Protein AF-0000000071081828 (afdb_homodimer)

pLDDT: mean 91.73, std 13.94, range [22.3, 98.94]

InterPro domains:
  IPR002347 Short-chain dehydrogenase/reductase SDR [PF00106] (56-246)
  IPR002347 Short-chain dehydrogenase/reductase SDR [PR00080] (130-141)
  IPR002347 Short-chain dehydrogenase/reductase SDR [PR00080] (183-191)
  IPR002347 Short-chain dehydrogenase/reductase SDR [PR00080] (203-222)
  IPR002347 Short-chain dehydrogenase/reductase SDR [PR00081] (56-73)
  IPR002347 Short-chain dehydrogenase/reductase SDR [PR00081] (130-141)
  IPR002347 Short-chain dehydrogenase/reductase SDR [PR00081] (177-193)
  IPR002347 Short-chain dehydrogenase/reductase SDR [PR00081] (203-222)
  IPR002347 Short-chain dehydrogenase/reductase SDR [PR00081] (227-244)
  IPR036291 NAD(P)-binding domain superfamily [SSF51735] (49-302)

Nearest PDB structures (foldseek):
  8g89-assembly1_A  TM=9.045E-01  e=2.853E-32  Canis lupus familiaris
  8g9v-assembly1_B  TM=9.042E-01  e=6.363E-32  Homo sapiens
  8g93-assembly1_B  TM=9.029E-01  e=2.185E-31  Canis lupus familiaris
  9av4-assembly1_A  TM=9.362E-01  e=7.505E-31  Homo sapiens
  8g93-assembly1_A  TM=9.136E-01  e=3.299E-30  Canis lupus familiaris

Structure (mmCIF, N/CA/C/O backbone):
data_AF-0000000071081828-model_v1
#
loop_
_entity.id
_entity.type
_entity.pdbx_description
1 polymer 'Short-chain dehydrogenase/reductase 3'
#
loop_
_atom_site.group_PDB
_atom_site.id
_atom_site.type_symbol
_atom_site.label_atom_id
_atom_site.label_alt_id
_atom_site.label_comp_id
_atom_site.label_asym_id
_atom_site.label_entity_id
_atom_site.label_seq_id
_atom_site.pdbx_PDB_ins_code
_atom_site.Cartn_x
_atom_site.Cartn_y
_atom_site.Cartn_z
_atom_site.occupancy
_atom_site.B_iso_or_equiv
_atom_site.auth_seq_id
_atom_site.auth_comp_id
_atom_site.auth_asym_id
_atom_site.auth_atom_id
_atom_site.pdbx_PDB_model_num
ATOM 1 N N . MET A 1 1 ? -44.938 7.145 31.391 1 51.97 1 MET A N 1
ATOM 2 C CA . MET A 1 1 ? -43.594 7.641 31.141 1 51.97 1 MET A CA 1
ATOM 3 C C . MET A 1 1 ? -42.531 6.656 31.641 1 51.97 1 MET A C 1
ATOM 5 O O . MET A 1 1 ? -41.5 6.469 31 1 51.97 1 MET A O 1
ATOM 9 N N . SER A 1 2 ? -42.875 5.953 32.688 1 64.06 2 SER A N 1
ATOM 10 C CA . SER A 1 2 ? -41.938 5.023 33.312 1 64.06 2 SER A CA 1
ATOM 11 C C . SER A 1 2 ? -41.844 3.713 32.531 1 64.06 2 SER A C 1
ATOM 13 O O . SER A 1 2 ? -40.75 3.146 32.375 1 64.06 2 SER A O 1
ATOM 15 N N . ASP A 1 3 ? -42.844 3.385 31.844 1 62.41 3 ASP A N 1
ATOM 16 C CA . ASP A 1 3 ? -42.875 2.082 31.188 1 62.41 3 ASP A CA 1
ATOM 17 C C . ASP A 1 3 ? -42.094 2.113 29.859 1 62.41 3 ASP A C 1
ATOM 19 O O . ASP A 1 3 ? -41.406 1.154 29.516 1 62.41 3 ASP A O 1
ATOM 23 N N . ALA A 1 4 ? -42.125 3.258 29.141 1 63.97 4 ALA A N 1
ATOM 24 C CA . ALA A 1 4 ? -41.406 3.402 27.891 1 63.97 4 ALA A CA 1
ATOM 25 C C . ALA A 1 4 ? -39.906 3.436 28.141 1 63.97 4 ALA A C 1
ATOM 27 O O . ALA A 1 4 ? -39.125 2.834 27.391 1 63.97 4 ALA A O 1
ATOM 28 N N . SER A 1 5 ? -39.438 4.086 29.172 1 63.81 5 SER A N 1
ATOM 29 C CA . SER A 1 5 ? -38.031 4.121 29.531 1 63.81 5 SER A CA 1
ATOM 30 C C . SER A 1 5 ? -37.5 2.73 29.875 1 63.81 5 SER A C 1
ATOM 32 O O . SER A 1 5 ? -36.406 2.361 29.484 1 63.81 5 SER A O 1
ATOM 34 N N . ASP A 1 6 ? -38.344 2 30.516 1 60.75 6 ASP A N 1
ATOM 35 C CA . ASP A 1 6 ? -37.969 0.643 30.875 1 60.75 6 ASP A CA 1
ATOM 36 C C . ASP A 1 6 ? -37.844 -0.256 29.656 1 60.75 6 ASP A C 1
ATOM 38 O O . ASP A 1 6 ? -36.969 -1.11 29.562 1 60.75 6 ASP A O 1
ATOM 42 N N . ARG A 1 7 ? -38.656 -0.044 28.641 1 62.19 7 ARG A N 1
ATOM 43 C CA . ARG A 1 7 ? -38.625 -0.836 27.422 1 62.19 7 ARG A CA 1
ATOM 44 C C . ARG A 1 7 ? -37.438 -0.46 26.547 1 62.19 7 ARG A C 1
ATOM 46 O O . ARG A 1 7 ? -36.781 -1.331 25.969 1 62.19 7 ARG A O 1
ATOM 53 N N . GLU A 1 8 ? -37.156 0.856 26.453 1 63.44 8 GLU A N 1
ATOM 54 C CA . GLU A 1 8 ? -35.969 1.303 25.719 1 63.44 8 GLU A CA 1
ATOM 55 C C . GLU A 1 8 ? -34.688 0.792 26.359 1 63.44 8 GLU A C 1
ATOM 57 O O . GLU A 1 8 ? -33.781 0.361 25.656 1 63.44 8 GLU A O 1
ATOM 62 N N . HIS A 1 9 ? -34.656 0.844 27.609 1 64.5 9 HIS A N 1
ATOM 63 C CA . HIS A 1 9 ? -33.5 0.313 28.328 1 64.5 9 HIS A CA 1
ATOM 64 C C . HIS A 1 9 ? -33.406 -1.199 28.172 1 64.5 9 HIS A C 1
ATOM 66 O O . HIS A 1 9 ? -32.312 -1.734 28.016 1 64.5 9 HIS A O 1
ATOM 72 N N . SER A 1 10 ? -34.531 -1.806 28.25 1 65.12 10 SER A N 1
ATOM 73 C CA . SER A 1 10 ? -34.531 -3.252 28.062 1 65.12 10 SER A CA 1
ATOM 74 C C . SER A 1 10 ? -34.094 -3.633 26.641 1 65.12 10 SER A C 1
ATOM 76 O O . SER A 1 10 ? -33.312 -4.57 26.453 1 65.12 10 SER A O 1
ATOM 78 N N . SER A 1 11 ? -34.531 -2.828 25.719 1 70.69 11 SER A N 1
ATOM 79 C CA . SER A 1 11 ? -34.156 -3.057 24.328 1 70.69 11 SER A CA 1
ATOM 80 C C . SER A 1 11 ? -32.656 -2.789 24.094 1 70.69 11 SER A C 1
ATOM 82 O O . SER A 1 11 ? -31.984 -3.549 23.406 1 70.69 11 SER A O 1
ATOM 84 N N . THR A 1 12 ? -32.25 -1.851 24.812 1 74.5 12 THR A N 1
ATOM 85 C CA . THR A 1 12 ? -30.828 -1.53 24.719 1 74.5 12 THR A CA 1
ATOM 86 C C . THR A 1 12 ? -29.984 -2.598 25.406 1 74.5 12 THR A C 1
ATOM 88 O O . THR A 1 12 ? -28.953 -3.021 24.875 1 74.5 12 THR A O 1
ATOM 91 N N . ALA A 1 13 ? -30.453 -3.021 26.578 1 71.31 13 ALA A N 1
ATOM 92 C CA . ALA A 1 13 ? -29.734 -4.062 27.297 1 71.31 13 ALA A CA 1
ATOM 93 C C . ALA A 1 13 ? -29.719 -5.371 26.516 1 71.31 13 ALA A C 1
ATOM 95 O O . ALA A 1 13 ? -28.688 -6.047 26.438 1 71.31 13 ALA A O 1
ATOM 96 N N . MET A 1 14 ? -30.812 -5.715 25.984 1 72.81 14 MET A N 1
ATOM 97 C CA . MET A 1 14 ? -30.906 -6.922 25.172 1 72.81 14 MET A CA 1
ATOM 98 C C . MET A 1 14 ? -30.016 -6.824 23.953 1 72.81 14 MET A C 1
ATOM 100 O O . MET A 1 14 ? -29.375 -7.805 23.547 1 72.81 14 MET A O 1
ATOM 104 N N . SER A 1 15 ? -29.969 -5.598 23.453 1 77.88 15 SER A N 1
ATOM 105 C CA . SER A 1 15 ? -29.109 -5.355 22.297 1 77.88 15 SER A CA 1
ATOM 106 C C . SER A 1 15 ? -27.625 -5.48 22.656 1 77.88 15 SER A C 1
ATOM 108 O O . SER A 1 15 ? -26.844 -6.051 21.906 1 77.88 15 SER A O 1
ATOM 110 N N . ILE A 1 16 ? -27.391 -5.152 23.859 1 80.81 16 ILE A N 1
ATOM 111 C CA . ILE A 1 16 ? -26.016 -5.223 24.328 1 80.81 16 ILE A CA 1
ATOM 112 C C . ILE A 1 16 ? -25.641 -6.676 24.625 1 80.81 16 ILE A C 1
ATOM 114 O O . ILE A 1 16 ? -24.547 -7.125 24.25 1 80.81 16 ILE A O 1
ATOM 118 N N . LEU A 1 17 ? -26.547 -7.344 25.25 1 83.06 17 LEU A N 1
ATOM 119 C CA . LEU A 1 17 ? -26.297 -8.75 25.562 1 83.06 17 LEU A CA 1
ATOM 120 C C . LEU A 1 17 ? -26.125 -9.562 24.281 1 83.06 17 LEU A C 1
ATOM 122 O O . LEU A 1 17 ? -25.266 -10.438 24.203 1 83.06 17 LEU A O 1
ATOM 126 N N . GLU A 1 18 ? -27.016 -9.273 23.391 1 83.62 18 GLU A N 1
ATOM 127 C CA . GLU A 1 18 ? -26.891 -9.938 22.094 1 83.62 18 GLU A CA 1
ATOM 128 C C . GLU A 1 18 ? -25.547 -9.625 21.438 1 83.62 18 GLU A C 1
ATOM 130 O O . GLU A 1 18 ? -24.922 -10.516 20.859 1 83.62 18 GLU A O 1
ATOM 135 N N . PHE A 1 19 ? -25.219 -8.461 21.594 1 85.06 19 PHE A N 1
ATOM 136 C CA . PHE A 1 19 ? -23.953 -8.047 21.016 1 85.06 19 PHE A CA 1
ATOM 137 C C . PHE A 1 19 ? -22.781 -8.734 21.719 1 85.06 19 PHE A C 1
ATOM 139 O O . PHE A 1 19 ? -21.859 -9.219 21.062 1 85.06 19 PHE A O 1
ATOM 146 N N . VAL A 1 20 ? -22.859 -8.875 22.969 1 87.44 20 VAL A N 1
ATOM 147 C CA . VAL A 1 20 ? -21.828 -9.531 23.75 1 87.44 20 VAL A CA 1
ATOM 148 C C . VAL A 1 20 ? -21.766 -11.016 23.406 1 87.44 20 VAL A C 1
ATOM 150 O O . VAL A 1 20 ? -20.672 -11.586 23.266 1 87.44 20 VAL A O 1
ATOM 153 N N . GLY A 1 21 ? -22.922 -11.617 23.344 1 89.62 21 GLY A N 1
ATOM 154 C CA . GLY A 1 21 ? -22.969 -13.008 22.922 1 89.62 21 GLY A CA 1
ATOM 155 C C . GLY A 1 21 ? -22.328 -13.242 21.562 1 89.62 21 GLY A C 1
ATOM 156 O O . GLY A 1 21 ? -21.562 -14.195 21.391 1 89.62 21 GLY A O 1
ATOM 157 N N . GLU A 1 22 ? -22.609 -12.383 20.672 1 88.56 22 GLU A N 1
ATOM 158 C CA . GLU A 1 22 ? -22.016 -12.477 19.344 1 88.56 22 GLU A CA 1
ATOM 159 C C . GLU A 1 22 ? -20.5 -12.336 19.391 1 88.56 22 GLU A C 1
ATOM 161 O O . GLU A 1 22 ? -19.781 -13.031 18.672 1 88.56 22 GLU A O 1
ATOM 166 N N . LEU A 1 23 ? -20.078 -11.508 20.234 1 90 23 LEU A N 1
ATOM 167 C CA . LEU A 1 23 ? -18.641 -11.273 20.375 1 90 23 LEU A CA 1
ATOM 168 C C . LEU A 1 23 ? -17.938 -12.492 20.969 1 90 23 LEU A C 1
ATOM 170 O O . LEU A 1 23 ? -16.812 -12.82 20.594 1 90 23 LEU A O 1
ATOM 174 N N . MET A 1 24 ? -18.609 -13.148 21.891 1 93.12 24 MET A N 1
ATOM 175 C CA . MET A 1 24 ? -18.047 -14.352 22.5 1 93.12 24 MET A CA 1
ATOM 176 C C . MET A 1 24 ? -17.969 -15.492 21.484 1 93.12 24 MET A C 1
ATOM 178 O O . MET A 1 24 ? -16.953 -16.188 21.422 1 93.12 24 MET A O 1
ATOM 182 N N . ILE A 1 25 ? -19 -15.602 20.75 1 93.75 25 ILE A N 1
ATOM 183 C CA . ILE A 1 25 ? -19.016 -16.625 19.719 1 93.75 25 ILE A CA 1
ATOM 184 C C . ILE A 1 25 ? -17.906 -16.344 18.703 1 93.75 25 ILE A C 1
ATOM 186 O O . ILE A 1 25 ? -17.188 -17.25 18.297 1 93.75 25 ILE A O 1
ATOM 190 N N . LEU A 1 26 ? -17.828 -15.094 18.375 1 92.75 26 LEU A N 1
ATOM 191 C CA . LEU A 1 26 ? -16.781 -14.688 17.438 1 92.75 26 LEU A CA 1
ATOM 192 C C . LEU A 1 26 ? -15.398 -15.016 17.984 1 92.75 26 LEU A C 1
ATOM 194 O O . LEU A 1 26 ? -14.539 -15.508 17.25 1 92.75 26 LEU A O 1
ATOM 198 N N . HIS A 1 27 ? -15.227 -14.75 19.266 1 94.44 27 HIS A N 1
ATOM 199 C CA . HIS A 1 27 ? -13.945 -15.031 19.906 1 94.44 27 HIS A CA 1
ATOM 200 C C . HIS A 1 27 ? -13.602 -16.516 19.828 1 94.44 27 HIS A C 1
ATOM 202 O O . HIS A 1 27 ? -12.477 -16.875 19.5 1 94.44 27 HIS A O 1
ATOM 208 N N . LEU A 1 28 ? -14.562 -17.297 20.031 1 96 28 LEU A N 1
ATOM 209 C CA . LEU A 1 28 ? -14.367 -18.75 19.969 1 96 28 LEU A CA 1
ATOM 210 C C . LEU A 1 28 ? -14.062 -19.203 18.547 1 96 28 LEU A C 1
ATOM 212 O O . LEU A 1 28 ? -13.188 -20.047 18.328 1 96 28 LEU A O 1
ATOM 216 N N . GLN A 1 29 ? -14.797 -18.672 17.656 1 96.38 29 GLN A N 1
ATOM 217 C CA . GLN A 1 29 ? -14.57 -19.016 16.25 1 96.38 29 GLN A CA 1
ATOM 218 C C . GLN A 1 29 ? -13.156 -18.641 15.82 1 96.38 29 GLN A C 1
ATOM 220 O O . GLN A 1 29 ? -12.484 -19.406 15.133 1 96.38 29 GLN A O 1
ATOM 225 N N . VAL A 1 30 ? -12.734 -17.484 16.203 1 95.69 30 VAL A N 1
ATOM 226 C CA . VAL A 1 30 ? -11.406 -17 15.859 1 95.69 30 VAL A CA 1
ATOM 227 C C . VAL A 1 30 ? -10.344 -17.922 16.469 1 95.69 30 VAL A C 1
ATOM 229 O O . VAL A 1 30 ? -9.367 -18.266 15.797 1 95.69 30 VAL A O 1
ATOM 232 N N . LEU A 1 31 ? -10.586 -18.344 17.688 1 96.06 31 LEU A N 1
ATOM 233 C CA . LEU A 1 31 ? -9.656 -19.25 18.344 1 96.06 31 LEU A CA 1
ATOM 234 C C . LEU A 1 31 ? -9.602 -20.594 17.625 1 96.06 31 LEU A C 1
ATOM 236 O O . LEU A 1 31 ? -8.516 -21.141 17.422 1 96.06 31 LEU A O 1
ATOM 240 N N . LEU A 1 32 ? -10.727 -21.062 17.234 1 96.12 32 LEU A N 1
ATOM 241 C CA . LEU A 1 32 ? -10.805 -22.375 16.578 1 96.12 32 LEU A CA 1
ATOM 242 C C . LEU A 1 32 ? -10.102 -22.344 15.234 1 96.12 32 LEU A C 1
ATOM 244 O O . LEU A 1 32 ? -9.336 -23.25 14.906 1 96.12 32 LEU A O 1
ATOM 248 N N . VAL A 1 33 ? -10.336 -21.297 14.5 1 94.62 33 VAL A N 1
ATOM 249 C CA . VAL A 1 33 ? -9.727 -21.234 13.18 1 94.62 33 VAL A CA 1
ATOM 250 C C . VAL A 1 33 ? -8.227 -20.969 13.305 1 94.62 33 VAL A C 1
ATOM 252 O O . VAL A 1 33 ? -7.441 -21.422 12.461 1 94.62 33 VAL A O 1
ATOM 255 N N . SER A 1 34 ? -7.852 -20.266 14.305 1 95.06 34 SER A N 1
ATOM 256 C CA . SER A 1 34 ? -6.43 -20.062 14.555 1 95.06 34 SER A CA 1
ATOM 257 C C . SER A 1 34 ? -5.738 -21.359 14.938 1 95.06 34 SER A C 1
ATOM 259 O O . SER A 1 34 ? -4.621 -21.625 14.492 1 95.06 34 SER A O 1
ATOM 261 N N . MET A 1 35 ? -6.418 -22.125 15.695 1 95.25 35 MET A N 1
ATOM 262 C CA . MET A 1 35 ? -5.895 -23.438 16.062 1 95.25 35 MET A CA 1
ATOM 263 C C . MET A 1 35 ? -5.801 -24.344 14.836 1 95.25 35 MET A C 1
ATOM 265 O O . MET A 1 35 ? -4.812 -25.062 14.664 1 95.25 35 MET A O 1
ATOM 269 N N . GLU A 1 36 ? -6.785 -24.281 14.078 1 93.69 36 GLU A N 1
ATOM 270 C CA . GLU A 1 36 ? -6.77 -25.047 12.836 1 93.69 36 GLU A CA 1
ATOM 271 C C . GLU A 1 36 ? -5.582 -24.656 11.961 1 93.69 36 GLU A C 1
ATOM 273 O O . GLU A 1 36 ? -4.902 -25.531 11.398 1 93.69 36 GLU A O 1
ATOM 278 N N . ALA A 1 37 ? -5.391 -23.422 11.852 1 92 37 ALA A N 1
ATOM 279 C CA . ALA A 1 37 ? -4.27 -22.922 11.062 1 92 37 ALA A CA 1
ATOM 280 C C . ALA A 1 37 ? -2.938 -23.406 11.633 1 92 37 ALA A C 1
ATOM 282 O O . ALA A 1 37 ? -2.031 -23.781 10.883 1 92 37 ALA A O 1
ATOM 283 N N . PHE A 1 38 ? -2.883 -23.391 12.891 1 91.69 38 PHE A N 1
ATOM 284 C CA . PHE A 1 38 ? -1.674 -23.859 13.562 1 91.69 38 PHE A CA 1
ATOM 285 C C . PHE A 1 38 ? -1.445 -25.344 13.305 1 91.69 38 PHE A C 1
ATOM 287 O O . PHE A 1 38 ? -0.325 -25.766 13 1 91.69 38 PHE A O 1
ATOM 294 N N . LEU A 1 39 ? -2.438 -26.109 13.359 1 91.81 39 LEU A N 1
ATOM 295 C CA . LEU A 1 39 ? -2.346 -27.547 13.125 1 91.81 39 LEU A CA 1
ATOM 296 C C . LEU A 1 39 ? -1.97 -27.844 11.672 1 91.81 39 LEU A C 1
ATOM 298 O O . LEU A 1 39 ? -1.167 -28.734 11.406 1 91.81 39 LEU A O 1
ATOM 302 N N . LYS A 1 40 ? -2.533 -27.094 10.781 1 89.75 40 LYS A N 1
ATOM 303 C CA . LYS A 1 40 ? -2.197 -27.25 9.367 1 89.75 40 LYS A CA 1
ATOM 304 C C . LYS A 1 40 ? -0.73 -26.922 9.109 1 89.75 40 LYS A C 1
ATOM 306 O O . LYS A 1 40 ? -0.095 -27.531 8.242 1 89.75 40 LYS A O 1
ATOM 311 N N . TRP A 1 41 ? -0.303 -25.969 9.859 1 86.31 41 TRP A N 1
ATOM 312 C CA . TRP A 1 41 ? 1.096 -25.578 9.734 1 86.31 41 TRP A CA 1
ATOM 313 C C . TRP A 1 41 ? 2.023 -26.719 10.148 1 86.31 41 TRP A C 1
ATOM 315 O O . TRP A 1 41 ? 3.145 -26.828 9.641 1 86.31 41 TRP A O 1
ATOM 325 N N . LEU A 1 42 ? 1.538 -27.625 10.945 1 89.5 42 LEU A N 1
ATOM 326 C CA . LEU A 1 42 ? 2.328 -28.766 11.43 1 89.5 42 LEU A CA 1
ATOM 327 C C . LEU A 1 42 ? 2.289 -29.922 10.438 1 89.5 42 LEU A C 1
ATOM 329 O O . LEU A 1 42 ? 3.15 -30.797 10.477 1 89.5 42 LEU A O 1
ATOM 333 N N . ILE A 1 43 ? 1.321 -29.953 9.586 1 91.5 43 ILE A N 1
ATOM 334 C CA . ILE A 1 43 ? 1.155 -31.031 8.617 1 91.5 43 ILE A CA 1
ATOM 335 C C . ILE A 1 43 ? 2.016 -30.75 7.383 1 91.5 43 ILE A C 1
ATOM 337 O O . ILE A 1 43 ? 1.925 -29.672 6.785 1 91.5 43 ILE A O 1
ATOM 341 N N . PRO A 1 44 ? 2.785 -31.703 7.031 1 90.06 44 PRO A N 1
ATOM 342 C CA . PRO A 1 44 ? 3.615 -31.516 5.836 1 90.06 44 PRO A CA 1
ATOM 343 C C . PRO A 1 44 ? 2.791 -31.188 4.59 1 90.06 44 PRO A C 1
ATOM 345 O O . PRO A 1 44 ? 1.704 -31.75 4.406 1 90.06 44 PRO A O 1
ATOM 348 N N . SER A 1 45 ? 3.303 -30.312 3.758 1 88.31 45 SER A N 1
ATOM 349 C CA . SER A 1 45 ? 2.605 -29.859 2.562 1 88.31 45 SER A CA 1
ATOM 350 C C . SER A 1 45 ? 2.301 -31.016 1.617 1 88.31 45 SER A C 1
ATOM 352 O O . SER A 1 45 ? 1.282 -31 0.921 1 88.31 45 SER A O 1
ATOM 354 N N . SER A 1 46 ? 3.117 -31.984 1.596 1 88.81 46 SER A N 1
ATOM 355 C CA . SER A 1 46 ? 2.955 -33.125 0.697 1 88.81 46 SER A CA 1
ATOM 356 C C . SER A 1 46 ? 1.639 -33.844 0.956 1 88.81 46 SER A C 1
ATOM 358 O O . SER A 1 46 ? 1.065 -34.469 0.045 1 88.81 46 SER A O 1
ATOM 360 N N . LEU A 1 47 ? 1.159 -33.719 2.139 1 91 47 LEU A N 1
ATOM 361 C CA . LEU A 1 47 ? -0.065 -34.406 2.512 1 91 47 LEU A CA 1
ATOM 362 C C . LEU A 1 47 ? -1.291 -33.531 2.244 1 91 47 LEU A C 1
ATOM 364 O O . LEU A 1 47 ? -2.426 -34 2.385 1 91 47 LEU A O 1
ATOM 368 N N . ARG A 1 48 ? -1.074 -32.312 1.868 1 90.81 48 ARG A N 1
ATOM 369 C CA . ARG A 1 48 ? -2.197 -31.406 1.684 1 90.81 48 ARG A CA 1
ATOM 370 C C . ARG A 1 48 ? -2.17 -30.781 0.294 1 90.81 48 ARG A C 1
ATOM 372 O O . ARG A 1 48 ? -2.953 -29.875 0.002 1 90.81 48 ARG A O 1
ATOM 379 N N . SER A 1 49 ? -1.384 -31.25 -0.541 1 95.19 49 SER A N 1
ATOM 380 C CA . SER A 1 49 ? -1.187 -30.625 -1.85 1 95.19 49 SER A CA 1
ATOM 381 C C . SER A 1 49 ? -2.258 -31.078 -2.838 1 95.19 49 SER A C 1
ATOM 383 O O . SER A 1 49 ? -2.648 -32.25 -2.852 1 95.19 49 SER A O 1
ATOM 385 N N . LYS A 1 50 ? -2.748 -30.188 -3.535 1 95.88 50 LYS A N 1
ATOM 386 C CA . LYS A 1 50 ? -3.648 -30.5 -4.641 1 95.88 50 LYS A CA 1
ATOM 387 C C . LYS A 1 50 ? -2.875 -30.703 -5.941 1 95.88 50 LYS A C 1
ATOM 389 O O . LYS A 1 50 ? -1.775 -30.172 -6.102 1 95.88 50 LYS A O 1
ATOM 394 N N . SER A 1 51 ? -3.467 -31.516 -6.801 1 97.38 51 SER A N 1
ATOM 395 C CA . SER A 1 51 ? -2.895 -31.672 -8.133 1 97.38 51 SER A CA 1
ATOM 396 C C . SER A 1 51 ? -3.129 -30.422 -8.984 1 97.38 51 SER A C 1
ATOM 398 O O . SER A 1 51 ? -4.195 -29.812 -8.914 1 97.38 51 SER A O 1
ATOM 400 N N . LEU A 1 52 ? -2.168 -30.094 -9.812 1 98.12 52 LEU A N 1
ATOM 401 C CA . LEU A 1 52 ? -2.287 -28.953 -10.734 1 98.12 52 LEU A CA 1
ATOM 402 C C . LEU A 1 52 ? -2.359 -29.438 -12.18 1 98.12 52 LEU A C 1
ATOM 404 O O . LEU A 1 52 ? -2.371 -28.625 -13.102 1 98.12 52 LEU A O 1
ATOM 408 N N . GLU A 1 53 ? -2.379 -30.703 -12.297 1 97.44 53 GLU A N 1
ATOM 409 C CA . GLU A 1 53 ? -2.379 -31.297 -13.633 1 97.44 53 GLU A CA 1
ATOM 410 C C . GLU A 1 53 ? -3.58 -30.812 -14.445 1 97.44 53 GLU A C 1
ATOM 412 O O . GLU A 1 53 ? -4.711 -30.812 -13.953 1 97.44 53 GLU A O 1
ATOM 417 N N . GLY A 1 54 ? -3.32 -30.328 -15.609 1 96.06 54 GLY A N 1
ATOM 418 C CA . GLY A 1 54 ? -4.387 -29.953 -16.531 1 96.06 54 GLY A CA 1
ATOM 419 C C . GLY A 1 54 ? -4.77 -28.484 -16.422 1 96.06 54 GLY A C 1
ATOM 420 O O . GLY A 1 54 ? -5.504 -27.969 -17.266 1 96.06 54 GLY A O 1
ATOM 421 N N . GLU A 1 55 ? -4.371 -27.828 -15.391 1 98.62 55 GLU A N 1
ATOM 422 C CA . GLU A 1 55 ? -4.637 -26.391 -15.25 1 98.62 55 GLU A CA 1
ATOM 423 C C . GLU A 1 55 ? -3.875 -25.594 -16.297 1 98.62 55 GLU A C 1
ATOM 425 O O . GLU A 1 55 ? -2.877 -26.062 -16.844 1 98.62 55 GLU A O 1
ATOM 430 N N . THR A 1 56 ? -4.344 -24.453 -16.672 1 98.94 56 THR A N 1
ATOM 431 C CA . THR A 1 56 ? -3.678 -23.5 -17.562 1 98.94 56 THR A CA 1
ATOM 432 C C . THR A 1 56 ? -3.279 -22.25 -16.797 1 98.94 56 THR A C 1
ATOM 434 O O . THR A 1 56 ? -4.133 -21.547 -16.234 1 98.94 56 THR A O 1
ATOM 437 N N . MET A 1 57 ? -1.977 -21.984 -16.781 1 98.94 57 MET A N 1
ATOM 438 C CA . MET A 1 57 ? -1.438 -20.891 -15.969 1 98.94 57 MET A CA 1
ATOM 439 C C . MET A 1 57 ? -0.795 -19.828 -16.859 1 98.94 57 MET A C 1
ATOM 441 O O . MET A 1 57 ? 0.087 -20.125 -17.656 1 98.94 57 MET A O 1
ATOM 445 N N . LEU A 1 58 ? -1.309 -18.609 -16.719 1 98.94 58 LEU A N 1
ATOM 446 C CA . LEU A 1 58 ? -0.659 -17.484 -17.359 1 98.94 58 LEU A CA 1
ATOM 447 C C . LEU A 1 58 ? 0.338 -16.812 -16.422 1 98.94 58 LEU A C 1
ATOM 449 O O . LEU A 1 58 ? 0.014 -16.531 -15.258 1 98.94 58 LEU A O 1
ATOM 453 N N . ILE A 1 59 ? 1.551 -16.594 -16.859 1 98.94 59 ILE A N 1
ATOM 454 C CA . ILE A 1 59 ? 2.611 -15.977 -16.078 1 98.94 59 ILE A CA 1
ATOM 455 C C . ILE A 1 59 ? 3.105 -14.719 -16.781 1 98.94 59 ILE A C 1
ATOM 457 O O . ILE A 1 59 ? 3.557 -14.781 -17.922 1 98.94 59 ILE A O 1
ATOM 461 N N . THR A 1 60 ? 3.014 -13.594 -16.141 1 98.94 60 THR A N 1
ATOM 462 C CA . THR A 1 60 ? 3.594 -12.375 -16.703 1 98.94 60 THR A CA 1
ATOM 463 C C . THR A 1 60 ? 5.055 -12.242 -16.281 1 98.94 60 THR A C 1
ATOM 465 O O . THR A 1 60 ? 5.453 -12.719 -15.219 1 98.94 60 THR A O 1
ATOM 468 N N . GLY A 1 61 ? 5.809 -11.516 -17.125 1 98.31 61 GLY A N 1
ATOM 469 C CA . GLY A 1 61 ? 7.234 -11.43 -16.859 1 98.31 61 GLY A CA 1
ATOM 470 C C . GLY A 1 61 ? 7.934 -12.773 -16.875 1 98.31 61 GLY A C 1
ATOM 471 O O . GLY A 1 61 ? 8.766 -13.055 -16 1 98.31 61 GLY A O 1
ATOM 472 N N . ALA A 1 62 ? 7.57 -13.602 -17.766 1 98.5 62 ALA A N 1
ATOM 473 C CA . ALA A 1 62 ? 8 -15 -17.766 1 98.5 62 ALA A CA 1
ATOM 474 C C . ALA A 1 62 ? 9.32 -15.172 -18.516 1 98.5 62 ALA A C 1
ATOM 476 O O . ALA A 1 62 ? 9.867 -16.281 -18.578 1 98.5 62 ALA A O 1
ATOM 477 N N . GLY A 1 63 ? 9.852 -14.117 -19.047 1 96.81 63 GLY A N 1
ATOM 478 C CA . GLY A 1 63 ? 11.008 -14.219 -19.906 1 96.81 63 GLY A CA 1
ATOM 479 C C . GLY A 1 63 ? 12.312 -14.391 -19.156 1 96.81 63 GLY A C 1
ATOM 480 O O . GLY A 1 63 ? 13.32 -14.812 -19.719 1 96.81 63 GLY A O 1
ATOM 481 N N . SER A 1 64 ? 12.336 -14.094 -17.844 1 92.5 64 SER A N 1
ATOM 482 C CA . SER A 1 64 ? 13.578 -14.188 -17.094 1 92.5 64 SER A CA 1
ATOM 483 C C . SER A 1 64 ? 13.305 -14.359 -15.602 1 92.5 64 SER A C 1
ATOM 485 O O . SER A 1 64 ? 12.148 -14.438 -15.18 1 92.5 64 SER A O 1
ATOM 487 N N . GLY A 1 65 ? 14.375 -14.641 -14.945 1 92.88 65 GLY A N 1
ATOM 488 C CA . GLY A 1 65 ? 14.32 -14.617 -13.492 1 92.88 65 GLY A CA 1
ATOM 489 C C . GLY A 1 65 ? 13.375 -15.648 -12.914 1 92.88 65 GLY A C 1
ATOM 490 O O . GLY A 1 65 ? 13.414 -16.812 -13.305 1 92.88 65 GLY A O 1
ATOM 491 N N . ILE A 1 66 ? 12.641 -15.219 -11.969 1 95.44 66 ILE A N 1
ATOM 492 C CA . ILE A 1 66 ? 11.781 -16.125 -11.219 1 95.44 66 ILE A CA 1
ATOM 493 C C . ILE A 1 66 ? 10.578 -16.516 -12.078 1 95.44 66 ILE A C 1
ATOM 495 O O . ILE A 1 66 ? 10.023 -17.609 -11.922 1 95.44 66 ILE A O 1
ATOM 499 N N . GLY A 1 67 ? 10.172 -15.648 -13.047 1 97.81 67 GLY A N 1
ATOM 500 C CA . GLY A 1 67 ? 9.102 -15.984 -13.969 1 97.81 67 GLY A CA 1
ATOM 501 C C . GLY A 1 67 ? 9.406 -17.188 -14.828 1 97.81 67 GLY A C 1
ATOM 502 O O . GLY A 1 67 ? 8.547 -18.047 -15.031 1 97.81 67 GLY A O 1
ATOM 503 N N . ARG A 1 68 ? 10.625 -17.219 -15.305 1 98 68 ARG A N 1
ATOM 504 C CA . ARG A 1 68 ? 11.078 -18.359 -16.078 1 98 68 ARG A CA 1
ATOM 505 C C . ARG A 1 68 ? 11.07 -19.641 -15.242 1 98 68 ARG A C 1
ATOM 507 O O . ARG A 1 68 ? 10.672 -20.703 -15.711 1 98 68 ARG A O 1
ATOM 514 N N . LEU A 1 69 ? 11.477 -19.5 -14.008 1 98.06 69 LEU A N 1
ATOM 515 C CA . LEU A 1 69 ? 11.508 -20.641 -13.102 1 98.06 69 LEU A CA 1
ATOM 516 C C . LEU A 1 69 ? 10.094 -21.141 -12.805 1 98.06 69 LEU A C 1
ATOM 518 O O . LEU A 1 69 ? 9.859 -22.344 -12.727 1 98.06 69 LEU A O 1
ATOM 522 N N . PHE A 1 70 ? 9.141 -20.188 -12.633 1 98.69 70 PHE A N 1
ATOM 523 C CA . PHE A 1 70 ? 7.746 -20.578 -12.461 1 98.69 70 PHE A CA 1
ATOM 524 C C . PHE A 1 70 ? 7.266 -21.406 -13.641 1 98.69 70 PHE A C 1
ATOM 526 O O . PHE A 1 70 ? 6.691 -22.484 -13.445 1 98.69 70 PHE A O 1
ATOM 533 N N . ALA A 1 71 ? 7.57 -20.922 -14.828 1 98.81 71 ALA A N 1
ATOM 534 C CA . ALA A 1 71 ? 7.137 -21.609 -16.047 1 98.81 71 ALA A CA 1
ATOM 535 C C . ALA A 1 71 ? 7.629 -23.047 -16.062 1 98.81 71 ALA A C 1
ATOM 537 O O . ALA A 1 71 ? 6.855 -23.969 -16.312 1 98.81 71 ALA A O 1
ATOM 538 N N . ARG A 1 72 ? 8.875 -23.234 -15.758 1 98.62 72 ARG A N 1
ATOM 539 C CA . ARG A 1 72 ? 9.5 -24.547 -15.797 1 98.62 72 ARG A CA 1
ATOM 540 C C . ARG A 1 72 ? 8.914 -25.469 -14.727 1 98.62 72 ARG A C 1
ATOM 542 O O . ARG A 1 72 ? 8.57 -26.625 -15.008 1 98.62 72 ARG A O 1
ATOM 549 N N . LYS A 1 73 ? 8.781 -24.984 -13.547 1 98.56 73 LYS A N 1
ATOM 550 C CA . LYS A 1 73 ? 8.375 -25.812 -12.422 1 98.56 73 LYS A CA 1
ATOM 551 C C . LYS A 1 73 ? 6.898 -26.188 -12.508 1 98.56 73 LYS A C 1
ATOM 553 O O . LYS A 1 73 ? 6.523 -27.328 -12.227 1 98.56 73 LYS A O 1
ATOM 558 N N . PHE A 1 74 ? 6.039 -25.266 -12.906 1 98.81 74 PHE A N 1
ATOM 559 C CA . PHE A 1 74 ? 4.617 -25.562 -13.023 1 98.81 74 PHE A CA 1
ATOM 560 C C . PHE A 1 74 ? 4.355 -26.469 -14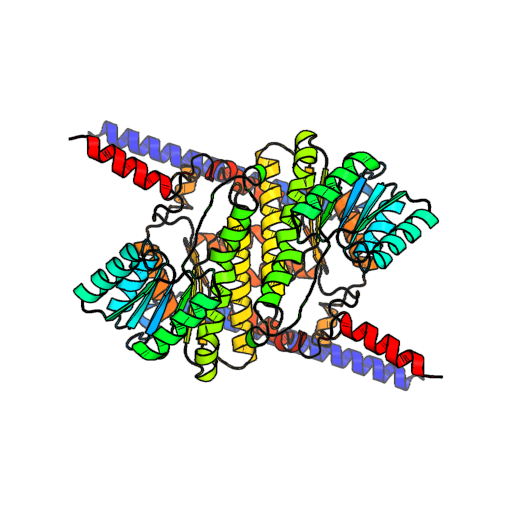.227 1 98.81 74 PHE A C 1
ATOM 562 O O . PHE A 1 74 ? 3.502 -27.359 -14.164 1 98.81 74 PHE A O 1
ATOM 569 N N . ALA A 1 75 ? 5.105 -26.266 -15.289 1 98.75 75 ALA A N 1
ATOM 570 C CA . ALA A 1 75 ? 4.961 -27.141 -16.453 1 98.75 75 ALA A CA 1
ATOM 571 C C . ALA A 1 75 ? 5.344 -28.578 -16.094 1 98.75 75 ALA A C 1
ATOM 573 O O . ALA A 1 75 ? 4.723 -29.531 -16.578 1 98.75 75 ALA A O 1
ATOM 574 N N . ALA A 1 76 ? 6.34 -28.703 -15.273 1 98.19 76 ALA A N 1
ATOM 575 C CA . ALA A 1 76 ? 6.797 -30.031 -14.852 1 98.19 76 ALA A CA 1
ATOM 576 C C . ALA A 1 76 ? 5.723 -30.75 -14.039 1 98.19 76 ALA A C 1
ATOM 578 O O . ALA A 1 76 ? 5.742 -31.984 -13.922 1 98.19 76 ALA A O 1
ATOM 579 N N . LEU A 1 77 ? 4.762 -30.047 -13.547 1 98.06 77 LEU A N 1
ATOM 580 C CA . LEU A 1 77 ? 3.672 -30.609 -12.758 1 98.06 77 LEU A CA 1
ATOM 581 C C . LEU A 1 77 ? 2.445 -30.859 -13.633 1 98.06 77 LEU A C 1
ATOM 583 O O . LEU A 1 77 ? 1.361 -31.141 -13.117 1 98.06 77 LEU A O 1
ATOM 587 N N . GLY A 1 78 ? 2.607 -30.656 -14.938 1 98.31 78 GLY A N 1
ATOM 588 C CA . GLY A 1 78 ? 1.526 -30.938 -15.867 1 98.31 78 GLY A CA 1
ATOM 589 C C . GLY A 1 78 ? 0.666 -29.734 -16.172 1 98.31 78 GLY A C 1
ATOM 590 O O . GLY A 1 78 ? -0.377 -29.844 -16.828 1 98.31 78 GLY A O 1
ATOM 591 N N . VAL A 1 79 ? 1.045 -28.609 -15.727 1 98.81 79 VAL A N 1
ATOM 592 C CA . VAL A 1 79 ? 0.321 -27.375 -15.992 1 98.81 79 VAL A CA 1
ATOM 593 C C . VAL A 1 79 ? 0.635 -26.875 -17.406 1 98.81 79 VAL A C 1
ATOM 595 O O . VAL A 1 79 ? 1.786 -26.938 -17.844 1 98.81 79 VAL A O 1
ATOM 598 N N . ARG A 1 80 ? -0.367 -26.484 -18.141 1 98.81 80 ARG A N 1
ATOM 599 C CA . ARG A 1 80 ? -0.162 -25.734 -19.391 1 98.81 80 ARG A CA 1
ATOM 600 C C . ARG A 1 80 ? 0.201 -24.281 -19.094 1 98.81 80 ARG A C 1
ATOM 602 O O . ARG A 1 80 ? -0.579 -23.562 -18.484 1 98.81 80 ARG A O 1
ATOM 609 N N . VAL A 1 81 ? 1.373 -23.859 -19.562 1 98.94 81 VAL A N 1
ATOM 610 C CA . VAL A 1 81 ? 1.811 -22.516 -19.172 1 98.94 81 VAL A CA 1
ATOM 611 C C . VAL A 1 81 ? 1.707 -21.578 -20.359 1 98.94 81 VAL A C 1
ATOM 613 O O . VAL A 1 81 ? 2.039 -21.953 -21.484 1 98.94 81 VAL A O 1
ATOM 616 N N . VAL A 1 82 ? 1.098 -20.438 -20.156 1 98.94 82 VAL A N 1
ATOM 617 C CA . VAL A 1 82 ? 1.021 -19.328 -21.094 1 98.94 82 VAL A CA 1
ATOM 618 C C . VAL A 1 82 ? 1.929 -18.188 -20.609 1 98.94 82 VAL A C 1
ATOM 620 O O . VAL A 1 82 ? 1.714 -17.625 -19.531 1 98.94 82 VAL A O 1
ATOM 623 N N . LEU A 1 83 ? 2.932 -17.828 -21.453 1 98.94 83 LEU A N 1
ATOM 624 C CA . LEU A 1 83 ? 4.023 -16.969 -21 1 98.94 83 LEU A CA 1
ATOM 625 C C . LEU A 1 83 ? 3.949 -15.609 -21.688 1 98.94 83 LEU A C 1
ATOM 627 O O . LEU A 1 83 ? 3.924 -15.523 -22.906 1 98.94 83 LEU A O 1
ATOM 631 N N . TRP A 1 84 ? 3.854 -14.57 -20.875 1 98.94 84 TRP A N 1
ATOM 632 C CA . TRP A 1 84 ? 3.859 -13.203 -21.391 1 98.94 84 TRP A CA 1
ATOM 633 C C . TRP A 1 84 ? 5.141 -12.477 -20.984 1 98.94 84 TRP A C 1
ATOM 635 O O . TRP A 1 84 ? 5.621 -12.617 -19.859 1 98.94 84 TRP A O 1
ATOM 645 N N . ASP A 1 85 ? 5.703 -11.758 -21.875 1 98.62 85 ASP A N 1
ATOM 646 C CA . ASP A 1 85 ? 6.805 -10.836 -21.609 1 98.62 85 ASP A CA 1
ATOM 647 C C . ASP A 1 85 ? 6.875 -9.758 -22.688 1 98.62 85 ASP A C 1
ATOM 649 O O . ASP A 1 85 ? 6.355 -9.93 -23.797 1 98.62 85 ASP A O 1
ATOM 653 N N . ILE A 1 86 ? 7.461 -8.695 -22.281 1 98.12 86 ILE A N 1
ATOM 654 C CA . ILE A 1 86 ? 7.617 -7.621 -23.266 1 98.12 86 ILE A CA 1
ATOM 655 C C . ILE A 1 86 ? 8.766 -7.949 -24.203 1 98.12 86 ILE A C 1
ATOM 657 O O . ILE A 1 86 ? 8.797 -7.465 -25.344 1 98.12 86 ILE A O 1
ATOM 661 N N . ASN A 1 87 ? 9.695 -8.75 -23.766 1 97.56 87 ASN A N 1
ATOM 662 C CA . ASN A 1 87 ? 10.844 -9.148 -24.578 1 97.56 87 ASN A CA 1
ATOM 663 C C . ASN A 1 87 ? 10.578 -10.453 -25.312 1 97.56 87 ASN A C 1
ATOM 665 O O . ASN A 1 87 ? 10.523 -11.523 -24.703 1 97.56 87 ASN A O 1
ATOM 669 N N . ALA A 1 88 ? 10.531 -10.383 -26.562 1 98 88 ALA A N 1
ATOM 670 C CA . ALA A 1 88 ? 10.156 -11.516 -27.406 1 98 88 ALA A CA 1
ATOM 671 C C . ALA A 1 88 ? 11.18 -12.641 -27.297 1 98 88 ALA A C 1
ATOM 673 O O . ALA A 1 88 ? 10.812 -13.805 -27.125 1 98 88 ALA A O 1
ATOM 674 N N . SER A 1 89 ? 12.453 -12.297 -27.406 1 98.19 89 SER A N 1
ATOM 675 C CA . SER A 1 89 ? 13.5 -13.312 -27.391 1 98.19 89 SER A CA 1
ATOM 676 C C . SER A 1 89 ? 13.523 -14.07 -26.062 1 98.19 89 SER A C 1
ATOM 678 O O . SER A 1 89 ? 13.672 -15.289 -26.031 1 98.19 89 SER A O 1
ATOM 680 N N . ASP A 1 90 ? 13.336 -13.32 -24.984 1 97.62 90 ASP A N 1
ATOM 681 C CA . ASP A 1 90 ? 13.391 -13.898 -23.656 1 97.62 90 ASP A CA 1
ATOM 682 C C . ASP A 1 90 ? 12.219 -14.852 -23.422 1 97.62 90 ASP A C 1
ATOM 684 O O . ASP A 1 90 ? 12.406 -15.945 -22.891 1 97.62 90 ASP A O 1
ATOM 688 N N . VAL A 1 91 ? 11.062 -14.461 -23.859 1 98.5 91 VAL A N 1
ATOM 689 C CA . VAL A 1 91 ? 9.875 -15.258 -23.578 1 98.5 91 VAL A CA 1
ATOM 690 C C . VAL A 1 91 ? 9.844 -16.484 -24.484 1 98.5 91 VAL A C 1
ATOM 692 O O . VAL A 1 91 ? 9.398 -17.562 -24.062 1 98.5 91 VAL A O 1
ATOM 695 N N . GLU A 1 92 ? 10.266 -16.328 -25.641 1 98.62 92 GLU A N 1
ATOM 696 C CA . GLU A 1 92 ? 10.383 -17.469 -26.547 1 98.62 92 GLU A CA 1
ATOM 697 C C . GLU A 1 92 ? 11.359 -18.5 -26 1 98.62 92 GLU A C 1
ATOM 699 O O . GLU A 1 92 ? 11.102 -19.703 -26.062 1 98.62 92 GLU A O 1
ATOM 704 N N . GLU A 1 93 ? 12.492 -17.969 -25.516 1 98.56 93 GLU A N 1
ATOM 705 C CA . GLU A 1 93 ? 13.484 -18.875 -24.922 1 98.56 93 GLU A CA 1
ATOM 706 C C . GLU A 1 93 ? 12.891 -19.656 -23.75 1 98.56 93 GLU A C 1
ATOM 708 O O . GLU A 1 93 ? 13.141 -20.859 -23.609 1 98.56 93 GLU A O 1
ATOM 713 N N . THR A 1 94 ? 12.125 -19 -22.922 1 98.75 94 THR A N 1
ATOM 714 C CA . THR A 1 94 ? 11.477 -19.672 -21.797 1 98.75 94 THR A CA 1
ATOM 715 C C . THR A 1 94 ? 10.531 -20.766 -22.297 1 98.75 94 THR A C 1
ATOM 717 O O . THR A 1 94 ? 10.508 -21.859 -21.734 1 98.75 94 THR A O 1
ATOM 720 N N . ALA A 1 95 ? 9.789 -20.484 -23.312 1 98.81 95 ALA A N 1
ATOM 721 C CA . ALA A 1 95 ? 8.859 -21.469 -23.875 1 98.81 95 ALA A CA 1
ATOM 722 C C . ALA A 1 95 ? 9.617 -22.672 -24.406 1 98.81 95 ALA A C 1
ATOM 724 O O . ALA A 1 95 ? 9.18 -23.812 -24.234 1 98.81 95 ALA A O 1
ATOM 725 N N . LYS A 1 96 ? 10.695 -22.391 -25.062 1 98.56 96 LYS A N 1
ATOM 726 C CA . LYS A 1 96 ? 11.523 -23.469 -25.594 1 98.56 96 LYS A CA 1
ATOM 727 C C . LYS A 1 96 ? 12.039 -24.359 -24.484 1 98.56 96 LYS A C 1
ATOM 729 O O . LYS A 1 96 ? 12.023 -25.594 -24.609 1 98.56 96 LYS A O 1
ATOM 734 N N . LEU A 1 97 ? 12.484 -23.734 -23.422 1 98.12 97 LEU A N 1
ATOM 735 C CA . LEU A 1 97 ? 13.008 -24.484 -22.281 1 98.12 97 LEU A CA 1
ATOM 736 C C . LEU A 1 97 ? 11.938 -25.391 -21.703 1 98.12 97 LEU A C 1
ATOM 738 O O . LEU A 1 97 ? 12.227 -26.531 -21.328 1 98.12 97 LEU A O 1
ATOM 742 N N . VAL A 1 98 ? 10.727 -24.953 -21.656 1 98.62 98 VAL A N 1
ATOM 743 C CA . VAL A 1 98 ? 9.609 -25.734 -21.125 1 98.62 98 VAL A CA 1
ATOM 744 C C . VAL A 1 98 ? 9.305 -26.891 -22.062 1 98.62 98 VAL A C 1
ATOM 746 O O . VAL A 1 98 ? 9.148 -28.031 -21.625 1 98.62 98 VAL A O 1
ATOM 749 N N . ARG A 1 99 ? 9.312 -26.656 -23.344 1 98.44 99 ARG A N 1
ATOM 750 C CA . ARG A 1 99 ? 8.914 -27.641 -24.344 1 98.44 99 ARG A CA 1
ATOM 751 C C . ARG A 1 99 ? 9.961 -28.734 -24.469 1 98.44 99 ARG A C 1
ATOM 753 O O . ARG A 1 99 ? 9.625 -29.906 -24.672 1 98.44 99 ARG A O 1
ATOM 760 N N . VAL A 1 100 ? 11.195 -28.375 -24.359 1 98 100 VAL A N 1
ATOM 761 C CA . VAL A 1 100 ? 12.281 -29.344 -24.469 1 98 100 VAL A CA 1
ATOM 762 C C . VAL A 1 100 ? 12.172 -30.375 -23.344 1 98 100 VAL A C 1
ATOM 764 O O . VAL A 1 100 ? 12.539 -31.531 -23.5 1 98 100 VAL A O 1
ATOM 767 N N . ASN A 1 101 ? 11.586 -29.969 -22.266 1 97.25 101 ASN A N 1
ATOM 768 C CA . ASN A 1 101 ? 11.445 -30.859 -21.109 1 97.25 101 ASN A CA 1
ATOM 769 C C . ASN A 1 101 ? 10.086 -31.547 -21.094 1 97.25 101 ASN A C 1
ATOM 771 O O . ASN A 1 101 ? 9.688 -32.125 -20.078 1 97.25 101 ASN A O 1
ATOM 775 N N . GLY A 1 102 ? 9.336 -31.406 -22.172 1 97.31 102 GLY A N 1
ATOM 776 C CA . GLY A 1 102 ? 8.094 -32.156 -22.344 1 97.31 102 GLY A CA 1
ATOM 777 C C . GLY A 1 102 ? 6.867 -31.375 -21.906 1 97.31 102 GLY A C 1
ATOM 778 O O . GLY A 1 102 ? 5.754 -31.906 -21.938 1 97.31 102 GLY A O 1
ATOM 779 N N . GLY A 1 103 ? 7.039 -30.172 -21.453 1 98.19 103 GLY A N 1
ATOM 780 C CA . GLY A 1 103 ? 5.91 -29.359 -21.016 1 98.19 103 GLY A CA 1
ATOM 781 C C . GLY A 1 103 ? 5.191 -28.672 -22.172 1 98.19 103 GLY A C 1
ATOM 782 O O . GLY A 1 103 ? 5.652 -28.719 -23.312 1 98.19 103 GLY A O 1
ATOM 783 N N . LYS A 1 104 ? 4.055 -28.141 -21.922 1 98.44 104 LYS A N 1
ATOM 784 C CA . LYS A 1 104 ? 3.281 -27.359 -22.875 1 98.44 104 LYS A CA 1
ATOM 785 C C . LYS A 1 104 ? 3.375 -25.859 -22.578 1 98.44 104 LYS A C 1
ATOM 787 O O . LYS A 1 104 ? 3.023 -25.422 -21.484 1 98.44 104 LYS A O 1
ATOM 792 N N . ALA A 1 105 ? 3.828 -25.156 -23.547 1 98.81 105 ALA A N 1
ATOM 793 C CA . ALA A 1 105 ? 4.027 -23.719 -23.328 1 98.81 105 ALA A CA 1
ATOM 794 C C . ALA A 1 105 ? 3.646 -22.922 -24.578 1 98.81 105 ALA A C 1
ATOM 796 O O . ALA A 1 105 ? 3.934 -23.328 -25.703 1 98.81 105 ALA A O 1
ATOM 797 N N . TRP A 1 106 ? 2.893 -21.906 -24.391 1 98.88 106 TRP A N 1
ATOM 798 C CA . TRP A 1 106 ? 2.633 -20.859 -25.375 1 98.88 106 TRP A CA 1
ATOM 799 C C . TRP A 1 106 ? 3.225 -19.531 -24.922 1 98.88 106 TRP A C 1
ATOM 801 O O . TRP A 1 106 ? 3.318 -19.25 -23.719 1 98.88 106 TRP A O 1
ATOM 811 N N . TRP A 1 107 ? 3.703 -18.734 -25.844 1 98.75 107 TRP A N 1
ATOM 812 C CA . TRP A 1 107 ? 4.266 -17.453 -25.438 1 98.75 107 TRP A CA 1
ATOM 813 C C . TRP A 1 107 ? 3.709 -16.328 -26.312 1 98.75 107 TRP A C 1
ATOM 815 O O . TRP A 1 107 ? 3.33 -16.547 -27.469 1 98.75 107 TRP A O 1
ATOM 825 N N . TYR A 1 108 ? 3.572 -15.188 -25.781 1 98.88 108 TYR A N 1
ATOM 826 C CA . TYR A 1 108 ? 3.113 -13.969 -26.438 1 98.88 108 TYR A CA 1
ATOM 827 C C . TYR A 1 108 ? 3.928 -12.766 -25.984 1 98.88 108 TYR A C 1
ATOM 829 O O . TYR A 1 108 ? 4.336 -12.688 -24.812 1 98.88 108 TYR A O 1
ATOM 837 N N . VAL A 1 109 ? 4.203 -11.891 -26.875 1 98.69 109 VAL A N 1
ATOM 838 C CA . VAL A 1 109 ? 4.727 -10.578 -26.5 1 98.69 109 VAL A CA 1
ATOM 839 C C . VAL A 1 109 ? 3.586 -9.68 -26.031 1 98.69 109 VAL A C 1
ATOM 841 O O . VAL A 1 109 ? 2.611 -9.477 -26.766 1 98.69 109 VAL A O 1
ATOM 844 N N . CYS A 1 110 ? 3.701 -9.18 -24.797 1 98.69 110 CYS A N 1
ATOM 845 C CA . CYS A 1 110 ? 2.631 -8.344 -24.266 1 98.69 110 CYS A CA 1
ATOM 846 C C . CYS A 1 110 ? 3.188 -7.277 -23.328 1 98.69 110 CYS A C 1
ATOM 848 O O . CYS A 1 110 ? 3.854 -7.598 -22.344 1 98.69 110 CYS A O 1
ATOM 850 N N . ASP A 1 111 ? 2.996 -6.066 -23.656 1 98.56 111 ASP A N 1
ATOM 851 C CA . ASP A 1 111 ? 3.205 -4.984 -22.703 1 98.56 111 ASP A CA 1
ATOM 852 C C . ASP A 1 111 ? 2.039 -4.887 -21.719 1 98.56 111 ASP A C 1
ATOM 854 O O . ASP A 1 111 ? 1.002 -4.301 -22.031 1 98.56 111 ASP A O 1
ATOM 858 N N . VAL A 1 112 ? 2.271 -5.297 -20.516 1 98.62 112 VAL A N 1
ATOM 859 C CA . VAL A 1 112 ? 1.188 -5.461 -19.562 1 98.62 112 VAL A CA 1
ATOM 860 C C . VAL A 1 112 ? 0.749 -4.09 -19.031 1 98.62 112 VAL A C 1
ATOM 862 O O . VAL A 1 112 ? -0.271 -3.977 -18.359 1 98.62 112 VAL A O 1
ATOM 865 N N . THR A 1 113 ? 1.509 -3.029 -19.328 1 98.12 113 THR A N 1
ATOM 866 C CA . THR A 1 113 ? 1.149 -1.698 -18.859 1 98.12 113 THR A CA 1
ATOM 867 C C . THR A 1 113 ? 0.026 -1.105 -19.703 1 98.12 113 THR A C 1
ATOM 869 O O . THR A 1 113 ? -0.55 -0.077 -19.344 1 98.12 113 THR A O 1
ATOM 872 N N . GLU A 1 114 ? -0.284 -1.704 -20.812 1 98 114 GLU A N 1
ATOM 873 C CA . GLU A 1 114 ? -1.329 -1.22 -21.703 1 98 114 GLU A CA 1
ATOM 874 C C . GLU A 1 114 ? -2.551 -2.133 -21.672 1 98 114 GLU A C 1
ATOM 876 O O . GLU A 1 114 ? -2.52 -3.24 -22.219 1 98 114 GLU A O 1
ATOM 881 N N . MET A 1 115 ? -3.604 -1.638 -21.188 1 97.62 115 MET A N 1
ATOM 882 C CA . MET A 1 115 ? -4.82 -2.434 -21.047 1 97.62 115 MET A CA 1
ATOM 883 C C . MET A 1 115 ? -5.262 -2.998 -22.391 1 97.62 115 MET A C 1
ATOM 885 O O . MET A 1 115 ? -5.699 -4.145 -22.469 1 97.62 115 MET A O 1
ATOM 889 N N . ALA A 1 116 ? -5.203 -2.17 -23.406 1 97.88 116 ALA A N 1
ATOM 890 C CA . ALA A 1 116 ? -5.625 -2.598 -24.734 1 97.88 116 ALA A CA 1
ATOM 891 C C . ALA A 1 116 ? -4.809 -3.797 -25.219 1 97.88 116 ALA A C 1
ATOM 893 O O . ALA A 1 116 ? -5.355 -4.742 -25.781 1 97.88 116 ALA A O 1
ATOM 894 N N . LYS A 1 117 ? -3.508 -3.77 -25 1 98.5 117 LYS A N 1
ATOM 895 C CA . LYS A 1 117 ? -2.635 -4.871 -25.406 1 98.5 117 LYS A CA 1
ATOM 896 C C . LYS A 1 117 ? -2.924 -6.125 -24.578 1 98.5 117 LYS A C 1
ATOM 898 O O . LYS A 1 117 ? -2.887 -7.238 -25.094 1 98.5 117 LYS A O 1
ATOM 903 N N . VAL A 1 118 ? -3.189 -5.938 -23.312 1 98.75 118 VAL A N 1
ATOM 904 C CA . VAL A 1 118 ? -3.547 -7.051 -22.438 1 98.75 118 VAL A CA 1
ATOM 905 C C . VAL A 1 118 ? -4.824 -7.715 -22.953 1 98.75 118 VAL A C 1
ATOM 907 O O . VAL A 1 118 ? -4.891 -8.938 -23.078 1 98.75 118 VAL A O 1
ATOM 910 N N . ASN A 1 119 ? -5.809 -6.918 -23.266 1 98.38 119 ASN A N 1
ATOM 911 C CA . ASN A 1 119 ? -7.078 -7.449 -23.75 1 98.38 119 ASN A CA 1
ATOM 912 C C . ASN A 1 119 ? -6.91 -8.188 -25.062 1 98.38 119 ASN A C 1
ATOM 914 O O . ASN A 1 119 ? -7.488 -9.258 -25.266 1 98.38 119 ASN A O 1
ATOM 918 N N . GLU A 1 120 ? -6.16 -7.57 -25.922 1 98.62 120 GLU A N 1
ATOM 919 C CA . GLU A 1 120 ? -5.91 -8.18 -27.219 1 98.62 120 GLU A CA 1
ATOM 920 C C . GLU A 1 120 ? -5.207 -9.531 -27.078 1 98.62 120 GLU A C 1
ATOM 922 O O . GLU A 1 120 ? -5.613 -10.523 -27.688 1 98.62 120 GLU A O 1
ATOM 927 N N . THR A 1 121 ? -4.168 -9.57 -26.312 1 98.81 121 THR A N 1
ATOM 928 C CA . THR A 1 121 ? -3.406 -10.797 -26.109 1 98.81 121 THR A CA 1
ATOM 929 C C . THR A 1 121 ? -4.242 -11.844 -25.375 1 98.81 121 THR A C 1
ATOM 931 O O . THR A 1 121 ? -4.133 -13.039 -25.641 1 98.81 121 THR A O 1
ATOM 934 N N . ALA A 1 122 ? -5.035 -11.406 -24.406 1 98.88 122 ALA A N 1
ATOM 935 C CA . ALA A 1 122 ? -5.926 -12.312 -23.672 1 98.88 122 ALA A CA 1
ATOM 936 C C . ALA A 1 122 ? -6.902 -13 -24.625 1 98.88 122 ALA A C 1
ATOM 938 O O . ALA A 1 122 ? -7.191 -14.188 -24.469 1 98.88 122 ALA A O 1
ATOM 939 N N . GLN A 1 123 ? -7.414 -12.219 -25.562 1 98.5 123 GLN A N 1
ATOM 940 C CA . GLN A 1 123 ? -8.32 -12.789 -26.547 1 98.5 123 GLN A CA 1
ATOM 941 C C . GLN A 1 123 ? -7.613 -13.859 -27.391 1 98.5 123 GLN A C 1
ATOM 943 O O . GLN A 1 123 ? -8.18 -14.914 -27.656 1 98.5 123 GLN A O 1
ATOM 948 N N . ARG A 1 124 ? -6.414 -13.586 -27.781 1 98.62 124 ARG A N 1
ATOM 949 C CA . ARG A 1 124 ? -5.629 -14.57 -28.516 1 98.62 124 ARG A CA 1
ATOM 950 C C . ARG A 1 124 ? -5.41 -15.836 -27.703 1 98.62 124 ARG A C 1
ATOM 952 O O . ARG A 1 124 ? -5.5 -16.953 -28.234 1 98.62 124 ARG A O 1
ATOM 959 N N . VAL A 1 125 ? -5.102 -15.688 -26.438 1 98.81 125 VAL A N 1
ATOM 960 C CA . VAL A 1 125 ? -4.895 -16.828 -25.531 1 98.81 125 VAL A CA 1
ATOM 961 C C . VAL A 1 125 ? -6.16 -17.672 -25.484 1 98.81 125 VAL A C 1
ATOM 963 O O . VAL A 1 125 ? -6.098 -18.906 -25.562 1 98.81 125 VAL A O 1
ATOM 966 N N . ARG A 1 126 ? -7.309 -17.047 -25.328 1 98 126 ARG A N 1
ATOM 967 C CA . ARG A 1 126 ? -8.578 -17.766 -25.25 1 98 126 ARG A CA 1
ATOM 968 C C . ARG A 1 126 ? -8.82 -18.562 -26.531 1 98 126 ARG A C 1
ATOM 970 O O . ARG A 1 126 ? -9.312 -19.703 -26.469 1 98 126 ARG A O 1
ATOM 977 N N . GLU A 1 127 ? -8.445 -18.016 -27.609 1 98.19 127 GLU A N 1
ATOM 978 C CA . GLU A 1 127 ? -8.68 -18.656 -28.906 1 98.19 127 GLU A CA 1
ATOM 979 C C . GLU A 1 127 ? -7.688 -19.781 -29.156 1 98.19 127 GLU A C 1
ATOM 981 O O . GLU A 1 127 ? -8.062 -20.844 -29.672 1 98.19 127 GLU A O 1
ATOM 986 N N . GLU A 1 128 ? -6.461 -19.547 -28.781 1 98.44 128 GLU A N 1
ATOM 987 C CA . GLU A 1 128 ? -5.387 -20.453 -29.172 1 98.44 128 GLU A CA 1
ATOM 988 C C . GLU A 1 128 ? -5.148 -21.516 -28.094 1 98.44 128 GLU A C 1
ATOM 990 O O . GLU A 1 128 ? -4.723 -22.641 -28.406 1 98.44 128 GLU A O 1
ATOM 995 N N . VAL A 1 129 ? -5.367 -21.203 -26.891 1 98.38 129 VAL A N 1
ATOM 996 C CA . VAL A 1 129 ? -5.012 -22.094 -25.797 1 98.38 129 VAL A CA 1
ATOM 997 C C . VAL A 1 129 ? -6.273 -22.531 -25.047 1 98.38 129 VAL A C 1
ATOM 999 O O . VAL A 1 129 ? -6.449 -23.703 -24.734 1 98.38 129 VAL A O 1
ATOM 1002 N N . GLY A 1 130 ? -7.184 -21.609 -24.766 1 97.94 130 GLY A N 1
ATOM 1003 C CA . GLY A 1 130 ? -8.375 -21.844 -23.969 1 97.94 130 GLY A CA 1
ATOM 1004 C C . GLY A 1 130 ? -8.422 -21.016 -22.703 1 97.94 130 GLY A C 1
ATOM 1005 O O . GLY A 1 130 ? -7.758 -19.984 -22.609 1 97.94 130 GLY A O 1
ATOM 1006 N N . ASP A 1 131 ? -9.211 -21.531 -21.719 1 97.5 131 ASP A N 1
ATOM 1007 C CA . ASP A 1 131 ? -9.453 -20.766 -20.5 1 97.5 131 ASP A CA 1
ATOM 1008 C C . ASP A 1 131 ? -8.234 -20.812 -19.562 1 97.5 131 ASP A C 1
ATOM 1010 O O . ASP A 1 131 ? -7.676 -21.891 -19.328 1 97.5 131 ASP A O 1
ATOM 1014 N N . VAL A 1 132 ? -7.867 -19.672 -19.125 1 98.69 132 VAL A N 1
ATOM 1015 C CA . VAL A 1 132 ? -6.832 -19.578 -18.094 1 98.69 132 VAL A CA 1
ATOM 1016 C C . VAL A 1 132 ? -7.449 -19.812 -16.719 1 98.69 132 VAL A C 1
ATOM 1018 O O . VAL A 1 132 ? -8.414 -19.156 -16.328 1 98.69 132 VAL A O 1
ATOM 1021 N N . THR A 1 133 ? -6.914 -20.734 -15.992 1 98.75 133 THR A N 1
ATOM 1022 C CA . THR A 1 133 ? -7.484 -21.078 -14.688 1 98.75 133 THR A CA 1
ATOM 1023 C C . THR A 1 133 ? -6.582 -20.594 -13.555 1 98.75 133 THR A C 1
ATOM 1025 O O . THR A 1 133 ? -7 -20.562 -12.398 1 98.75 133 THR A O 1
ATOM 1028 N N . MET A 1 134 ? -5.328 -20.234 -13.859 1 98.81 134 MET A N 1
ATOM 1029 C CA . MET A 1 134 ? -4.395 -19.656 -12.891 1 98.81 134 MET A CA 1
ATOM 1030 C C . MET A 1 134 ? -3.654 -18.469 -13.484 1 98.81 134 MET A C 1
ATOM 1032 O O . MET A 1 134 ? -3.281 -18.484 -14.656 1 98.81 134 MET A O 1
ATOM 1036 N N . LEU A 1 135 ? -3.5 -17.453 -12.734 1 98.94 135 LEU A N 1
ATOM 1037 C CA . LEU A 1 135 ? -2.809 -16.25 -13.156 1 98.94 135 LEU A CA 1
ATOM 1038 C C . LEU A 1 135 ? -1.708 -15.867 -12.164 1 98.94 135 LEU A C 1
ATOM 1040 O O . LEU A 1 135 ? -1.968 -15.719 -10.969 1 98.94 135 LEU A O 1
ATOM 1044 N N . VAL A 1 136 ? -0.489 -15.805 -12.625 1 98.94 136 VAL A N 1
ATOM 1045 C CA . VAL A 1 136 ? 0.642 -15.336 -11.836 1 98.94 136 VAL A CA 1
ATOM 1046 C C . VAL A 1 136 ? 1.05 -13.938 -12.289 1 98.94 136 VAL A C 1
ATOM 1048 O O . VAL A 1 136 ? 1.724 -13.781 -13.312 1 98.94 136 VAL A O 1
ATOM 1051 N N . ASN A 1 137 ? 0.651 -12.969 -11.57 1 98.81 137 ASN A N 1
ATOM 1052 C CA . ASN A 1 137 ? 1.151 -11.617 -11.766 1 98.81 137 ASN A CA 1
ATOM 1053 C C . ASN A 1 137 ? 2.549 -11.438 -11.172 1 98.81 137 ASN A C 1
ATOM 1055 O O . ASN A 1 137 ? 2.697 -11.195 -9.977 1 98.81 137 ASN A O 1
ATOM 1059 N N . ASN A 1 138 ? 3.533 -11.461 -12.047 1 98.38 138 ASN A N 1
ATOM 1060 C CA . ASN A 1 138 ? 4.922 -11.539 -11.602 1 98.38 138 ASN A CA 1
ATOM 1061 C C . ASN A 1 138 ? 5.762 -10.414 -12.203 1 98.38 138 ASN A C 1
ATOM 1063 O O . ASN A 1 138 ? 6.789 -10.031 -11.641 1 98.38 138 ASN A O 1
ATOM 1067 N N . ALA A 1 139 ? 5.301 -9.875 -13.375 1 98 139 ALA A N 1
ATOM 1068 C CA . ALA A 1 139 ? 6.066 -8.797 -14 1 98 139 ALA A CA 1
ATOM 1069 C C . ALA A 1 139 ? 6.328 -7.668 -13.008 1 98 139 ALA A C 1
ATOM 1071 O O . ALA A 1 139 ? 5.434 -7.277 -12.25 1 98 139 ALA A O 1
ATOM 1072 N N . GLY A 1 140 ? 7.559 -7.207 -12.93 1 96.69 140 GLY A N 1
ATOM 1073 C CA . GLY A 1 140 ? 7.934 -6.145 -12.008 1 96.69 140 GLY A CA 1
ATOM 1074 C C . GLY A 1 140 ? 9.242 -5.473 -12.375 1 96.69 140 GLY A C 1
ATOM 1075 O O . GLY A 1 140 ? 10.078 -6.059 -13.07 1 96.69 140 GLY A O 1
ATOM 1076 N N . ILE A 1 141 ? 9.383 -4.254 -11.914 1 96.62 141 ILE A N 1
ATOM 1077 C CA . ILE A 1 141 ? 10.609 -3.504 -12.164 1 96.62 141 ILE A CA 1
ATOM 1078 C C . ILE A 1 141 ? 10.992 -2.717 -10.914 1 96.62 141 ILE A C 1
ATOM 1080 O O . ILE A 1 141 ? 10.18 -2.559 -10 1 96.62 141 ILE A O 1
ATOM 1084 N N . VAL A 1 142 ? 12.242 -2.293 -10.859 1 96.25 142 VAL A N 1
ATOM 1085 C CA . VAL A 1 142 ? 12.773 -1.478 -9.773 1 96.25 142 VAL A CA 1
ATOM 1086 C C . VAL A 1 142 ? 13.695 -0.401 -10.336 1 96.25 142 VAL A C 1
ATOM 1088 O O . VAL A 1 142 ? 14.484 -0.667 -11.242 1 96.25 142 VAL A O 1
ATOM 1091 N N . THR A 1 143 ? 13.555 0.802 -9.891 1 94.56 143 THR A N 1
ATOM 1092 C CA . THR A 1 143 ? 14.422 1.894 -10.32 1 94.56 143 THR A CA 1
ATOM 1093 C C . THR A 1 143 ? 15.586 2.068 -9.344 1 94.56 143 THR A C 1
ATOM 1095 O O . THR A 1 143 ? 16.734 2.174 -9.766 1 94.56 143 THR A O 1
ATOM 1098 N N . GLY A 1 144 ? 15.289 2.066 -8.062 1 94 144 GLY A N 1
ATOM 1099 C CA . GLY A 1 144 ? 16.328 2.078 -7.043 1 94 144 GLY A CA 1
ATOM 1100 C C . GLY A 1 144 ? 17 3.428 -6.891 1 94 144 GLY A C 1
ATOM 1101 O O . GLY A 1 144 ? 18.219 3.531 -7.008 1 94 144 GLY A O 1
ATOM 1102 N N . LYS A 1 145 ? 16.266 4.496 -6.691 1 94.81 145 LYS A N 1
ATOM 1103 C CA . LYS A 1 145 ? 16.75 5.855 -6.48 1 94.81 145 LYS A CA 1
ATOM 1104 C C . LYS A 1 145 ? 16.031 6.52 -5.305 1 94.81 145 LYS A C 1
ATOM 1106 O O . LYS A 1 145 ? 14.93 6.125 -4.945 1 94.81 145 LYS A O 1
ATOM 1111 N N . TYR A 1 146 ? 16.734 7.496 -4.648 1 95.88 146 TYR A N 1
ATOM 1112 C CA . TYR A 1 146 ? 16.078 8.328 -3.656 1 95.88 146 TYR A CA 1
ATOM 1113 C C . TYR A 1 146 ? 14.992 9.188 -4.309 1 95.88 146 TYR A C 1
ATOM 1115 O O . TYR A 1 146 ? 15.047 9.453 -5.512 1 95.88 146 TYR A O 1
ATOM 1123 N N . PHE A 1 147 ? 14.109 9.688 -3.508 1 97.88 147 PHE A N 1
ATOM 1124 C CA . PHE A 1 147 ? 12.93 10.422 -3.961 1 97.88 147 PHE A CA 1
ATOM 1125 C C . PHE A 1 147 ? 13.328 11.617 -4.809 1 97.88 147 PHE A C 1
ATOM 1127 O O . PHE A 1 147 ? 12.742 11.867 -5.863 1 97.88 147 PHE A O 1
ATOM 1134 N N . GLN A 1 148 ? 14.352 12.266 -4.402 1 96.19 148 GLN A N 1
ATOM 1135 C CA . GLN A 1 148 ? 14.766 13.484 -5.086 1 96.19 148 GLN A CA 1
ATOM 1136 C C . GLN A 1 148 ? 15.336 13.18 -6.469 1 96.19 148 GLN A C 1
ATOM 1138 O O . GLN A 1 148 ? 15.32 14.031 -7.359 1 96.19 148 GLN A O 1
ATOM 1143 N N . ASP A 1 149 ? 15.781 11.945 -6.691 1 96.38 149 ASP A N 1
ATOM 1144 C CA . ASP A 1 149 ? 16.438 11.578 -7.941 1 96.38 149 ASP A CA 1
ATOM 1145 C C . ASP A 1 149 ? 15.461 10.859 -8.875 1 96.38 149 ASP A C 1
ATOM 1147 O O . ASP A 1 149 ? 15.812 10.539 -10.016 1 96.38 149 ASP A O 1
ATOM 1151 N N . LEU A 1 150 ? 14.273 10.594 -8.422 1 97.31 150 LEU A N 1
ATOM 1152 C CA . LEU A 1 150 ? 13.234 10 -9.258 1 97.31 150 LEU A CA 1
ATOM 1153 C C . LEU A 1 150 ? 12.516 11.07 -10.078 1 97.31 150 LEU A C 1
ATOM 1155 O O . LEU A 1 150 ? 12.25 12.164 -9.578 1 97.31 150 LEU A O 1
ATOM 1159 N N . ASN A 1 151 ? 12.273 10.805 -11.32 1 96.31 151 ASN A N 1
ATOM 1160 C CA . ASN A 1 151 ? 11.484 11.719 -12.141 1 96.31 151 ASN A CA 1
ATOM 1161 C C . ASN A 1 151 ? 10.055 11.211 -12.32 1 96.31 151 ASN A C 1
ATOM 1163 O O . ASN A 1 151 ? 9.695 10.156 -11.797 1 96.31 151 ASN A O 1
ATOM 1167 N N . GLU A 1 152 ? 9.242 12 -12.969 1 96.69 152 GLU A N 1
ATOM 1168 C CA . GLU A 1 152 ? 7.828 11.688 -13.172 1 96.69 152 GLU A CA 1
ATOM 1169 C C . GLU A 1 152 ? 7.652 10.344 -13.867 1 96.69 152 GLU A C 1
ATOM 1171 O O . GLU A 1 152 ? 6.809 9.539 -13.469 1 96.69 152 GLU A O 1
ATOM 1176 N N . GLU A 1 153 ? 8.398 10.141 -14.867 1 97.25 153 GLU A N 1
ATOM 1177 C CA . GLU A 1 153 ? 8.297 8.906 -15.648 1 97.25 153 GLU A CA 1
ATOM 1178 C C . GLU A 1 153 ? 8.617 7.684 -14.797 1 97.25 153 GLU A C 1
ATOM 1180 O O . GLU A 1 153 ? 8.039 6.617 -14.992 1 97.25 153 GLU A O 1
ATOM 1185 N N . ASP A 1 154 ? 9.562 7.82 -13.883 1 97.56 154 ASP A N 1
ATOM 1186 C CA . ASP A 1 154 ? 9.938 6.715 -13 1 97.56 154 ASP A CA 1
ATOM 1187 C C . ASP A 1 154 ? 8.734 6.234 -12.188 1 97.56 154 ASP A C 1
ATOM 1189 O O . ASP A 1 154 ? 8.484 5.031 -12.094 1 97.56 154 ASP A O 1
ATOM 1193 N N . PHE A 1 155 ? 8.016 7.172 -11.633 1 98.25 155 PHE A N 1
ATOM 1194 C CA . PHE A 1 155 ? 6.855 6.828 -10.82 1 98.25 155 PHE A CA 1
ATOM 1195 C C . PHE A 1 155 ? 5.777 6.164 -11.664 1 98.25 155 PHE A C 1
ATOM 1197 O O . PHE A 1 155 ? 5.219 5.137 -11.273 1 98.25 155 PHE A O 1
ATOM 1204 N N . HIS A 1 156 ? 5.484 6.75 -12.82 1 97.75 156 HIS A N 1
ATOM 1205 C CA . HIS A 1 156 ? 4.469 6.18 -13.703 1 97.75 156 HIS A CA 1
ATOM 1206 C C . HIS A 1 156 ? 4.852 4.77 -14.148 1 97.75 156 HIS A C 1
ATOM 1208 O O . HIS A 1 156 ? 4.035 3.85 -14.078 1 97.75 156 HIS A O 1
ATOM 1214 N N . LYS A 1 157 ? 6.043 4.637 -14.586 1 97.88 157 LYS A N 1
ATOM 1215 C CA . LYS A 1 157 ? 6.492 3.344 -15.094 1 97.88 157 LYS A CA 1
ATOM 1216 C C . LYS A 1 157 ? 6.406 2.268 -14.016 1 97.88 157 LYS A C 1
ATOM 1218 O O . LYS A 1 157 ? 5.891 1.175 -14.258 1 97.88 157 LYS A O 1
ATOM 1223 N N . THR A 1 158 ? 6.906 2.551 -12.82 1 98.5 158 T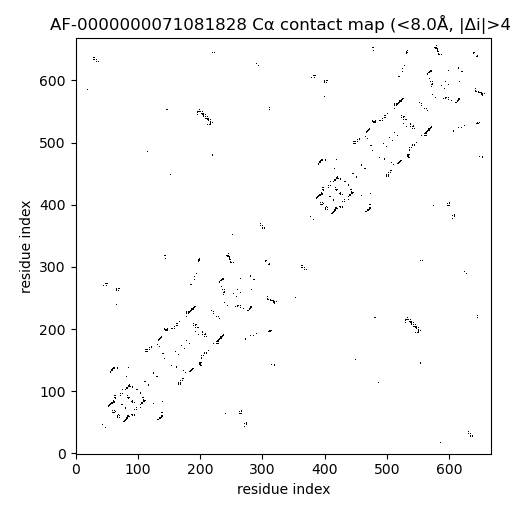HR A N 1
ATOM 1224 C CA . THR A 1 158 ? 6.922 1.587 -11.719 1 98.5 158 THR A CA 1
ATOM 1225 C C . THR A 1 158 ? 5.504 1.227 -11.297 1 98.5 158 THR A C 1
ATOM 1227 O O . THR A 1 158 ? 5.18 0.049 -11.125 1 98.5 158 THR A O 1
ATOM 1230 N N . LEU A 1 159 ? 4.641 2.197 -11.164 1 98.69 159 LEU A N 1
ATOM 1231 C CA . LEU A 1 159 ? 3.262 1.936 -10.773 1 98.69 159 LEU A CA 1
ATOM 1232 C C . LEU A 1 159 ? 2.518 1.175 -11.867 1 98.69 159 LEU A C 1
ATOM 1234 O O . LEU A 1 159 ? 1.715 0.286 -11.57 1 98.69 159 LEU A O 1
ATOM 1238 N N . ASN A 1 160 ? 2.787 1.548 -13.102 1 98.56 160 ASN A N 1
ATOM 1239 C CA . ASN A 1 160 ? 2.111 0.896 -14.219 1 98.56 160 ASN A CA 1
ATOM 1240 C C . ASN A 1 160 ? 2.469 -0.585 -14.297 1 98.56 160 ASN A C 1
ATOM 1242 O O . ASN A 1 160 ? 1.591 -1.433 -14.469 1 98.56 160 ASN A O 1
ATOM 1246 N N . VAL A 1 161 ? 3.684 -0.887 -14.117 1 98.69 161 VAL A N 1
ATOM 1247 C CA . VAL A 1 161 ? 4.145 -2.258 -14.305 1 98.69 161 VAL A CA 1
ATOM 1248 C C . VAL A 1 161 ? 3.83 -3.084 -13.062 1 98.69 161 VAL A C 1
ATOM 1250 O O . VAL A 1 161 ? 3.301 -4.191 -13.164 1 98.69 161 VAL A O 1
ATOM 1253 N N . ASN A 1 162 ? 4.137 -2.537 -11.867 1 98.69 162 ASN A N 1
ATOM 1254 C CA . ASN A 1 162 ? 4.117 -3.326 -10.641 1 98.69 162 ASN A CA 1
ATOM 1255 C C . ASN A 1 162 ? 2.715 -3.395 -10.039 1 98.69 162 ASN A C 1
ATOM 1257 O O . ASN A 1 162 ? 2.449 -4.219 -9.164 1 98.69 162 ASN A O 1
ATOM 1261 N N . SER A 1 163 ? 1.783 -2.496 -10.492 1 98.5 163 SER A N 1
ATOM 1262 C CA . SER A 1 163 ? 0.483 -2.43 -9.836 1 98.5 163 SER A CA 1
ATOM 1263 C C . SER A 1 163 ? -0.653 -2.443 -10.852 1 98.5 163 SER A C 1
ATOM 1265 O O . SER A 1 163 ? -1.407 -3.414 -10.938 1 98.5 163 SER A O 1
ATOM 1267 N N . LEU A 1 164 ? -0.699 -1.427 -11.711 1 98.62 164 LEU A N 1
ATOM 1268 C CA . LEU A 1 164 ? -1.82 -1.29 -12.633 1 98.62 164 LEU A CA 1
ATOM 1269 C C . LEU A 1 164 ? -1.857 -2.451 -13.625 1 98.62 164 LEU A C 1
ATOM 1271 O O . LEU A 1 164 ? -2.934 -2.879 -14.047 1 98.62 164 LEU A O 1
ATOM 1275 N N . ALA A 1 165 ? -0.72 -2.947 -13.969 1 98.81 165 ALA A N 1
ATOM 1276 C CA . ALA A 1 165 ? -0.663 -4.121 -14.836 1 98.81 165 ALA A CA 1
ATOM 1277 C C . ALA A 1 165 ? -1.477 -5.273 -14.25 1 98.81 165 ALA A C 1
ATOM 1279 O O . ALA A 1 165 ? -2.113 -6.027 -14.992 1 98.81 165 ALA A O 1
ATOM 1280 N N . HIS A 1 166 ? -1.417 -5.449 -12.906 1 98.81 166 HIS A N 1
ATOM 1281 C CA . HIS A 1 166 ? -2.203 -6.488 -12.258 1 98.81 166 HIS A CA 1
ATOM 1282 C C . HIS A 1 166 ? -3.697 -6.266 -12.469 1 98.81 166 HIS A C 1
ATOM 1284 O O . HIS A 1 166 ? -4.453 -7.227 -12.633 1 98.81 166 HIS A O 1
ATOM 1290 N N . VAL A 1 167 ? -4.105 -4.988 -12.453 1 98.81 167 VAL A N 1
ATOM 1291 C CA . VAL A 1 167 ? -5.508 -4.664 -12.688 1 98.81 167 VAL A CA 1
ATOM 1292 C C . VAL A 1 167 ? -5.93 -5.16 -14.07 1 98.81 167 VAL A C 1
ATOM 1294 O O . VAL A 1 167 ? -6.977 -5.789 -14.219 1 98.81 167 VAL A O 1
ATOM 1297 N N . TRP A 1 168 ? -5.133 -4.902 -15.078 1 98.81 168 TRP A N 1
ATOM 1298 C CA . TRP A 1 168 ? -5.477 -5.227 -16.469 1 98.81 168 TRP A CA 1
ATOM 1299 C C . TRP A 1 168 ? -5.566 -6.734 -16.656 1 98.81 168 TRP A C 1
ATOM 1301 O O . TRP A 1 168 ? -6.516 -7.23 -17.281 1 98.81 168 TRP A O 1
ATOM 1311 N N . THR A 1 169 ? -4.582 -7.465 -16.125 1 98.88 169 THR A N 1
ATOM 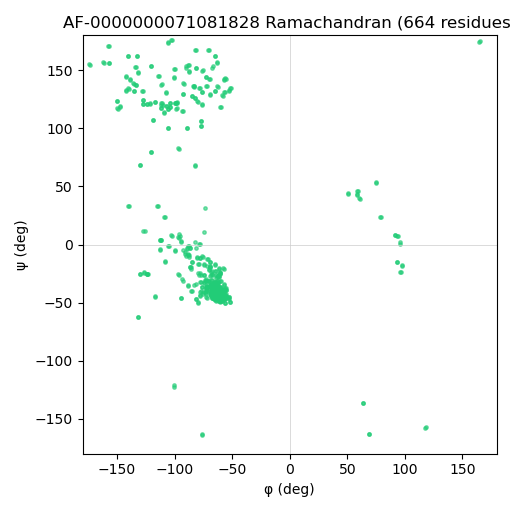1312 C CA . THR A 1 169 ? -4.602 -8.914 -16.266 1 98.88 169 THR A CA 1
ATOM 1313 C C . THR A 1 169 ? -5.777 -9.516 -15.508 1 98.88 169 THR A C 1
ATOM 1315 O O . THR A 1 169 ? -6.414 -10.461 -15.984 1 98.88 169 THR A O 1
ATOM 1318 N N . LEU A 1 170 ? -6.055 -8.984 -14.352 1 98.88 170 LEU A N 1
ATOM 1319 C CA . LEU A 1 170 ? -7.164 -9.492 -13.555 1 98.88 170 LEU A CA 1
ATOM 1320 C C . LEU A 1 170 ? -8.5 -9.188 -14.227 1 98.88 170 LEU A C 1
ATOM 1322 O O . LEU A 1 170 ? -9.422 -10.008 -14.172 1 98.88 170 LEU A O 1
ATOM 1326 N N . LYS A 1 171 ? -8.594 -8.031 -14.812 1 98.56 171 LYS A N 1
ATOM 1327 C CA . LYS A 1 171 ? -9.812 -7.707 -15.539 1 98.56 171 LYS A CA 1
ATOM 1328 C C . LYS A 1 171 ? -10.031 -8.672 -16.703 1 98.56 171 LYS A C 1
ATOM 1330 O O . LYS A 1 171 ? -11.164 -8.984 -17.062 1 98.56 171 LYS A O 1
ATOM 1335 N N . ALA A 1 172 ? -8.961 -9.109 -17.266 1 98.56 172 ALA A N 1
ATOM 1336 C CA . ALA A 1 172 ? -9.031 -9.969 -18.453 1 98.56 172 ALA A CA 1
ATOM 1337 C C . ALA A 1 172 ? -9.391 -11.398 -18.062 1 98.56 172 ALA A C 1
ATOM 1339 O O . ALA A 1 172 ? -10.102 -12.094 -18.781 1 98.56 172 ALA A O 1
ATOM 1340 N N . PHE A 1 173 ? -8.977 -11.859 -16.875 1 98.62 173 PHE A N 1
ATOM 1341 C CA . PHE A 1 173 ? -9.023 -13.305 -16.672 1 98.62 173 PHE A CA 1
ATOM 1342 C C . PHE A 1 173 ? -9.852 -13.656 -15.453 1 98.62 173 PHE A C 1
ATOM 1344 O O . PHE A 1 173 ? -10.414 -14.75 -15.367 1 98.62 173 PHE A O 1
ATOM 1351 N N . LEU A 1 174 ? -9.984 -12.781 -14.484 1 98.5 174 LEU A N 1
ATOM 1352 C CA . LEU A 1 174 ? -10.633 -13.086 -13.211 1 98.5 174 LEU A CA 1
ATOM 1353 C C . LEU A 1 174 ? -12.117 -13.359 -13.414 1 98.5 174 LEU A C 1
ATOM 1355 O O . LEU A 1 174 ? -12.68 -14.25 -12.781 1 98.5 174 LEU A O 1
ATOM 1359 N N . PRO A 1 175 ? -12.82 -12.578 -14.32 1 97.81 175 PRO A N 1
ATOM 1360 C CA . PRO A 1 175 ? -14.258 -12.789 -14.469 1 97.81 175 PRO A CA 1
ATOM 1361 C C . PRO A 1 175 ? -14.609 -14.227 -14.836 1 97.81 175 PRO A C 1
ATOM 1363 O O . PRO A 1 175 ? -15.555 -14.797 -14.281 1 97.81 175 PRO A O 1
ATOM 1366 N N . ASN A 1 176 ? -13.883 -14.789 -15.727 1 98.06 176 ASN A N 1
ATOM 1367 C CA . ASN A 1 176 ? -14.148 -16.172 -16.109 1 98.06 176 ASN A CA 1
ATOM 1368 C C . ASN A 1 176 ? -13.898 -17.141 -14.953 1 98.06 176 ASN A C 1
ATOM 1370 O O . ASN A 1 176 ? -14.625 -18.109 -14.781 1 98.06 176 ASN A O 1
ATOM 1374 N N . MET A 1 177 ? -12.844 -16.922 -14.18 1 98.5 177 MET A N 1
ATOM 1375 C CA . MET A 1 177 ? -12.562 -17.75 -13 1 98.5 177 MET A CA 1
ATOM 1376 C C . MET A 1 177 ? -13.703 -17.672 -12 1 98.5 177 MET A C 1
ATOM 1378 O O . MET A 1 177 ? -14.094 -18.688 -11.422 1 98.5 177 MET A O 1
ATOM 1382 N N . LEU A 1 178 ? -14.188 -16.469 -11.805 1 98.31 178 LEU A N 1
ATOM 1383 C CA . LEU A 1 178 ? -15.297 -16.266 -10.883 1 98.31 178 LEU A CA 1
ATOM 1384 C C . LEU A 1 178 ? -16.562 -16.969 -11.383 1 98.31 178 LEU A C 1
ATOM 1386 O O . LEU A 1 178 ? -17.25 -17.625 -10.617 1 98.31 178 LEU A O 1
ATOM 1390 N N . GLU A 1 179 ? -16.828 -16.812 -12.656 1 97.81 179 GLU A N 1
ATOM 1391 C CA . GLU A 1 179 ? -18.016 -17.438 -13.25 1 97.81 179 GLU A CA 1
ATOM 1392 C C . GLU A 1 179 ? -17.984 -18.953 -13.07 1 97.81 179 GLU A C 1
ATOM 1394 O O . GLU A 1 179 ? -19 -19.562 -12.734 1 97.81 179 GLU A O 1
ATOM 1399 N N . ARG A 1 180 ? -16.875 -19.547 -13.234 1 97.94 180 ARG A N 1
ATOM 1400 C CA . ARG A 1 180 ? -16.719 -21 -13.148 1 97.94 180 ARG A CA 1
ATOM 1401 C C . ARG A 1 180 ? -16.438 -21.438 -11.711 1 97.94 180 ARG A C 1
ATOM 1403 O O . ARG A 1 180 ? -16.422 -22.625 -11.414 1 97.94 180 ARG A O 1
ATOM 1410 N N . ASN A 1 181 ? -16.203 -20.469 -10.828 1 98.5 181 ASN A N 1
ATOM 1411 C CA . ASN A 1 181 ? -15.82 -20.703 -9.438 1 98.5 181 ASN A CA 1
ATOM 1412 C C . ASN A 1 181 ? -14.641 -21.672 -9.344 1 98.5 181 ASN A C 1
ATOM 1414 O O . ASN A 1 181 ? -14.695 -22.672 -8.617 1 98.5 181 ASN A O 1
ATOM 1418 N N . HIS A 1 182 ? -13.688 -21.422 -10.203 1 98.62 182 HIS A N 1
ATOM 1419 C CA . HIS A 1 182 ? -12.461 -22.203 -10.273 1 98.62 182 HIS A CA 1
ATOM 1420 C C . HIS A 1 182 ? -11.289 -21.359 -10.758 1 98.62 182 HIS A C 1
ATOM 1422 O O . HIS A 1 182 ? -11.375 -20.734 -11.812 1 98.62 182 HIS A O 1
ATOM 1428 N N . GLY A 1 183 ? -10.281 -21.344 -9.945 1 98.5 183 GLY A N 1
ATOM 1429 C CA . GLY A 1 183 ? -9.117 -20.578 -10.367 1 98.5 183 GLY A CA 1
ATOM 1430 C C . GLY A 1 183 ? -8.148 -20.297 -9.234 1 98.5 183 GLY A C 1
ATOM 1431 O O . GLY A 1 183 ? -8.406 -20.672 -8.086 1 98.5 183 GLY A O 1
ATOM 1432 N N . HIS A 1 184 ? -7.016 -19.719 -9.523 1 98.94 184 HIS A N 1
ATOM 1433 C CA . HIS A 1 184 ? -5.988 -19.359 -8.555 1 98.94 184 HIS A CA 1
ATOM 1434 C C . HIS A 1 184 ? -5.219 -18.125 -9.008 1 98.94 184 HIS A C 1
ATOM 1436 O O . HIS A 1 184 ? -4.613 -18.109 -10.078 1 98.94 184 HIS A O 1
ATOM 1442 N N . ILE A 1 185 ? -5.309 -17.094 -8.258 1 98.88 185 ILE A N 1
ATOM 1443 C CA . ILE A 1 185 ? -4.555 -15.875 -8.508 1 98.88 185 ILE A CA 1
ATOM 1444 C C . ILE A 1 185 ? -3.312 -15.836 -7.625 1 98.88 185 ILE A C 1
ATOM 1446 O O . ILE A 1 185 ? -3.416 -15.938 -6.398 1 98.88 185 ILE A O 1
ATOM 1450 N N . VAL A 1 186 ? -2.162 -15.75 -8.211 1 98.94 186 VAL A N 1
ATOM 1451 C CA . VAL A 1 186 ? -0.895 -15.594 -7.504 1 98.94 186 VAL A CA 1
ATOM 1452 C C . VAL A 1 186 ? -0.313 -14.211 -7.777 1 98.94 186 VAL A C 1
ATOM 1454 O O . VAL A 1 186 ? -0.081 -13.844 -8.93 1 98.94 186 VAL A O 1
ATOM 1457 N N . THR A 1 187 ? -0.165 -13.43 -6.777 1 98.88 187 THR A N 1
ATOM 1458 C CA . THR A 1 187 ? 0.462 -12.117 -6.887 1 98.88 187 THR A CA 1
ATOM 1459 C C . THR A 1 187 ? 1.868 -12.133 -6.293 1 98.88 187 THR A C 1
ATOM 1461 O O . THR A 1 187 ? 2.043 -12.422 -5.105 1 98.88 187 THR A O 1
ATOM 1464 N N . VAL A 1 188 ? 2.838 -11.883 -7.172 1 98.5 188 VAL A N 1
ATOM 1465 C CA . VAL A 1 188 ? 4.211 -11.742 -6.691 1 98.5 188 VAL A CA 1
ATOM 1466 C C . VAL A 1 188 ? 4.484 -10.281 -6.332 1 98.5 188 VAL A C 1
ATOM 1468 O O . VAL A 1 188 ? 4.777 -9.469 -7.211 1 98.5 188 VAL A O 1
ATOM 1471 N N . ALA A 1 189 ? 4.414 -10.016 -5.09 1 98.38 189 ALA A N 1
ATOM 1472 C CA . ALA A 1 189 ? 4.719 -8.68 -4.59 1 98.38 189 ALA A CA 1
ATOM 1473 C C . ALA A 1 189 ? 6.129 -8.617 -4.008 1 98.38 189 ALA A C 1
ATOM 1475 O O . ALA A 1 189 ? 7.113 -8.844 -4.715 1 98.38 189 ALA A O 1
ATOM 1476 N N . SER A 1 190 ? 6.293 -8.25 -2.773 1 97.75 190 SER A N 1
ATOM 1477 C CA . SER A 1 190 ? 7.555 -8.094 -2.059 1 97.75 190 SER A CA 1
ATOM 1478 C C . SER A 1 190 ? 7.32 -7.809 -0.579 1 97.75 190 SER A C 1
ATOM 1480 O O . SER A 1 190 ? 6.246 -7.344 -0.194 1 97.75 190 SER A O 1
ATOM 1482 N N . ILE A 1 191 ? 8.289 -8.148 0.232 1 97.44 191 ILE A N 1
ATOM 1483 C CA . ILE A 1 191 ? 8.227 -7.672 1.609 1 97.44 191 ILE A CA 1
ATOM 1484 C C . ILE A 1 191 ? 8.141 -6.148 1.624 1 97.44 191 ILE A C 1
ATOM 1486 O O . ILE A 1 191 ? 7.59 -5.559 2.559 1 97.44 191 ILE A O 1
ATOM 1490 N N . MET A 1 192 ? 8.547 -5.516 0.547 1 97.38 192 MET A N 1
ATOM 1491 C CA . MET A 1 192 ? 8.484 -4.062 0.408 1 97.38 192 MET A CA 1
ATOM 1492 C C . MET A 1 192 ? 7.066 -3.611 0.071 1 97.38 192 MET A C 1
ATOM 1494 O O . MET A 1 192 ? 6.812 -2.416 -0.087 1 97.38 192 MET A O 1
ATOM 1498 N N . GLY A 1 193 ? 6.176 -4.496 -0.028 1 98.31 193 GLY A N 1
ATOM 1499 C CA . GLY A 1 193 ? 4.754 -4.199 -0.087 1 98.31 193 GLY A CA 1
ATOM 1500 C C . GLY A 1 193 ? 4.109 -4.082 1.282 1 98.31 193 GLY A C 1
ATOM 1501 O O . GLY A 1 193 ? 2.922 -3.771 1.393 1 98.31 193 GLY A O 1
ATOM 1502 N N . GLU A 1 194 ? 4.934 -4.328 2.312 1 97.5 194 GLU A N 1
ATOM 1503 C CA . GLU A 1 194 ? 4.441 -4.277 3.688 1 97.5 194 GLU A CA 1
ATOM 1504 C C . GLU A 1 194 ? 5.344 -3.41 4.562 1 97.5 194 GLU A C 1
ATOM 1506 O O . GLU A 1 194 ? 4.906 -2.9 5.598 1 97.5 194 GLU A O 1
ATOM 1511 N N . ILE A 1 195 ? 6.59 -3.268 4.211 1 96.75 195 ILE A N 1
ATOM 1512 C CA . ILE A 1 195 ? 7.559 -2.408 4.879 1 96.75 195 ILE A CA 1
ATOM 1513 C C . ILE A 1 195 ? 8.312 -1.579 3.842 1 96.75 195 ILE A C 1
ATOM 1515 O O . ILE A 1 195 ? 8.289 -1.895 2.65 1 96.75 195 ILE A O 1
ATOM 1519 N N . VAL A 1 196 ? 8.945 -0.521 4.293 1 97.31 196 VAL A N 1
ATOM 1520 C CA . VAL A 1 196 ? 9.594 0.358 3.326 1 97.31 196 VAL A CA 1
ATOM 1521 C C . VAL A 1 196 ? 11.086 0.437 3.623 1 97.31 196 VAL A C 1
ATOM 1523 O O . VAL A 1 196 ? 11.516 0.18 4.75 1 97.31 196 VAL A O 1
ATOM 1526 N N . VAL A 1 197 ? 11.82 0.702 2.615 1 94.5 197 VAL A N 1
ATOM 1527 C CA . VAL A 1 197 ? 13.266 0.921 2.686 1 94.5 197 VAL A CA 1
ATOM 1528 C C . VAL A 1 197 ? 13.641 2.166 1.883 1 94.5 197 VAL A C 1
ATOM 1530 O O . VAL A 1 197 ? 13.094 2.402 0.802 1 94.5 197 VAL A O 1
ATOM 1533 N N . PRO A 1 198 ? 14.555 3.016 2.451 1 96.31 198 PRO A N 1
ATOM 1534 C CA . PRO A 1 198 ? 15 4.184 1.684 1 96.31 198 PRO A CA 1
ATOM 1535 C C . PRO A 1 198 ? 15.57 3.809 0.318 1 96.31 198 PRO A C 1
ATOM 1537 O O . PRO A 1 198 ? 16.25 2.791 0.191 1 96.31 198 PRO A O 1
ATOM 1540 N N . GLY A 1 199 ? 15.281 4.641 -0.62 1 96.69 199 GLY A N 1
ATOM 1541 C CA . GLY A 1 199 ? 15.812 4.426 -1.959 1 96.69 199 GLY A CA 1
ATOM 1542 C C . GLY A 1 199 ? 14.875 3.613 -2.84 1 96.69 199 GLY A C 1
ATOM 1543 O O . GLY A 1 199 ? 15.25 3.225 -3.949 1 96.69 199 GLY A O 1
ATOM 1544 N N . LEU A 1 200 ? 13.656 3.371 -2.311 1 97.75 200 LEU A N 1
ATOM 1545 C CA . LEU A 1 200 ? 12.703 2.541 -3.039 1 97.75 200 LEU A CA 1
ATOM 1546 C C . LEU A 1 200 ? 11.289 3.109 -2.922 1 97.75 200 LEU A C 1
ATOM 1548 O O . LEU A 1 200 ? 10.312 2.357 -2.881 1 97.75 200 LEU A O 1
ATOM 1552 N N . SER A 1 201 ? 11.164 4.434 -2.857 1 98.38 201 SER A N 1
ATOM 1553 C CA . SER A 1 201 ? 9.859 5.027 -2.588 1 98.38 201 SER A CA 1
ATOM 1554 C C . SER A 1 201 ? 8.844 4.641 -3.658 1 98.38 201 SER A C 1
ATOM 1556 O O . SER A 1 201 ? 7.734 4.203 -3.34 1 98.38 201 SER A O 1
ATOM 1558 N N . ASP A 1 202 ? 9.227 4.793 -4.992 1 98.5 202 ASP A N 1
ATOM 1559 C CA . ASP A 1 202 ? 8.305 4.43 -6.07 1 98.5 202 ASP A CA 1
ATOM 1560 C C . ASP A 1 202 ? 7.996 2.934 -6.047 1 98.5 202 ASP A C 1
ATOM 1562 O O . ASP A 1 202 ? 6.855 2.527 -6.27 1 98.5 202 ASP A O 1
ATOM 1566 N N . TYR A 1 203 ? 9.008 2.105 -5.789 1 98.5 203 TYR A N 1
ATOM 1567 C CA . TYR A 1 203 ? 8.852 0.657 -5.719 1 98.5 203 TYR A CA 1
ATOM 1568 C C . TYR A 1 203 ? 7.926 0.264 -4.57 1 98.5 203 TYR A C 1
ATOM 1570 O O . TYR A 1 203 ? 7.004 -0.533 -4.754 1 98.5 203 TYR A O 1
ATOM 1578 N N . CYS A 1 204 ? 8.148 0.829 -3.354 1 98.69 204 CYS A N 1
ATOM 1579 C CA . CYS A 1 204 ? 7.297 0.543 -2.203 1 98.69 204 CYS A CA 1
ATOM 1580 C C . CYS A 1 204 ? 5.859 0.968 -2.471 1 98.69 204 CYS A C 1
ATOM 1582 O O . CYS A 1 204 ? 4.922 0.221 -2.18 1 98.69 204 CYS A O 1
ATOM 1584 N N . MET A 1 205 ? 5.668 2.162 -3.059 1 98.81 205 MET A N 1
ATOM 1585 C CA . MET A 1 205 ? 4.328 2.598 -3.439 1 98.81 205 MET A CA 1
ATOM 1586 C C . MET A 1 205 ? 3.629 1.535 -4.281 1 98.81 205 MET A C 1
ATOM 1588 O O . MET A 1 205 ? 2.486 1.17 -4 1 98.81 205 MET A O 1
ATOM 1592 N N . SER A 1 206 ? 4.309 1.077 -5.266 1 98.81 206 SER A N 1
ATOM 1593 C CA . SER A 1 206 ? 3.721 0.168 -6.242 1 98.81 206 SER A CA 1
ATOM 1594 C C . SER A 1 206 ? 3.398 -1.185 -5.613 1 98.81 206 SER A C 1
ATOM 1596 O O . SER A 1 206 ? 2.348 -1.768 -5.891 1 98.81 206 SER A O 1
ATOM 1598 N N . LYS A 1 207 ? 4.305 -1.704 -4.797 1 98.88 207 LYS A N 1
ATOM 1599 C CA . LYS A 1 207 ? 4.105 -3.029 -4.219 1 98.88 207 LYS A CA 1
ATOM 1600 C C . LYS A 1 207 ? 3.057 -2.992 -3.111 1 98.88 207 LYS A C 1
ATOM 1602 O O . LYS A 1 207 ? 2.309 -3.955 -2.924 1 98.88 207 LYS A O 1
ATOM 1607 N N . PHE A 1 208 ? 2.963 -1.875 -2.365 1 98.88 208 PHE A N 1
ATOM 1608 C CA . PHE A 1 208 ? 1.843 -1.688 -1.45 1 98.88 208 PHE A CA 1
ATOM 1609 C C . PHE A 1 208 ? 0.517 -1.736 -2.199 1 98.88 208 PHE A C 1
ATOM 1611 O O . PHE A 1 208 ? -0.429 -2.391 -1.757 1 98.88 208 PHE A O 1
ATOM 1618 N N . ALA A 1 209 ? 0.497 -1.046 -3.27 1 98.94 209 ALA A N 1
ATOM 1619 C CA . ALA A 1 209 ? -0.718 -1.02 -4.078 1 98.94 209 ALA A CA 1
ATOM 1620 C C . ALA A 1 209 ? -1.077 -2.418 -4.574 1 98.94 209 ALA A C 1
ATOM 1622 O O . ALA A 1 209 ? -2.248 -2.803 -4.57 1 98.94 209 ALA A O 1
ATOM 1623 N N . ALA A 1 210 ? -0.101 -3.172 -5.004 1 98.88 210 ALA A N 1
ATOM 1624 C CA . ALA A 1 210 ? -0.328 -4.531 -5.48 1 98.88 210 ALA A CA 1
ATOM 1625 C C . ALA A 1 210 ? -0.901 -5.414 -4.375 1 98.88 210 ALA A C 1
ATOM 1627 O O . ALA A 1 210 ? -1.824 -6.199 -4.613 1 98.88 210 ALA A O 1
ATOM 1628 N N . VAL A 1 211 ? -0.359 -5.285 -3.197 1 98.88 211 VAL A N 1
ATOM 1629 C CA . VAL A 1 211 ? -0.837 -6.047 -2.049 1 98.88 211 VAL A CA 1
ATOM 1630 C C . VAL A 1 211 ? -2.297 -5.695 -1.769 1 98.88 211 VAL A C 1
ATOM 1632 O O . VAL A 1 211 ? -3.127 -6.586 -1.562 1 98.88 211 VAL A O 1
ATOM 1635 N N . ALA A 1 212 ? -2.594 -4.414 -1.777 1 98.81 212 ALA A N 1
ATOM 1636 C CA . ALA A 1 212 ? -3.949 -3.953 -1.491 1 98.81 212 ALA A CA 1
ATOM 1637 C C . ALA A 1 212 ? -4.945 -4.512 -2.506 1 98.81 212 ALA A C 1
ATOM 1639 O O . ALA A 1 212 ? -6.039 -4.941 -2.137 1 98.81 212 ALA A O 1
ATOM 1640 N N . LEU A 1 213 ? -4.559 -4.484 -3.754 1 98.88 213 LEU A N 1
ATOM 1641 C CA . LEU A 1 213 ? -5.422 -5.008 -4.805 1 98.88 213 LEU A CA 1
ATOM 1642 C C . LEU A 1 213 ? -5.711 -6.488 -4.586 1 98.88 213 LEU A C 1
ATOM 1644 O O . LEU A 1 213 ? -6.863 -6.918 -4.648 1 98.88 213 LEU A O 1
ATOM 1648 N N . HIS A 1 214 ? -4.684 -7.246 -4.34 1 98.88 214 HIS A N 1
ATOM 1649 C CA . HIS A 1 214 ? -4.805 -8.68 -4.105 1 98.88 214 HIS A CA 1
ATOM 1650 C C . HIS A 1 214 ? -5.766 -8.969 -2.959 1 98.88 214 HIS A C 1
ATOM 1652 O O . HIS A 1 214 ? -6.691 -9.773 -3.107 1 98.88 214 HIS A O 1
ATOM 1658 N N . GLU A 1 215 ? -5.547 -8.297 -1.873 1 98.5 215 GLU A N 1
ATOM 1659 C CA . GLU A 1 215 ? -6.359 -8.508 -0.679 1 98.5 215 GLU A CA 1
ATOM 1660 C C . GLU A 1 215 ? -7.812 -8.109 -0.925 1 98.5 215 GLU A C 1
ATOM 1662 O O . GLU A 1 215 ? -8.734 -8.766 -0.44 1 98.5 215 GLU A O 1
ATOM 1667 N N . SER A 1 216 ? -7.988 -7.031 -1.628 1 98.5 216 SER A N 1
ATOM 1668 C CA . SER A 1 216 ? -9.336 -6.559 -1.928 1 98.5 216 SER A CA 1
ATOM 1669 C C . SER A 1 216 ? -10.094 -7.566 -2.779 1 98.5 216 SER A C 1
ATOM 1671 O O . SER A 1 216 ? -11.266 -7.863 -2.506 1 98.5 216 SER A O 1
ATOM 1673 N N . LEU A 1 217 ? -9.438 -8.125 -3.744 1 98.56 217 LEU A N 1
ATOM 1674 C CA . LEU A 1 217 ? -10.109 -9.016 -4.68 1 98.56 217 LEU A CA 1
ATOM 1675 C C . LEU A 1 217 ? -10.438 -10.352 -4.016 1 98.56 217 LEU A C 1
ATOM 1677 O O . LEU A 1 217 ? -11.469 -10.961 -4.305 1 98.56 217 LEU A O 1
ATOM 1681 N N . LEU A 1 218 ? -9.539 -10.812 -3.182 1 98.44 218 LEU A N 1
ATOM 1682 C CA . LEU A 1 218 ? -9.828 -12 -2.383 1 98.44 218 LEU A CA 1
ATOM 1683 C C . LEU A 1 218 ? -11.141 -11.836 -1.62 1 98.44 218 LEU A C 1
ATOM 1685 O O . LEU A 1 218 ? -12.016 -12.711 -1.676 1 98.44 218 LEU A O 1
ATOM 1689 N N . ARG A 1 219 ? -11.297 -10.688 -0.994 1 97.94 219 ARG A N 1
ATOM 1690 C CA . ARG A 1 219 ? -12.484 -10.422 -0.183 1 97.94 219 ARG A CA 1
ATOM 1691 C C . ARG A 1 219 ? -13.719 -10.234 -1.061 1 97.94 219 ARG A C 1
ATOM 1693 O O . ARG A 1 219 ? -14.82 -10.648 -0.691 1 97.94 219 ARG A O 1
ATOM 1700 N N . GLU A 1 220 ? -13.523 -9.617 -2.188 1 97.75 220 GLU A N 1
ATOM 1701 C CA . GLU A 1 220 ? -14.656 -9.43 -3.086 1 97.75 220 GLU A CA 1
ATOM 1702 C C . GLU A 1 220 ? -15.133 -10.766 -3.656 1 97.75 220 GLU A C 1
ATOM 1704 O O . GLU A 1 220 ? -16.344 -10.992 -3.795 1 97.75 220 GLU A O 1
ATOM 1709 N N . ALA A 1 221 ? -14.195 -11.625 -4.051 1 97.94 221 ALA A N 1
ATOM 1710 C CA . ALA A 1 221 ? -14.562 -12.961 -4.52 1 97.94 221 ALA A CA 1
ATOM 1711 C C . ALA A 1 221 ? -15.336 -13.727 -3.451 1 97.94 221 ALA A C 1
ATOM 1713 O O . ALA A 1 221 ? -16.375 -14.32 -3.736 1 97.94 221 ALA A O 1
ATOM 1714 N N . ARG A 1 222 ? -14.836 -13.641 -2.268 1 96.75 222 ARG A N 1
ATOM 1715 C CA . ARG A 1 222 ? -15.508 -14.297 -1.15 1 96.75 222 ARG A CA 1
ATOM 1716 C C . ARG A 1 222 ? -16.906 -13.734 -0.939 1 96.75 222 ARG A C 1
ATOM 1718 O O . ARG A 1 222 ? -17.859 -14.484 -0.701 1 96.75 222 ARG A O 1
ATOM 1725 N N . ALA A 1 223 ? -17 -12.43 -1.005 1 95.75 223 ALA A N 1
ATOM 1726 C CA . ALA A 1 223 ? -18.281 -11.758 -0.802 1 95.75 223 ALA A CA 1
ATOM 1727 C C . ALA A 1 223 ? -19.297 -12.203 -1.84 1 95.75 223 ALA A C 1
ATOM 1729 O O . ALA A 1 223 ? -20.5 -12.18 -1.582 1 95.75 223 ALA A O 1
ATOM 1730 N N . GLN A 1 224 ? -18.797 -12.648 -2.922 1 95.75 224 GLN A N 1
ATOM 1731 C CA . GLN A 1 224 ? -19.672 -13.109 -3.998 1 95.75 224 GLN A CA 1
ATOM 1732 C C . GLN A 1 224 ? -19.891 -14.617 -3.924 1 95.75 224 GLN A C 1
ATOM 1734 O O . GLN A 1 224 ? -20.484 -15.211 -4.828 1 95.75 224 GLN A O 1
ATOM 1739 N N . GLY A 1 225 ? -19.359 -15.234 -2.938 1 96.25 225 GLY A N 1
ATOM 1740 C CA . GLY A 1 225 ? -19.547 -16.656 -2.701 1 96.25 225 GLY A CA 1
ATOM 1741 C C . GLY A 1 225 ? -18.688 -17.531 -3.594 1 96.25 225 GLY A C 1
ATOM 1742 O O . GLY A 1 225 ? -19.047 -18.672 -3.889 1 96.25 225 GLY A O 1
ATOM 1743 N N . LYS A 1 226 ? -17.609 -16.984 -4.078 1 97.62 226 LYS A N 1
ATOM 1744 C CA . LYS A 1 226 ? -16.734 -17.719 -4.992 1 97.62 226 LYS A CA 1
ATOM 1745 C C . LYS A 1 226 ? -15.57 -18.359 -4.242 1 97.62 226 LYS A C 1
ATOM 1747 O O . LYS A 1 226 ? -14.43 -17.906 -4.348 1 97.62 226 LYS A O 1
ATOM 1752 N N . ASP A 1 227 ? -15.781 -19.516 -3.635 1 95.44 227 ASP A N 1
ATOM 1753 C CA . ASP A 1 227 ? -14.805 -20.172 -2.768 1 95.44 227 ASP A CA 1
ATOM 1754 C C . ASP A 1 227 ? -13.891 -21.094 -3.568 1 95.44 227 ASP A C 1
ATOM 1756 O O . ASP A 1 227 ? -12.953 -21.672 -3.02 1 95.44 227 ASP A O 1
ATOM 1760 N N . GLY A 1 228 ? -14.164 -21.203 -4.859 1 98 228 GLY A N 1
ATOM 1761 C CA . GLY A 1 228 ? -13.32 -22.031 -5.711 1 98 228 GLY A CA 1
ATOM 1762 C C . GLY A 1 228 ? -12.18 -21.266 -6.348 1 98 228 GLY A C 1
ATOM 1763 O O . GLY A 1 228 ? -11.305 -21.859 -6.98 1 98 228 GLY A O 1
ATOM 1764 N N . VAL A 1 229 ? -12.195 -19.969 -6.203 1 98.56 229 VAL A N 1
ATOM 1765 C CA . VAL A 1 229 ? -11.094 -19.141 -6.684 1 98.56 229 VAL A CA 1
ATOM 1766 C C . VAL A 1 229 ? -10.156 -18.812 -5.527 1 98.56 229 VAL A C 1
ATOM 1768 O O . VAL A 1 229 ? -10.57 -18.172 -4.555 1 98.56 229 VAL A O 1
ATOM 1771 N N . HIS A 1 230 ? -8.922 -19.25 -5.594 1 98.62 230 HIS A N 1
ATOM 1772 C CA . HIS A 1 230 ? -7.945 -19.078 -4.52 1 98.62 230 HIS A CA 1
ATOM 1773 C C . HIS A 1 230 ? -7.004 -17.922 -4.809 1 98.62 230 HIS A C 1
ATOM 1775 O O . HIS A 1 230 ? -6.801 -17.547 -5.969 1 98.62 230 HIS A O 1
ATOM 1781 N N . PHE A 1 231 ? -6.516 -17.312 -3.773 1 98.75 231 PHE A N 1
ATOM 1782 C CA . PHE A 1 231 ? -5.598 -16.172 -3.848 1 98.75 231 PHE A CA 1
ATOM 1783 C C . PHE A 1 231 ? -4.355 -16.438 -3.002 1 98.75 231 PHE A C 1
ATOM 1785 O O . PHE A 1 231 ? -4.461 -16.734 -1.813 1 98.75 231 PHE A O 1
ATOM 1792 N N . THR A 1 232 ? -3.174 -16.344 -3.625 1 98.81 232 THR A N 1
ATOM 1793 C CA . THR A 1 232 ? -1.908 -16.484 -2.912 1 98.81 232 THR A CA 1
ATOM 1794 C C . THR A 1 232 ? -1.029 -15.258 -3.139 1 98.81 232 THR A C 1
ATOM 1796 O O . THR A 1 232 ? -0.737 -14.898 -4.281 1 98.81 232 THR A O 1
ATOM 1799 N N . LEU A 1 233 ? -0.67 -14.594 -2.076 1 98.75 233 LEU A N 1
ATOM 1800 C CA . LEU A 1 233 ? 0.225 -13.445 -2.102 1 98.75 233 LEU A CA 1
ATOM 1801 C C . LEU A 1 233 ? 1.649 -13.852 -1.744 1 98.75 233 LEU A C 1
ATOM 1803 O O . LEU A 1 233 ? 1.885 -14.43 -0.679 1 98.75 233 LEU A O 1
ATOM 1807 N N . ILE A 1 234 ? 2.588 -13.602 -2.633 1 98.69 234 ILE A N 1
ATOM 1808 C CA . ILE A 1 234 ? 3.994 -13.914 -2.422 1 98.69 234 ILE A CA 1
ATOM 1809 C C . ILE A 1 234 ? 4.77 -12.641 -2.096 1 98.69 234 ILE A C 1
ATOM 1811 O O . ILE A 1 234 ? 4.855 -11.734 -2.924 1 98.69 234 ILE A O 1
ATOM 1815 N N . ASN A 1 235 ? 5.355 -12.578 -0.924 1 98.12 235 ASN A N 1
ATOM 1816 C CA . ASN A 1 235 ? 6.156 -11.438 -0.482 1 98.12 235 ASN A CA 1
ATOM 1817 C C . ASN A 1 235 ? 7.586 -11.852 -0.151 1 98.12 235 ASN A C 1
ATOM 1819 O O . ASN A 1 235 ? 7.965 -11.906 1.02 1 98.12 235 ASN A O 1
ATOM 1823 N N . PRO A 1 236 ? 8.352 -12 -1.164 1 97.06 236 PRO A N 1
ATOM 1824 C CA . PRO A 1 236 ? 9.742 -12.391 -0.927 1 97.06 236 PRO A CA 1
ATOM 1825 C C . PRO A 1 236 ? 10.633 -11.211 -0.543 1 97.06 236 PRO A C 1
ATOM 1827 O O . PRO A 1 236 ? 10.344 -10.07 -0.914 1 97.06 236 PRO A O 1
ATOM 1830 N N . TYR A 1 237 ? 11.625 -11.578 0.194 1 94.69 237 TYR A N 1
ATOM 1831 C CA . TYR A 1 237 ? 12.75 -10.664 0.381 1 94.69 237 TYR A CA 1
ATOM 1832 C C . TYR A 1 237 ? 13.641 -10.641 -0.851 1 94.69 237 TYR A C 1
ATOM 1834 O O . TYR A 1 237 ? 13.219 -11.031 -1.941 1 94.69 237 TYR A O 1
ATOM 1842 N N . LYS A 1 238 ? 14.828 -10.156 -0.762 1 92 238 LYS A N 1
ATOM 1843 C CA . LYS A 1 238 ? 15.75 -10.008 -1.886 1 92 238 LYS A CA 1
ATOM 1844 C C . LYS A 1 238 ? 16.047 -11.359 -2.523 1 92 238 LYS A C 1
ATOM 1846 O O . LYS A 1 238 ? 16.562 -12.266 -1.858 1 92 238 LYS A O 1
ATOM 1851 N N . ILE A 1 239 ? 15.695 -11.492 -3.758 1 91.31 239 ILE A N 1
ATOM 1852 C CA . ILE A 1 239 ? 15.977 -12.695 -4.527 1 91.31 239 ILE A CA 1
ATOM 1853 C C . ILE A 1 239 ? 17.188 -12.461 -5.43 1 91.31 239 ILE A C 1
ATOM 1855 O O . ILE A 1 239 ? 17.328 -11.398 -6.039 1 91.31 239 ILE A O 1
ATOM 1859 N N . ASP A 1 240 ? 17.953 -13.453 -5.59 1 88.44 240 ASP A N 1
ATOM 1860 C CA . ASP A 1 240 ? 19.156 -13.344 -6.41 1 88.44 240 ASP A CA 1
ATOM 1861 C C . ASP A 1 240 ? 18.828 -13.516 -7.891 1 88.44 240 ASP A C 1
ATOM 1863 O O . ASP A 1 240 ? 19.234 -14.508 -8.508 1 88.44 240 ASP A O 1
ATOM 1867 N N . THR A 1 241 ? 18.141 -12.602 -8.477 1 85.69 241 THR A N 1
ATOM 1868 C CA . THR A 1 241 ? 17.781 -12.641 -9.891 1 85.69 241 THR A CA 1
ATOM 1869 C C . THR A 1 241 ? 18.5 -11.523 -10.656 1 85.69 241 THR A C 1
ATOM 1871 O O . THR A 1 241 ? 18.359 -11.414 -11.875 1 85.69 241 THR A O 1
ATOM 1874 N N . GLY A 1 242 ? 19.188 -10.727 -9.93 1 83.81 242 GLY A N 1
ATOM 1875 C CA . GLY A 1 242 ? 19.844 -9.594 -10.555 1 83.81 242 GLY A CA 1
ATOM 1876 C C . GLY A 1 242 ? 19.062 -8.305 -10.43 1 83.81 242 GLY A C 1
ATOM 1877 O O . GLY A 1 242 ? 19.609 -7.215 -10.602 1 83.81 242 GLY A O 1
ATOM 1878 N N . MET A 1 243 ? 17.797 -8.391 -10.133 1 81.5 243 MET A N 1
ATOM 1879 C CA . MET A 1 243 ? 16.922 -7.219 -10.047 1 81.5 243 MET A CA 1
ATOM 1880 C C . MET A 1 243 ? 17.453 -6.219 -9.023 1 81.5 243 MET A C 1
ATOM 1882 O O . MET A 1 243 ? 17.438 -5.008 -9.258 1 81.5 243 MET A O 1
ATOM 1886 N N . PHE A 1 244 ? 17.969 -6.738 -7.961 1 87.25 244 PHE A N 1
ATOM 1887 C CA . PHE A 1 244 ? 18.469 -5.883 -6.891 1 87.25 244 PHE A CA 1
ATOM 1888 C C . PHE A 1 244 ? 19.969 -6.031 -6.734 1 87.25 244 PHE A C 1
ATOM 1890 O O . PHE A 1 244 ? 20.5 -5.957 -5.621 1 87.25 244 PHE A O 1
ATOM 1897 N N . ASN A 1 245 ? 20.609 -6.266 -7.816 1 85.56 245 ASN A N 1
ATOM 1898 C CA . ASN A 1 245 ? 22.062 -6.375 -7.785 1 85.56 245 ASN A CA 1
ATOM 1899 C C . ASN A 1 245 ? 22.703 -5.121 -7.203 1 85.56 245 ASN A C 1
ATOM 1901 O O . ASN A 1 245 ? 22.328 -4.004 -7.551 1 85.56 245 ASN A O 1
ATOM 1905 N N . GLY A 1 246 ? 23.625 -5.352 -6.254 1 85.75 246 GLY A N 1
ATOM 1906 C CA . GLY A 1 246 ? 24.328 -4.25 -5.621 1 85.75 246 GLY A CA 1
ATOM 1907 C C . GLY A 1 246 ? 23.703 -3.814 -4.309 1 85.75 246 GLY A C 1
ATOM 1908 O O . GLY A 1 246 ? 24.359 -3.16 -3.492 1 85.75 246 GLY A O 1
ATOM 1909 N N . ALA A 1 247 ? 22.438 -4.07 -4.105 1 86.31 247 ALA A N 1
ATOM 1910 C CA . ALA A 1 247 ? 21.797 -3.777 -2.824 1 86.31 247 ALA A CA 1
ATOM 1911 C C . ALA A 1 247 ? 22.312 -4.711 -1.729 1 86.31 247 ALA A C 1
ATOM 1913 O O . ALA A 1 247 ? 22.344 -5.93 -1.911 1 86.31 247 ALA A O 1
ATOM 1914 N N . THR A 1 248 ? 22.75 -4.145 -0.613 1 84.19 248 THR A N 1
ATOM 1915 C CA . THR A 1 248 ? 23.312 -4.969 0.448 1 84.19 248 THR A CA 1
ATOM 1916 C C . THR A 1 248 ? 22.906 -4.449 1.82 1 84.19 248 THR A C 1
ATOM 1918 O O . THR A 1 248 ? 22.719 -3.242 2.004 1 84.19 248 THR A O 1
ATOM 1921 N N . ILE A 1 249 ? 22.719 -5.426 2.68 1 82.06 249 ILE A N 1
ATOM 1922 C CA . ILE A 1 249 ? 22.5 -5.055 4.074 1 82.06 249 ILE A CA 1
ATOM 1923 C C . ILE A 1 249 ? 23.75 -5.363 4.887 1 82.06 249 ILE A C 1
ATOM 1925 O O . ILE A 1 249 ? 24.703 -5.953 4.367 1 82.06 249 ILE A O 1
ATOM 1929 N N . LYS A 1 250 ? 23.656 -4.93 6.156 1 85.81 250 LYS A N 1
ATOM 1930 C CA . LYS A 1 250 ? 24.781 -5.191 7.055 1 85.81 250 LYS A CA 1
ATOM 1931 C C . LYS A 1 250 ? 25.172 -6.668 7.031 1 85.81 250 LYS A C 1
ATOM 1933 O O . LYS A 1 250 ? 24.312 -7.543 7.078 1 85.81 250 LYS A O 1
ATOM 1938 N N . LYS A 1 251 ? 26.406 -6.875 6.949 1 83 251 LYS A N 1
ATOM 1939 C CA . LYS A 1 251 ? 26.922 -8.234 6.809 1 83 251 LYS A CA 1
ATOM 1940 C C . LYS A 1 251 ? 26.406 -9.133 7.93 1 83 251 LYS A C 1
ATOM 1942 O O . LYS A 1 251 ? 25.984 -10.258 7.684 1 83 251 LYS A O 1
ATOM 1947 N N . SER A 1 252 ? 26.469 -8.617 9.086 1 81.62 252 SER A N 1
ATOM 1948 C CA . SER A 1 252 ? 26.062 -9.414 10.242 1 81.62 252 SER A CA 1
ATOM 1949 C C . SER A 1 252 ? 24.578 -9.703 10.211 1 81.62 252 SER A C 1
ATOM 1951 O O . SER A 1 252 ? 24.125 -10.719 10.75 1 81.62 252 SER A O 1
ATOM 1953 N N . ALA A 1 253 ? 23.812 -8.82 9.539 1 81.5 253 ALA A N 1
ATOM 1954 C CA . ALA A 1 253 ? 22.359 -8.977 9.477 1 81.5 253 ALA A CA 1
ATOM 1955 C C . ALA A 1 253 ? 21.953 -9.992 8.414 1 81.5 253 ALA A C 1
ATOM 1957 O O . ALA A 1 253 ? 20.812 -10.469 8.406 1 81.5 253 ALA A O 1
ATOM 1958 N N . GLN A 1 254 ? 22.875 -10.383 7.613 1 83.88 254 GLN A N 1
ATOM 1959 C CA . GLN A 1 254 ? 22.594 -11.312 6.523 1 83.88 254 GLN A CA 1
ATOM 1960 C C . GLN A 1 254 ? 22.266 -12.703 7.059 1 83.88 254 GLN A C 1
ATOM 1962 O O . GLN A 1 254 ? 21.672 -13.523 6.355 1 83.88 254 GLN A O 1
ATOM 1967 N N . LEU A 1 255 ? 22.672 -12.914 8.281 1 80.62 255 LEU A N 1
ATOM 1968 C CA . LEU A 1 255 ? 22.344 -14.188 8.906 1 80.62 255 LEU A CA 1
ATOM 1969 C C . LEU A 1 255 ? 20.828 -14.32 9.109 1 80.62 255 LEU A C 1
ATOM 1971 O O . LEU A 1 255 ? 20.281 -15.406 8.953 1 80.62 255 LEU A O 1
ATOM 1975 N N . LEU A 1 256 ? 20.203 -13.266 9.359 1 82.38 256 LEU A N 1
ATOM 1976 C CA . LEU A 1 256 ? 18.766 -13.25 9.625 1 82.38 256 LEU A CA 1
ATOM 1977 C C . LEU A 1 256 ? 17.984 -12.906 8.367 1 82.38 256 LEU A C 1
ATOM 1979 O O . LEU A 1 256 ? 16.844 -13.359 8.195 1 82.38 256 LEU A O 1
ATOM 1983 N N . PHE A 1 257 ? 18.625 -12.203 7.488 1 88.06 257 PHE A N 1
ATOM 1984 C CA . PHE A 1 257 ? 17.984 -11.719 6.273 1 88.06 257 PHE A CA 1
ATOM 1985 C C . PHE A 1 257 ? 18.812 -12.047 5.047 1 88.06 257 PHE A C 1
ATOM 1987 O O . PHE A 1 257 ? 19.281 -11.148 4.348 1 88.06 257 PHE A O 1
ATOM 1994 N N . PRO A 1 258 ? 18.875 -13.328 4.754 1 87.56 258 PRO A N 1
ATOM 1995 C CA . PRO A 1 258 ? 19.719 -13.727 3.629 1 87.56 258 PRO A CA 1
ATOM 1996 C C . PRO A 1 258 ? 19.094 -13.422 2.275 1 87.56 258 PRO A C 1
ATOM 1998 O O . PRO A 1 258 ? 17.859 -13.383 2.158 1 87.56 258 PRO A O 1
ATOM 2001 N N . THR A 1 259 ? 19.953 -13.156 1.304 1 89.81 259 THR A N 1
ATOM 2002 C CA . THR A 1 259 ? 19.469 -13.133 -0.075 1 89.81 259 THR A CA 1
ATOM 2003 C C . THR A 1 259 ? 18.953 -14.508 -0.482 1 89.81 259 THR A C 1
ATOM 2005 O O . THR A 1 259 ? 19.578 -15.531 -0.201 1 89.81 259 THR A O 1
ATOM 2008 N N . LEU A 1 260 ? 17.859 -14.508 -1.121 1 93.94 260 LEU A N 1
ATOM 2009 C CA . LEU A 1 260 ? 17.188 -15.773 -1.432 1 93.94 260 LEU A CA 1
ATOM 2010 C C . LEU A 1 260 ? 17.609 -16.281 -2.809 1 93.94 260 LEU A C 1
ATOM 2012 O O . LEU A 1 260 ? 17.734 -15.492 -3.752 1 93.94 260 LEU A O 1
ATOM 2016 N N . LYS A 1 261 ? 17.797 -17.578 -2.82 1 94.5 261 LYS A N 1
ATOM 2017 C CA . LYS A 1 261 ? 17.969 -18.203 -4.125 1 94.5 261 LYS A CA 1
ATOM 2018 C C . LYS A 1 261 ? 16.656 -18.25 -4.891 1 94.5 261 LYS A C 1
ATOM 2020 O O . LYS A 1 261 ? 15.609 -18.594 -4.32 1 94.5 261 LYS A O 1
ATOM 2025 N N . PRO A 1 262 ? 16.703 -17.922 -6.191 1 95.44 262 PRO A N 1
ATOM 2026 C CA . PRO A 1 262 ? 15.469 -17.938 -6.98 1 95.44 262 PRO A CA 1
ATOM 2027 C C . PRO A 1 262 ? 14.758 -19.297 -6.941 1 95.44 262 PRO A C 1
ATOM 2029 O O . PRO A 1 262 ? 13.531 -19.344 -6.836 1 95.44 262 PRO A O 1
ATOM 2032 N N . GLU A 1 263 ? 15.516 -20.375 -6.938 1 96.69 263 GLU A N 1
ATOM 2033 C CA . GLU A 1 263 ? 14.945 -21.719 -6.918 1 96.69 263 GLU A CA 1
ATOM 2034 C C . GLU A 1 263 ? 14.172 -21.969 -5.629 1 96.69 263 GLU A C 1
ATOM 2036 O O . GLU A 1 263 ? 13.109 -22.594 -5.648 1 96.69 263 GLU A O 1
ATOM 2041 N N . PHE A 1 264 ? 14.719 -21.484 -4.555 1 96.56 264 PHE A N 1
ATOM 2042 C CA . PHE A 1 264 ? 14.07 -21.641 -3.256 1 96.56 264 PHE A CA 1
ATOM 2043 C C . PHE A 1 264 ? 12.719 -20.938 -3.242 1 96.56 264 PHE A C 1
ATOM 2045 O O . PHE A 1 264 ? 11.719 -21.516 -2.803 1 96.56 264 PHE A O 1
ATOM 2052 N N . VAL A 1 265 ? 12.688 -19.734 -3.73 1 97 265 VAL A N 1
ATOM 2053 C CA . VAL A 1 265 ? 11.453 -18.953 -3.76 1 97 265 VAL A CA 1
ATOM 2054 C C . VAL A 1 265 ? 10.445 -19.625 -4.684 1 97 265 VAL A C 1
ATOM 2056 O O . VAL A 1 265 ? 9.266 -19.75 -4.34 1 97 265 VAL A O 1
ATOM 2059 N N . ALA A 1 266 ? 10.859 -20.078 -5.867 1 97.88 266 ALA A N 1
ATOM 2060 C CA . ALA A 1 266 ? 9.977 -20.75 -6.82 1 97.88 266 ALA A CA 1
ATOM 2061 C C . ALA A 1 266 ? 9.352 -22 -6.211 1 97.88 266 ALA A C 1
ATOM 2063 O O . ALA A 1 266 ? 8.156 -22.25 -6.383 1 97.88 266 ALA A O 1
ATOM 2064 N N . ASP A 1 267 ? 10.18 -22.75 -5.496 1 97.5 267 ASP A N 1
ATOM 2065 C CA . ASP A 1 267 ? 9.672 -23.969 -4.844 1 97.5 267 ASP A CA 1
ATOM 2066 C C . ASP A 1 267 ? 8.609 -23.609 -3.803 1 97.5 267 ASP A C 1
ATOM 2068 O O . ASP A 1 267 ? 7.602 -24.312 -3.68 1 97.5 267 ASP A O 1
ATOM 2072 N N . LYS A 1 268 ? 8.852 -22.562 -3.082 1 96.69 268 LYS A N 1
ATOM 2073 C CA . LYS A 1 268 ? 7.895 -22.141 -2.064 1 96.69 268 LYS A CA 1
ATOM 2074 C C . LYS A 1 268 ? 6.578 -21.703 -2.697 1 96.69 268 LYS A C 1
ATOM 2076 O O . LYS A 1 268 ? 5.504 -21.922 -2.131 1 96.69 268 LYS A O 1
ATOM 2081 N N . VAL A 1 269 ? 6.68 -21.062 -3.83 1 98 269 VAL A N 1
ATOM 2082 C CA . VAL A 1 269 ? 5.48 -20.594 -4.52 1 98 269 VAL A CA 1
ATOM 2083 C C . VAL A 1 269 ? 4.684 -21.797 -5.027 1 98 269 VAL A C 1
ATOM 2085 O O . VAL A 1 269 ? 3.455 -21.828 -4.902 1 98 269 VAL A O 1
ATOM 2088 N N . VAL A 1 270 ? 5.367 -22.812 -5.605 1 98.25 270 VAL A N 1
ATOM 2089 C CA . VAL A 1 270 ? 4.695 -24.016 -6.074 1 98.25 270 VAL A CA 1
ATOM 2090 C C . VAL A 1 270 ? 3.963 -24.688 -4.91 1 98.25 270 VAL A C 1
ATOM 2092 O O . VAL A 1 270 ? 2.779 -25.016 -5.023 1 98.25 270 VAL A O 1
ATOM 2095 N N . GLU A 1 271 ? 4.688 -24.812 -3.82 1 97.44 271 GLU A N 1
ATOM 2096 C CA . GLU A 1 271 ? 4.086 -25.406 -2.631 1 97.44 271 GLU A CA 1
ATOM 2097 C C . GLU A 1 271 ? 2.871 -24.609 -2.168 1 97.44 271 GLU A C 1
ATOM 2099 O O . GLU A 1 271 ? 1.849 -25.188 -1.795 1 97.44 271 GLU A O 1
ATOM 2104 N N . ALA A 1 272 ? 3.02 -23.328 -2.197 1 97.75 272 ALA A N 1
ATOM 2105 C CA . ALA A 1 272 ? 1.947 -22.453 -1.733 1 97.75 272 ALA A CA 1
ATOM 2106 C C . ALA A 1 272 ? 0.702 -22.594 -2.604 1 97.75 272 ALA A C 1
ATOM 2108 O O . ALA A 1 272 ? -0.421 -22.625 -2.094 1 97.75 272 ALA A O 1
ATOM 2109 N N . VAL A 1 273 ? 0.88 -22.656 -3.889 1 98.5 273 VAL A N 1
ATOM 2110 C CA . VAL A 1 273 ? -0.237 -22.812 -4.816 1 98.5 273 VAL A CA 1
ATOM 2111 C C . VAL A 1 273 ? -0.897 -24.172 -4.602 1 98.5 273 VAL A C 1
ATOM 2113 O O . VAL A 1 273 ? -2.125 -24.266 -4.543 1 98.5 273 VAL A O 1
ATOM 2116 N N . GLN A 1 274 ? -0.098 -25.188 -4.406 1 98.31 274 GLN A N 1
ATOM 2117 C CA . GLN A 1 274 ? -0.612 -26.531 -4.234 1 98.31 274 GLN A CA 1
ATOM 2118 C C . GLN A 1 274 ? -1.375 -26.672 -2.92 1 98.31 274 GLN A C 1
ATOM 2120 O O . GLN A 1 274 ? -2.223 -27.562 -2.777 1 98.31 274 GLN A O 1
ATOM 2125 N N . THR A 1 275 ? -1.094 -25.828 -1.954 1 96.94 275 THR A N 1
ATOM 2126 C CA . THR A 1 275 ? -1.724 -25.953 -0.645 1 96.94 275 THR A CA 1
ATOM 2127 C C . THR A 1 275 ? -2.668 -24.781 -0.384 1 96.94 275 THR A C 1
ATOM 2129 O O . THR A 1 275 ? -3.176 -24.625 0.728 1 96.94 275 THR A O 1
ATOM 2132 N N . ASN A 1 276 ? -2.834 -23.922 -1.331 1 96.94 276 ASN A N 1
ATOM 2133 C CA . ASN A 1 276 ? -3.711 -22.75 -1.248 1 96.94 276 ASN A CA 1
ATOM 2134 C C . ASN A 1 276 ? -3.326 -21.844 -0.085 1 96.94 276 ASN A C 1
ATOM 2136 O O . ASN A 1 276 ? -4.191 -21.391 0.662 1 96.94 276 ASN A O 1
ATOM 2140 N N . ARG A 1 277 ? -2.021 -21.641 0.069 1 96 277 ARG A N 1
ATOM 2141 C CA . ARG A 1 277 ? -1.586 -20.703 1.104 1 96 277 ARG A CA 1
ATOM 2142 C C . ARG A 1 277 ? -1.95 -19.266 0.734 1 96 277 ARG A C 1
ATOM 2144 O O . ARG A 1 277 ? -1.836 -18.875 -0.428 1 96 277 ARG A O 1
ATOM 2151 N N . ASP A 1 278 ? -2.328 -18.531 1.737 1 95.88 278 ASP A N 1
ATOM 2152 C CA . ASP A 1 278 ? -2.818 -17.172 1.478 1 95.88 278 ASP A CA 1
ATOM 2153 C C . ASP A 1 278 ? -1.659 -16.203 1.259 1 95.88 278 ASP A C 1
ATOM 2155 O O . ASP A 1 278 ? -1.707 -15.367 0.357 1 95.88 278 ASP A O 1
ATOM 2159 N N . VAL A 1 279 ? -0.704 -16.234 2.16 1 97.19 279 VAL A N 1
ATOM 2160 C CA . VAL A 1 279 ? 0.43 -15.312 2.09 1 97.19 279 VAL A CA 1
ATOM 2161 C C . VAL A 1 279 ? 1.727 -16.078 2.361 1 97.19 279 VAL A C 1
ATOM 2163 O O . VAL A 1 279 ? 1.793 -16.891 3.281 1 97.19 279 VAL A O 1
ATOM 2166 N N . VAL A 1 280 ? 2.68 -15.844 1.521 1 97.06 280 VAL A N 1
ATOM 2167 C CA . VAL A 1 280 ? 4.012 -16.406 1.715 1 97.06 280 VAL A CA 1
ATOM 2168 C C . VAL A 1 280 ? 5.031 -15.273 1.866 1 97.06 280 VAL A C 1
ATOM 2170 O O . VAL A 1 280 ? 5.328 -14.562 0.903 1 97.06 280 VAL A O 1
ATOM 2173 N N . ARG A 1 281 ? 5.504 -15.078 3.049 1 96.81 281 ARG A N 1
ATOM 2174 C CA . ARG A 1 281 ? 6.637 -14.195 3.309 1 96.81 281 ARG A CA 1
ATOM 2175 C C . ARG A 1 281 ? 7.926 -14.992 3.459 1 96.81 281 ARG A C 1
ATOM 2177 O O . ARG A 1 281 ? 8.008 -15.898 4.289 1 96.81 281 ARG A O 1
ATOM 2184 N N . THR A 1 282 ? 8.875 -14.719 2.656 1 94.69 282 THR A N 1
ATOM 2185 C CA . THR A 1 282 ? 10.141 -15.438 2.736 1 94.69 282 THR A CA 1
ATOM 2186 C C . THR A 1 282 ? 11.312 -14.461 2.811 1 94.69 282 THR A C 1
ATOM 2188 O O . THR A 1 282 ? 11.367 -13.484 2.059 1 94.69 282 THR A O 1
ATOM 2191 N N . PRO A 1 283 ? 12.281 -14.703 3.809 1 93.94 283 PRO A N 1
ATOM 2192 C CA . PRO A 1 283 ? 12.336 -15.789 4.789 1 93.94 283 PRO A CA 1
ATOM 2193 C C . PRO A 1 283 ? 11.25 -15.68 5.859 1 93.94 283 PRO A C 1
ATOM 2195 O O . PRO A 1 283 ? 10.586 -14.641 5.961 1 93.94 283 PRO A O 1
ATOM 2198 N N . PHE A 1 284 ? 11.039 -16.688 6.613 1 92.69 284 PHE A N 1
ATOM 2199 C CA . PHE A 1 284 ? 9.922 -16.859 7.531 1 92.69 284 PHE A CA 1
ATOM 2200 C C . PHE A 1 284 ? 9.93 -15.781 8.609 1 92.69 284 PHE A C 1
ATOM 2202 O O . PHE A 1 284 ? 8.883 -15.383 9.117 1 92.69 284 PHE A O 1
ATOM 2209 N N . ILE A 1 285 ? 11.094 -15.234 8.938 1 94 285 ILE A N 1
ATOM 2210 C CA . ILE A 1 285 ? 11.25 -14.266 10.016 1 94 285 ILE A CA 1
ATOM 2211 C C . ILE A 1 285 ? 10.414 -13.023 9.711 1 94 285 ILE A C 1
ATOM 2213 O O . ILE A 1 285 ? 10.023 -12.289 10.625 1 94 285 ILE A O 1
ATOM 2217 N N . PHE A 1 286 ? 10.055 -12.789 8.461 1 95.94 286 PHE A N 1
ATOM 2218 C CA . PHE A 1 286 ? 9.32 -11.586 8.086 1 95.94 286 PHE A CA 1
ATOM 2219 C C . PHE A 1 286 ? 7.867 -11.672 8.531 1 95.94 286 PHE A C 1
ATOM 2221 O O . PHE A 1 286 ? 7.176 -10.656 8.602 1 95.94 286 PHE A O 1
ATOM 2228 N N . ASN A 1 287 ? 7.383 -12.906 8.852 1 95.19 287 ASN A N 1
ATOM 2229 C CA . ASN A 1 287 ? 6.062 -12.992 9.453 1 95.19 287 ASN A CA 1
ATOM 2230 C C . ASN A 1 287 ? 6.016 -12.289 10.805 1 95.19 287 ASN A C 1
ATOM 2232 O O . ASN A 1 287 ? 4.996 -11.695 11.164 1 95.19 287 ASN A O 1
ATOM 2236 N N . MET A 1 288 ? 7.129 -12.305 11.477 1 94.88 288 MET A N 1
ATOM 2237 C CA . MET A 1 288 ? 7.207 -11.633 12.773 1 94.88 288 MET A CA 1
ATOM 2238 C C . MET A 1 288 ? 7.535 -10.156 12.602 1 94.88 288 MET A C 1
ATOM 2240 O O . MET A 1 288 ? 6.984 -9.312 13.305 1 94.88 288 MET A O 1
ATOM 2244 N N . VAL A 1 289 ? 8.422 -9.898 11.68 1 95.5 289 VAL A N 1
ATOM 2245 C CA . VAL A 1 289 ? 8.883 -8.531 11.469 1 95.5 289 VAL A CA 1
ATOM 2246 C C . VAL A 1 289 ? 7.703 -7.637 11.094 1 95.5 289 VAL A C 1
ATOM 2248 O O . VAL A 1 289 ? 7.562 -6.531 11.633 1 95.5 289 VAL A O 1
ATOM 2251 N N . VAL A 1 290 ? 6.828 -8.133 10.25 1 97 290 VAL A N 1
ATOM 2252 C CA . VAL A 1 290 ? 5.703 -7.34 9.766 1 97 290 VAL A CA 1
ATOM 2253 C C . VAL A 1 290 ? 4.777 -7 10.93 1 97 290 VAL A C 1
ATOM 2255 O O . VAL A 1 290 ? 4.262 -5.883 11.016 1 97 290 VAL A O 1
ATOM 2258 N N . VAL A 1 291 ? 4.617 -7.902 11.875 1 96.44 291 VAL A N 1
ATOM 2259 C CA . VAL A 1 291 ? 3.777 -7.676 13.047 1 96.44 291 VAL A CA 1
ATOM 2260 C C . VAL A 1 291 ? 4.457 -6.684 13.984 1 96.44 291 VAL A C 1
ATOM 2262 O O . VAL A 1 291 ? 3.824 -5.738 14.461 1 96.44 291 VAL A O 1
ATOM 2265 N N . LEU A 1 292 ? 5.723 -6.867 14.227 1 95.19 292 LEU A N 1
ATOM 2266 C CA . LEU A 1 292 ? 6.477 -6.051 15.172 1 95.19 292 LEU A CA 1
ATOM 2267 C C . LEU A 1 292 ? 6.52 -4.594 14.719 1 95.19 292 LEU A C 1
ATOM 2269 O O . LEU A 1 292 ? 6.449 -3.682 15.547 1 95.19 292 LEU A O 1
ATOM 2273 N N . THR A 1 293 ? 6.637 -4.406 13.43 1 95.25 293 THR A N 1
ATOM 2274 C CA . THR A 1 293 ? 6.727 -3.047 12.914 1 95.25 293 THR A CA 1
ATOM 2275 C C . THR A 1 293 ? 5.449 -2.268 13.203 1 95.25 293 THR A C 1
ATOM 2277 O O . THR A 1 293 ? 5.473 -1.039 13.305 1 95.25 293 THR A O 1
ATOM 2280 N N . LYS A 1 294 ? 4.305 -2.947 13.305 1 94.94 294 LYS A N 1
ATOM 2281 C CA . LYS A 1 294 ? 3.029 -2.293 13.586 1 94.94 294 LYS A CA 1
ATOM 2282 C C . LYS A 1 294 ? 2.816 -2.131 15.086 1 94.94 294 LYS A C 1
ATOM 2284 O O . LYS A 1 294 ? 2.055 -1.263 15.523 1 94.94 294 LYS A O 1
ATOM 2289 N N . MET A 1 295 ? 3.514 -2.889 15.883 1 94.19 295 MET A N 1
ATOM 2290 C CA . MET A 1 295 ? 3.342 -2.881 17.344 1 94.19 295 MET A CA 1
ATOM 2291 C C . MET A 1 295 ? 4.238 -1.829 17.984 1 94.19 295 MET A C 1
ATOM 2293 O O . MET A 1 295 ? 3.865 -1.226 18.984 1 94.19 295 MET A O 1
ATOM 2297 N N . LEU A 1 296 ? 5.391 -1.639 17.438 1 95.38 296 LEU A N 1
ATOM 2298 C CA . LEU A 1 296 ? 6.414 -0.805 18.062 1 95.38 296 LEU A CA 1
ATOM 2299 C C . LEU A 1 296 ? 6.242 0.656 17.656 1 95.38 296 LEU A C 1
ATOM 2301 O O . LEU A 1 296 ? 5.777 0.95 16.547 1 95.38 296 LEU A O 1
ATOM 2305 N N . PRO A 1 297 ? 6.629 1.573 18.578 1 95.06 297 PRO A N 1
ATOM 2306 C CA . PRO A 1 297 ? 6.68 2.977 18.156 1 95.06 297 PRO A CA 1
ATOM 2307 C C . PRO A 1 297 ? 7.703 3.227 17.047 1 95.06 297 PRO A C 1
ATOM 2309 O O . PRO A 1 297 ? 8.633 2.434 16.875 1 95.06 297 PRO A O 1
ATOM 2312 N N . LEU A 1 298 ? 7.504 4.242 16.328 1 95.62 298 LEU A N 1
ATOM 2313 C CA . LEU A 1 298 ? 8.336 4.555 15.18 1 95.62 298 LEU A CA 1
ATOM 2314 C C . LEU A 1 298 ? 9.812 4.566 15.562 1 95.62 298 LEU A C 1
ATOM 2316 O O . LEU A 1 298 ? 10.648 4.02 14.836 1 95.62 298 LEU A O 1
ATOM 2320 N N . LYS A 1 299 ? 10.156 5.195 16.688 1 95.69 299 LYS A N 1
ATOM 2321 C CA . LYS A 1 299 ? 11.555 5.297 17.094 1 95.69 299 LYS A CA 1
ATOM 2322 C C . LYS A 1 299 ? 12.195 3.916 17.219 1 95.69 299 LYS A C 1
ATOM 2324 O O . LYS A 1 299 ? 13.367 3.732 16.891 1 95.69 299 LYS A O 1
ATOM 2329 N N . ALA A 1 300 ? 11.43 2.977 17.75 1 96.94 300 ALA A N 1
ATOM 2330 C CA . ALA A 1 300 ? 11.93 1.609 17.875 1 96.94 300 ALA A CA 1
ATOM 2331 C C . ALA A 1 300 ? 12.156 0.98 16.5 1 96.94 300 ALA A C 1
ATOM 2333 O O . ALA A 1 300 ? 13.164 0.307 16.281 1 96.94 300 ALA A O 1
ATOM 2334 N N . ASN A 1 301 ? 11.227 1.166 15.625 1 96.75 301 ASN A N 1
ATOM 2335 C CA . ASN A 1 301 ? 11.391 0.674 14.258 1 96.75 301 ASN A CA 1
ATOM 2336 C C . ASN A 1 301 ? 12.641 1.254 13.602 1 96.75 301 ASN A C 1
ATOM 2338 O O . ASN A 1 301 ? 13.383 0.535 12.93 1 96.75 301 ASN A O 1
ATOM 2342 N N . LEU A 1 302 ? 12.828 2.537 13.812 1 96.25 302 LEU A N 1
ATOM 2343 C CA . LEU A 1 302 ? 13.977 3.213 13.211 1 96.25 302 LEU A CA 1
ATOM 2344 C C . LEU A 1 302 ? 15.281 2.666 13.773 1 96.25 302 LEU A C 1
ATOM 2346 O O . LEU A 1 302 ? 16.266 2.551 13.047 1 96.25 302 LEU A O 1
ATOM 2350 N N . LEU A 1 303 ? 15.297 2.289 15.055 1 95.19 303 LEU A N 1
ATOM 2351 C CA . LEU A 1 303 ? 16.484 1.685 15.656 1 95.19 303 LEU A CA 1
ATOM 2352 C C . LEU A 1 303 ? 16.781 0.336 15.016 1 95.19 303 LEU A C 1
ATOM 2354 O O . LEU A 1 303 ? 17.953 0.022 14.758 1 95.19 303 LEU A O 1
ATOM 2358 N N . LEU A 1 304 ? 15.742 -0.397 14.812 1 93.44 304 LEU A N 1
ATOM 2359 C CA . LEU A 1 304 ? 15.914 -1.688 14.156 1 93.44 304 LEU A CA 1
ATOM 2360 C C . LEU A 1 304 ? 16.453 -1.51 12.742 1 93.44 304 LEU A C 1
ATOM 2362 O O . LEU A 1 304 ? 17.359 -2.244 12.32 1 93.44 304 LEU A O 1
ATOM 2366 N N . GLU A 1 305 ? 15.977 -0.561 12.031 1 94.12 305 GLU A N 1
ATOM 2367 C CA . GLU A 1 305 ? 16.406 -0.279 10.664 1 94.12 305 GLU A CA 1
ATOM 2368 C C . GLU A 1 305 ? 17.844 0.215 10.633 1 94.12 305 GLU A C 1
ATOM 2370 O O . GLU A 1 305 ? 18.594 -0.116 9.719 1 94.12 305 GLU A O 1
ATOM 2375 N N . ASP A 1 306 ? 18.203 1.002 11.641 1 92.75 306 ASP A N 1
ATOM 2376 C CA . ASP A 1 306 ? 19.594 1.437 11.773 1 92.75 306 ASP A CA 1
ATOM 2377 C C . ASP A 1 306 ? 20.516 0.245 11.984 1 92.75 306 ASP A C 1
ATOM 2379 O O . ASP A 1 306 ? 21.609 0.194 11.414 1 92.75 306 ASP A O 1
ATOM 2383 N N . PHE A 1 307 ? 20.062 -0.627 12.844 1 90.31 307 PHE A N 1
ATOM 2384 C CA . PHE A 1 307 ? 20.844 -1.827 13.125 1 90.31 307 PHE A CA 1
ATOM 2385 C C . PHE A 1 307 ? 21.109 -2.613 11.852 1 90.31 307 PHE A C 1
ATOM 2387 O O . PHE A 1 307 ? 22.203 -3.184 11.688 1 90.31 307 PHE A O 1
ATOM 2394 N N . LEU A 1 308 ? 20.156 -2.566 10.969 1 90.44 308 LEU A N 1
ATOM 2395 C CA . LEU A 1 308 ? 20.266 -3.297 9.711 1 90.44 308 LEU A CA 1
ATOM 2396 C C . LEU A 1 308 ? 20.984 -2.449 8.656 1 90.44 308 LEU A C 1
ATOM 2398 O O . LEU A 1 308 ? 21.297 -2.941 7.57 1 90.44 308 LEU A O 1
ATOM 2402 N N . GLU A 1 309 ? 21.203 -1.217 8.898 1 91.12 309 GLU A N 1
ATOM 2403 C CA . GLU A 1 309 ? 21.781 -0.255 7.961 1 91.12 309 GLU A CA 1
ATOM 2404 C C . GLU A 1 309 ? 20.922 -0.143 6.699 1 91.12 309 GLU A C 1
ATOM 2406 O O . GLU A 1 309 ? 21.453 -0.185 5.582 1 91.12 309 GLU A O 1
ATOM 2411 N N . ASN A 1 310 ? 19.656 -0.031 6.91 1 91.56 310 ASN A N 1
ATOM 2412 C CA . ASN A 1 310 ? 18.703 0.022 5.805 1 91.56 310 ASN A CA 1
ATOM 2413 C C . ASN A 1 310 ? 18.953 1.232 4.91 1 91.56 310 ASN A C 1
ATOM 2415 O O . ASN A 1 310 ? 18.672 1.195 3.711 1 91.56 310 ASN A O 1
ATOM 2419 N N . GLU A 1 311 ? 19.516 2.297 5.477 1 91.25 311 GLU A N 1
ATOM 2420 C CA . GLU A 1 311 ? 19.75 3.516 4.707 1 91.25 311 GLU A CA 1
ATOM 2421 C C . GLU A 1 311 ? 20.844 3.301 3.666 1 91.25 311 GLU A C 1
ATOM 2423 O O . GLU A 1 311 ? 20.953 4.07 2.709 1 91.25 311 GLU A O 1
ATOM 2428 N N . LYS A 1 312 ? 21.578 2.242 3.814 1 89.5 312 LYS A N 1
ATOM 2429 C CA . LYS A 1 312 ? 22.703 2.004 2.922 1 89.5 312 LYS A CA 1
ATOM 2430 C C . LYS A 1 312 ? 22.391 0.901 1.915 1 89.5 312 LYS A C 1
ATOM 2432 O O . LYS A 1 312 ? 23.188 0.621 1.021 1 89.5 312 LYS A O 1
ATOM 2437 N N . VAL A 1 313 ? 21.25 0.379 2.035 1 90 313 VAL A N 1
ATOM 2438 C CA . VAL A 1 313 ? 20.922 -0.813 1.261 1 90 313 VAL A CA 1
ATOM 2439 C C . VAL A 1 313 ? 21.047 -0.51 -0.231 1 90 313 VAL A C 1
ATOM 2441 O O . VAL A 1 313 ? 21.609 -1.305 -0.987 1 90 313 VAL A O 1
ATOM 2444 N N . MET A 1 314 ? 20.625 0.676 -0.645 1 90.19 314 MET A N 1
ATOM 2445 C CA . MET A 1 314 ? 20.516 0.948 -2.074 1 90.19 314 MET A CA 1
ATOM 2446 C C . MET A 1 314 ? 21.688 1.799 -2.559 1 90.19 314 MET A C 1
ATOM 2448 O O . MET A 1 314 ? 21.703 2.236 -3.711 1 90.19 314 MET A O 1
ATOM 2452 N N . LYS A 1 315 ? 22.625 2.018 -1.719 1 87.12 315 LYS A N 1
ATOM 2453 C CA . LYS A 1 315 ? 23.75 2.887 -2.053 1 87.12 315 LYS A CA 1
ATOM 2454 C C . LYS A 1 315 ? 24.5 2.361 -3.266 1 87.12 315 LYS A C 1
ATOM 2456 O O . LYS A 1 315 ? 24.906 3.135 -4.137 1 87.12 315 LYS A O 1
ATOM 2461 N N . ASN A 1 316 ? 24.672 1.038 -3.324 1 85.88 316 ASN A N 1
ATOM 2462 C CA . ASN A 1 316 ? 25.453 0.448 -4.406 1 85.88 316 ASN A CA 1
ATOM 2463 C C . ASN A 1 316 ? 24.562 -0.302 -5.395 1 85.88 316 ASN A C 1
ATOM 2465 O O . ASN A 1 316 ? 25.031 -1.17 -6.129 1 85.88 316 ASN A O 1
ATOM 2469 N N . PHE A 1 317 ? 23.344 0.101 -5.395 1 89.88 317 PHE A N 1
ATOM 2470 C CA . PHE A 1 317 ? 22.375 -0.553 -6.273 1 89.88 317 PHE A CA 1
ATOM 2471 C C . PHE A 1 317 ? 22.734 -0.313 -7.734 1 89.88 317 PHE A C 1
ATOM 2473 O O . PHE A 1 317 ? 22.969 0.824 -8.141 1 89.88 317 PHE A O 1
ATOM 2480 N N . VAL A 1 318 ? 22.75 -1.389 -8.602 1 83.88 318 VAL A N 1
ATOM 2481 C CA . VAL A 1 318 ? 23.031 -1.269 -10.031 1 83.88 318 VAL A CA 1
ATOM 2482 C C . VAL A 1 318 ? 21.859 -1.854 -10.828 1 83.88 318 VAL A C 1
ATOM 2484 O O . VAL A 1 318 ? 21.578 -1.399 -11.938 1 83.88 318 VAL A O 1
ATOM 2487 N N . GLY A 1 319 ? 21.172 -2.699 -10.273 1 80.44 319 GLY A N 1
ATOM 2488 C CA . GLY A 1 319 ? 20.047 -3.33 -10.945 1 80.44 319 GLY A CA 1
ATOM 2489 C C . GLY A 1 319 ? 20.453 -4.25 -12.078 1 80.44 319 GLY A C 1
ATOM 2490 O O . GLY A 1 319 ? 21.578 -4.754 -12.094 1 80.44 319 GLY A O 1
ATOM 2491 N N . ARG A 1 320 ? 19.547 -4.602 -12.945 1 70.25 320 ARG A N 1
ATOM 2492 C CA . ARG A 1 320 ? 19.797 -5.539 -14.039 1 70.25 320 ARG A CA 1
ATOM 2493 C C . ARG A 1 320 ? 20.75 -4.945 -15.07 1 70.25 320 ARG A C 1
ATOM 2495 O O . ARG A 1 320 ? 21.453 -5.676 -15.773 1 70.25 320 ARG A O 1
ATOM 2502 N N . ARG A 1 321 ? 20.797 -3.682 -15.18 1 55.97 321 ARG A N 1
ATOM 2503 C CA . ARG A 1 321 ? 21.672 -3.043 -16.156 1 55.97 321 ARG A CA 1
ATOM 2504 C C . ARG A 1 321 ? 23.141 -3.289 -15.828 1 55.97 321 ARG A C 1
ATOM 2506 O O . ARG A 1 321 ? 23.984 -3.344 -16.719 1 55.97 321 ARG A O 1
ATOM 2513 N N . GLY A 1 322 ? 23.469 -3.398 -14.602 1 44.53 322 GLY A N 1
ATOM 2514 C CA . GLY A 1 322 ? 24.859 -3.625 -14.25 1 44.53 322 GLY A CA 1
ATOM 2515 C C . GLY A 1 322 ? 25.344 -5.012 -14.617 1 44.53 322 GLY A C 1
ATOM 2516 O O . GLY A 1 322 ? 26.547 -5.266 -14.641 1 44.53 322 GLY A O 1
ATOM 2517 N N . GLN A 1 323 ? 24.531 -5.926 -14.586 1 44.22 323 GLN A N 1
ATOM 2518 C CA . GLN A 1 323 ? 24.906 -7.281 -14.969 1 44.22 323 GLN A CA 1
ATOM 2519 C C . GLN A 1 323 ? 25.312 -7.344 -16.438 1 44.22 323 GLN A C 1
ATOM 2521 O O . GLN A 1 323 ? 26.266 -8.047 -16.797 1 44.22 323 GLN A O 1
ATOM 2526 N N . LYS A 1 324 ? 24.641 -6.738 -17.344 1 41.47 324 LYS A N 1
ATOM 2527 C CA . LYS A 1 324 ? 25.094 -6.781 -18.734 1 41.47 324 LYS A CA 1
ATOM 2528 C C . LYS A 1 324 ? 26.453 -6.113 -18.891 1 41.47 324 LYS A C 1
ATOM 2530 O O . LYS A 1 324 ? 27.234 -6.469 -19.766 1 41.47 324 LYS A O 1
ATOM 2535 N N . ALA A 1 325 ? 26.734 -5.09 -18.141 1 39.5 325 ALA A N 1
ATOM 2536 C CA . ALA A 1 325 ? 28.031 -4.477 -18.344 1 39.5 325 ALA A CA 1
ATOM 2537 C C . ALA A 1 325 ? 29.156 -5.41 -17.891 1 39.5 325 ALA A C 1
ATOM 2539 O O . ALA A 1 325 ? 30.25 -5.418 -18.484 1 39.5 325 ALA A O 1
ATOM 2540 N N . VAL A 1 326 ? 28.938 -6.156 -16.875 1 37.72 326 VAL A N 1
ATOM 2541 C CA . VAL A 1 326 ? 30 -7.055 -16.422 1 37.72 326 VAL A CA 1
ATOM 2542 C C . VAL A 1 326 ? 30.156 -8.211 -17.406 1 37.72 326 VAL A C 1
ATOM 2544 O O . VAL A 1 326 ? 31.266 -8.641 -17.703 1 37.72 326 VAL A O 1
ATOM 2547 N N . GLU A 1 327 ? 28.984 -8.625 -17.922 1 37.41 327 GLU A N 1
ATOM 2548 C CA . GLU A 1 327 ? 29.125 -9.695 -18.906 1 37.41 327 GLU A CA 1
ATOM 2549 C C . GLU A 1 327 ? 29.859 -9.195 -20.156 1 37.41 327 GLU A C 1
ATOM 2551 O O . GLU A 1 327 ? 30.641 -9.93 -20.75 1 37.41 327 GLU A O 1
ATOM 2556 N N . GLN A 1 328 ? 29.594 -7.934 -20.484 1 35.72 328 GLN A N 1
ATOM 2557 C CA . GLN A 1 328 ? 30.312 -7.445 -21.656 1 35.72 328 GLN A CA 1
ATOM 2558 C C . GLN A 1 328 ? 31.797 -7.25 -21.344 1 35.72 328 GLN A C 1
ATOM 2560 O O . GLN A 1 328 ? 32.656 -7.418 -22.219 1 35.72 328 GLN A O 1
ATOM 2565 N N . THR A 1 329 ? 32.031 -6.746 -20.156 1 35.78 329 THR A N 1
ATOM 2566 C CA . THR A 1 329 ? 33.469 -6.508 -19.891 1 35.78 329 THR A CA 1
ATOM 2567 C C . THR A 1 329 ? 34.188 -7.824 -19.672 1 35.78 329 THR A C 1
ATOM 2569 O O . THR A 1 329 ? 35.406 -7.891 -19.844 1 35.78 329 THR A O 1
ATOM 2572 N N . GLY A 1 330 ? 33.5 -8.844 -19.141 1 32.12 330 GLY A N 1
ATOM 2573 C CA . GLY A 1 330 ? 34.219 -10.109 -18.953 1 32.12 330 GLY A CA 1
ATOM 2574 C C . GLY A 1 330 ? 34.5 -10.812 -20.266 1 32.12 330 GLY A C 1
ATOM 2575 O O . GLY A 1 330 ? 35.188 -11.852 -20.297 1 32.12 330 GLY A O 1
ATOM 2576 N N . ALA A 1 331 ? 33.844 -10.516 -21.375 1 31.8 331 ALA A N 1
ATOM 2577 C CA 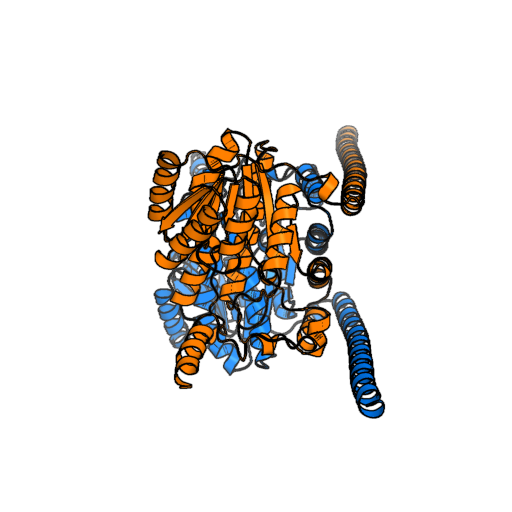. ALA A 1 331 ? 34.281 -11.148 -22.625 1 31.8 331 ALA A CA 1
ATOM 2578 C C . ALA A 1 331 ? 35.625 -10.594 -23.094 1 31.8 331 ALA A C 1
ATOM 2580 O O . ALA A 1 331 ? 36.188 -11.062 -24.094 1 31.8 331 ALA A O 1
ATOM 2581 N N . LYS A 1 332 ? 36.062 -9.484 -22.484 1 32.19 332 LYS A N 1
ATOM 2582 C CA . LYS A 1 332 ? 37.312 -9.086 -23.109 1 32.19 332 LYS A CA 1
ATOM 2583 C C . LYS A 1 332 ? 38.5 -9.891 -22.562 1 32.19 332 LYS A C 1
ATOM 2585 O O . LYS A 1 332 ? 39.656 -9.578 -22.828 1 32.19 332 LYS A O 1
ATOM 2590 N N . ILE A 1 333 ? 38.25 -10.719 -21.625 1 25.52 333 ILE A N 1
ATOM 2591 C CA . ILE A 1 333 ? 39.5 -11.391 -21.188 1 25.52 333 ILE A CA 1
ATOM 2592 C C . ILE A 1 333 ? 39.906 -12.414 -22.234 1 25.52 333 ILE A C 1
ATOM 2594 O O . ILE A 1 333 ? 40.938 -13.062 -22.094 1 25.52 333 ILE A O 1
ATOM 2598 N N . GLU A 1 334 ? 39.406 -12.57 -23.469 1 23.44 334 GLU A N 1
ATOM 2599 C CA . GLU A 1 334 ? 40.406 -13.375 -24.156 1 23.44 334 GLU A CA 1
ATOM 2600 C C . GLU A 1 334 ? 41.625 -12.523 -24.562 1 23.44 334 GLU A C 1
ATOM 2602 O O . GLU A 1 334 ? 41.469 -11.352 -24.906 1 23.44 334 GLU A O 1
ATOM 2607 N N . MET B 1 1 ? 47.812 -26.344 9.438 1 51.53 1 MET B N 1
ATOM 2608 C CA . MET B 1 1 ? 46.438 -26.516 9.055 1 51.53 1 MET B CA 1
ATOM 2609 C C . MET B 1 1 ? 45.5 -26.312 10.25 1 51.53 1 MET B C 1
ATOM 2611 O O . MET B 1 1 ? 44.406 -25.75 10.117 1 51.53 1 MET B O 1
ATOM 2615 N N . SER B 1 2 ? 46 -26.625 11.406 1 64.19 2 SER B N 1
ATOM 2616 C CA . SER B 1 2 ? 45.188 -26.547 12.625 1 64.19 2 SER B CA 1
ATOM 2617 C C . SER B 1 2 ? 45.094 -25.109 13.133 1 64.19 2 SER B C 1
ATOM 2619 O O . SER B 1 2 ? 44.031 -24.688 13.602 1 64.19 2 SER B O 1
ATOM 2621 N N . ASP B 1 3 ? 46 -24.328 12.82 1 61.59 3 ASP B N 1
ATOM 2622 C CA . ASP B 1 3 ? 46.031 -22.984 13.383 1 61.59 3 ASP B CA 1
ATOM 2623 C C . ASP B 1 3 ? 45.125 -22.031 12.602 1 61.59 3 ASP B C 1
ATOM 2625 O O . ASP B 1 3 ? 44.469 -21.188 13.195 1 61.59 3 ASP B O 1
ATOM 2629 N N . ALA B 1 4 ? 45.031 -22.219 11.273 1 63.53 4 ALA B N 1
ATOM 2630 C CA . ALA B 1 4 ? 44.156 -21.406 10.445 1 63.53 4 ALA B CA 1
ATOM 2631 C C . ALA B 1 4 ? 42.688 -21.688 10.758 1 63.53 4 ALA B C 1
ATOM 2633 O O . ALA B 1 4 ? 41.875 -20.766 10.828 1 63.53 4 ALA B O 1
ATOM 2634 N N . SER B 1 5 ? 42.312 -22.906 10.977 1 62.91 5 SER B N 1
ATOM 2635 C CA . SER B 1 5 ? 40.969 -23.281 11.344 1 62.91 5 SER B CA 1
ATOM 2636 C C . SER B 1 5 ? 40.562 -22.688 12.688 1 62.91 5 SER B C 1
ATOM 2638 O O . SER B 1 5 ? 39.438 -22.203 12.852 1 62.91 5 SER B O 1
ATOM 2640 N N . ASP B 1 6 ? 41.5 -22.641 13.555 1 60.12 6 ASP B N 1
ATOM 2641 C CA . ASP B 1 6 ? 41.219 -22.062 14.875 1 60.12 6 ASP B CA 1
ATOM 2642 C C . ASP B 1 6 ? 41.031 -20.547 14.781 1 60.12 6 ASP B C 1
ATOM 2644 O O . ASP B 1 6 ? 40.188 -19.984 15.484 1 60.12 6 ASP B O 1
ATOM 2648 N N . ARG B 1 7 ? 41.688 -19.875 13.875 1 61.72 7 ARG B N 1
ATOM 2649 C CA . ARG B 1 7 ? 41.562 -18.438 13.695 1 61.72 7 ARG B CA 1
ATOM 2650 C C . ARG B 1 7 ? 40.25 -18.078 13 1 61.72 7 ARG B C 1
ATOM 2652 O O . ARG B 1 7 ? 39.594 -17.109 13.367 1 61.72 7 ARG B O 1
ATOM 2659 N N . GLU B 1 8 ? 39.938 -18.875 11.969 1 62.66 8 GLU B N 1
ATOM 2660 C CA . GLU B 1 8 ? 38.656 -18.672 11.289 1 62.66 8 GLU B CA 1
ATOM 2661 C C . GLU B 1 8 ? 37.469 -18.906 12.242 1 62.66 8 GLU B C 1
ATOM 2663 O O . GLU B 1 8 ? 36.5 -18.141 12.227 1 62.66 8 GLU B O 1
ATOM 2668 N N . HIS B 1 9 ? 37.562 -19.875 13.008 1 63.56 9 HIS B N 1
ATOM 2669 C CA . HIS B 1 9 ? 36.562 -20.156 14.016 1 63.56 9 HIS B CA 1
ATOM 2670 C C . HIS B 1 9 ? 36.5 -19.062 15.07 1 63.56 9 HIS B C 1
ATOM 2672 O O . HIS B 1 9 ? 35.438 -18.641 15.508 1 63.56 9 HIS B O 1
ATOM 2678 N N . SER B 1 10 ? 37.656 -18.672 15.461 1 64.31 10 SER B N 1
ATOM 2679 C CA . SER B 1 10 ? 37.719 -17.578 16.438 1 64.31 10 SER B CA 1
ATOM 2680 C C . SER B 1 10 ? 37.156 -16.297 15.875 1 64.31 10 SER B C 1
ATOM 2682 O O . SER B 1 10 ? 36.406 -15.586 16.547 1 64.31 10 SER B O 1
ATOM 2684 N N . SER B 1 11 ? 37.438 -16.078 14.609 1 70.12 11 SER B N 1
ATOM 2685 C CA . SER B 1 11 ? 36.906 -14.891 13.938 1 70.12 11 SER B CA 1
ATOM 2686 C C . SER B 1 11 ? 35.406 -14.977 13.758 1 70.12 11 SER B C 1
ATOM 2688 O O . SER B 1 11 ? 34.688 -13.992 13.961 1 70.12 11 SER B O 1
ATOM 2690 N N . THR B 1 12 ? 35.031 -16.156 13.555 1 74.31 12 THR B N 1
ATOM 2691 C CA . THR B 1 12 ? 33.594 -16.359 13.406 1 74.31 12 THR B CA 1
ATOM 2692 C C . THR B 1 12 ? 32.875 -16.25 14.75 1 74.31 12 THR B C 1
ATOM 2694 O O . THR B 1 12 ? 31.828 -15.625 14.852 1 74.31 12 THR B O 1
ATOM 2697 N N . ALA B 1 13 ? 33.5 -16.828 15.773 1 70.25 13 ALA B N 1
ATOM 2698 C CA . ALA B 1 13 ? 32.938 -16.75 17.109 1 70.25 13 ALA B CA 1
ATOM 2699 C C . ALA B 1 13 ? 32.875 -15.312 17.609 1 70.25 13 ALA B C 1
ATOM 2701 O O . ALA B 1 13 ? 31.891 -14.875 18.188 1 70.25 13 ALA B O 1
ATOM 2702 N N . MET B 1 14 ? 33.938 -14.625 17.438 1 72.12 14 MET B N 1
ATOM 2703 C CA . MET B 1 14 ? 34 -13.219 17.828 1 72.12 14 MET B CA 1
ATOM 2704 C C . MET B 1 14 ? 32.969 -12.406 17.062 1 72.12 14 MET B C 1
ATOM 2706 O O . MET B 1 14 ? 32.344 -11.508 17.625 1 72.12 14 MET B O 1
ATOM 2710 N N . SER B 1 15 ? 32.812 -12.828 15.812 1 78.12 15 SER B N 1
ATOM 2711 C CA . SER B 1 15 ? 31.812 -12.156 14.984 1 78.12 15 SER B CA 1
ATOM 2712 C C . SER B 1 15 ? 30.391 -12.438 15.484 1 78.12 15 SER B C 1
ATOM 2714 O O . SER B 1 15 ? 29.547 -11.539 15.523 1 78.12 15 SER B O 1
ATOM 2716 N N . ILE B 1 16 ? 30.281 -13.57 16.031 1 80.75 16 ILE B N 1
ATOM 2717 C CA . ILE B 1 16 ? 28.984 -13.961 16.531 1 80.75 16 ILE B CA 1
ATOM 2718 C C . ILE B 1 16 ? 28.719 -13.258 17.859 1 80.75 16 ILE B C 1
ATOM 2720 O O . ILE B 1 16 ? 27.609 -12.75 18.094 1 80.75 16 ILE B O 1
ATOM 2724 N N . LEU B 1 17 ? 29.719 -13.25 18.688 1 83.19 17 LEU B N 1
ATOM 2725 C CA . LEU B 1 17 ? 29.578 -12.594 19.984 1 83.19 17 LEU B CA 1
ATOM 2726 C C . LEU B 1 17 ? 29.297 -11.102 19.812 1 83.19 17 LEU B C 1
ATOM 2728 O O . LEU B 1 17 ? 28.469 -10.539 20.516 1 83.19 17 LEU B O 1
ATOM 2732 N N . GLU B 1 18 ? 30.031 -10.562 18.922 1 83.75 18 GLU B N 1
ATOM 2733 C CA . GLU B 1 18 ? 29.797 -9.148 18.609 1 83.75 18 GLU B CA 1
ATOM 2734 C C . GLU B 1 18 ? 28.375 -8.93 18.109 1 83.75 18 GLU B C 1
ATOM 2736 O O . GLU B 1 18 ? 27.719 -7.953 18.484 1 83.75 18 GLU B O 1
ATOM 2741 N N . PHE B 1 19 ? 28.016 -9.828 17.359 1 84.81 19 PHE B N 1
ATOM 2742 C CA . PHE B 1 19 ? 26.656 -9.727 16.812 1 84.81 19 PHE B CA 1
ATOM 2743 C C . PHE B 1 19 ? 25.625 -9.875 17.922 1 84.81 19 PHE B C 1
ATOM 2745 O O . PHE B 1 19 ? 24.656 -9.117 17.969 1 84.81 19 PHE B O 1
ATOM 2752 N N . VAL B 1 20 ? 25.859 -10.75 18.797 1 87.81 20 VAL B N 1
ATOM 2753 C CA . VAL B 1 20 ? 24.938 -10.984 19.922 1 87.81 20 VAL B CA 1
ATOM 2754 C C . VAL B 1 20 ? 24.922 -9.766 20.828 1 87.81 20 VAL B C 1
ATOM 2756 O O . VAL B 1 20 ? 23.859 -9.352 21.297 1 87.81 20 VAL B O 1
ATOM 2759 N N . GLY B 1 21 ? 26.109 -9.258 21.125 1 89.62 21 GLY B N 1
ATOM 2760 C CA . GLY B 1 21 ? 26.172 -8.039 21.906 1 89.62 21 GLY B CA 1
ATOM 2761 C C . GLY B 1 21 ? 25.391 -6.887 21.297 1 89.62 21 GLY B C 1
ATOM 2762 O O . GLY B 1 21 ? 24.672 -6.18 21.984 1 89.62 21 GLY B O 1
ATOM 2763 N N . GLU B 1 22 ? 25.516 -6.746 20.031 1 88.62 22 GLU B N 1
ATOM 2764 C CA . GLU B 1 22 ? 24.797 -5.703 19.312 1 88.62 22 GLU B CA 1
ATOM 2765 C C . GLU B 1 22 ? 23.281 -5.918 19.406 1 88.62 22 GLU B C 1
ATOM 2767 O O . GLU B 1 22 ? 22.531 -4.957 19.547 1 88.62 22 GLU B O 1
ATOM 2772 N N . LEU B 1 23 ? 22.906 -7.121 19.359 1 89.94 23 LEU B N 1
ATOM 2773 C CA . LEU B 1 23 ? 21.5 -7.453 19.422 1 89.94 23 LEU B CA 1
ATOM 2774 C C . LEU B 1 23 ? 20.938 -7.152 20.812 1 89.94 23 LEU B C 1
ATOM 2776 O O . LEU B 1 23 ? 19.797 -6.711 20.938 1 89.94 23 LEU B O 1
ATOM 2780 N N . MET B 1 24 ? 21.734 -7.383 21.828 1 93 24 MET B N 1
ATOM 2781 C CA . MET B 1 24 ? 21.312 -7.102 23.188 1 93 24 MET B CA 1
ATOM 2782 C C . MET B 1 24 ? 21.156 -5.602 23.422 1 93 24 MET B C 1
ATOM 2784 O O . MET B 1 24 ? 20.188 -5.152 24.031 1 93 24 MET B O 1
ATOM 2788 N N . ILE B 1 25 ? 22.125 -4.926 22.938 1 93.75 25 ILE B N 1
ATOM 2789 C CA . ILE B 1 25 ? 22.078 -3.473 23.047 1 93.75 25 ILE B CA 1
ATOM 2790 C C . ILE B 1 25 ? 20.844 -2.941 22.312 1 93.75 25 ILE B C 1
ATOM 2792 O O . ILE B 1 25 ? 20.125 -2.08 22.828 1 93.75 25 ILE B O 1
ATOM 2796 N N . LEU B 1 26 ? 20.656 -3.502 21.156 1 92.75 26 LEU B N 1
ATOM 2797 C CA . LEU B 1 26 ? 19.5 -3.105 20.359 1 92.75 26 LEU B CA 1
ATOM 2798 C C . LEU B 1 26 ? 18.203 -3.385 21.125 1 92.75 26 LEU B C 1
ATOM 2800 O O . LEU B 1 26 ? 17.297 -2.555 21.125 1 92.75 26 LEU B O 1
ATOM 2804 N N . HIS B 1 27 ? 18.156 -4.543 21.734 1 94.44 27 HIS B N 1
ATOM 2805 C CA . HIS B 1 27 ? 16.969 -4.918 22.5 1 94.44 27 HIS B CA 1
ATOM 2806 C C . HIS B 1 27 ? 16.703 -3.916 23.625 1 94.44 27 HIS B C 1
ATOM 2808 O O . HIS B 1 27 ? 15.562 -3.492 23.812 1 94.44 27 HIS B O 1
ATOM 2814 N N . LEU B 1 28 ? 17.703 -3.512 24.25 1 96 28 LEU B N 1
ATOM 2815 C CA . LEU B 1 28 ? 17.578 -2.547 25.344 1 96 28 LEU B CA 1
ATOM 2816 C C . LEU B 1 28 ? 17.141 -1.186 24.812 1 96 28 LEU B C 1
ATOM 2818 O O . LEU B 1 28 ? 16.297 -0.525 25.422 1 96 28 LEU B O 1
ATOM 2822 N N . GLN B 1 29 ? 17.75 -0.814 23.75 1 96.38 29 GLN B N 1
ATOM 2823 C CA . GLN B 1 29 ? 17.375 0.463 23.156 1 96.38 29 GLN B CA 1
ATOM 2824 C C . GLN B 1 29 ? 15.906 0.473 22.734 1 96.38 29 GLN B C 1
ATOM 2826 O O . GLN B 1 29 ? 15.203 1.459 22.969 1 96.38 29 GLN B O 1
ATOM 2831 N N . VAL B 1 30 ? 15.469 -0.573 22.141 1 95.69 30 VAL B N 1
ATOM 2832 C CA . VAL B 1 30 ? 14.086 -0.7 21.703 1 95.69 30 VAL B CA 1
ATOM 2833 C C . VAL B 1 30 ? 13.148 -0.62 22.906 1 95.69 30 VAL B C 1
ATOM 2835 O O . VAL B 1 30 ? 12.125 0.064 22.875 1 95.69 30 VAL B O 1
ATOM 2838 N N . LEU B 1 31 ? 13.555 -1.259 24 1 96.06 31 LEU B N 1
ATOM 2839 C CA . LEU B 1 31 ? 12.75 -1.229 25.219 1 96.06 31 LEU B CA 1
ATOM 2840 C C . LEU B 1 31 ? 12.68 0.185 25.781 1 96.06 31 LEU B C 1
ATOM 2842 O O . LEU B 1 31 ? 11.609 0.636 26.203 1 96.06 31 LEU B O 1
ATOM 2846 N N . LEU B 1 32 ? 13.766 0.843 25.766 1 96.12 32 LEU B N 1
ATOM 2847 C CA . LEU B 1 32 ? 13.836 2.184 26.344 1 96.12 32 LEU B CA 1
ATOM 2848 C C . LEU B 1 32 ? 12.992 3.162 25.531 1 96.12 32 LEU B C 1
ATOM 2850 O O . LEU B 1 32 ? 12.242 3.957 26.109 1 96.12 32 LEU B O 1
ATOM 2854 N N . VAL B 1 33 ? 13.094 3.049 24.234 1 94.62 33 VAL B N 1
ATOM 2855 C CA . VAL B 1 33 ? 12.344 3.994 23.422 1 94.62 33 VAL B CA 1
ATOM 2856 C C . VAL B 1 33 ? 10.852 3.648 23.469 1 94.62 33 VAL B C 1
ATOM 2858 O O . VAL B 1 33 ? 10 4.531 23.359 1 94.62 33 VAL B O 1
ATOM 2861 N N . SER B 1 34 ? 10.555 2.408 23.609 1 95.12 34 SER B N 1
ATOM 2862 C CA . SER B 1 34 ? 9.156 2.012 23.766 1 95.12 34 SER B CA 1
ATOM 2863 C C . SER B 1 34 ? 8.578 2.521 25.078 1 95.12 34 SER B C 1
ATOM 2865 O O . SER B 1 34 ? 7.434 2.973 25.125 1 95.12 34 SER B O 1
ATOM 2867 N N . MET B 1 35 ? 9.375 2.467 26.062 1 95.25 35 MET B N 1
ATOM 2868 C CA . MET B 1 35 ? 8.961 3.008 27.359 1 95.25 35 MET B CA 1
ATOM 2869 C C . MET B 1 35 ? 8.773 4.52 27.281 1 95.25 35 MET B C 1
ATOM 2871 O O . MET B 1 35 ? 7.809 5.059 27.828 1 95.25 35 MET B O 1
ATOM 2875 N N . GLU B 1 36 ? 9.664 5.125 26.656 1 93.75 36 GLU B N 1
ATOM 2876 C CA . GLU B 1 36 ? 9.555 6.566 26.438 1 93.75 36 GLU B CA 1
ATOM 2877 C C . GLU B 1 36 ? 8.258 6.918 25.719 1 93.75 36 GLU B C 1
ATOM 2879 O O . GLU B 1 36 ? 7.562 7.863 26.094 1 93.75 36 GLU B O 1
ATOM 2884 N N . ALA B 1 37 ? 7.992 6.191 24.719 1 92.12 37 ALA B N 1
ATOM 2885 C CA . ALA B 1 37 ? 6.766 6.414 23.953 1 92.12 37 ALA B CA 1
ATOM 2886 C C . ALA B 1 37 ? 5.531 6.219 24.844 1 92.12 37 ALA B C 1
ATOM 2888 O O . ALA B 1 37 ? 4.57 6.988 24.75 1 92.12 37 ALA B O 1
ATOM 2889 N N . PHE B 1 38 ? 5.625 5.25 25.641 1 92.12 38 PHE B N 1
ATOM 2890 C CA . PHE B 1 38 ? 4.523 4.977 26.562 1 92.12 38 PHE B CA 1
ATOM 2891 C C . PHE B 1 38 ? 4.34 6.125 27.547 1 92.12 38 PHE B C 1
ATOM 2893 O O . PHE B 1 38 ? 3.217 6.562 27.797 1 92.12 38 PHE B O 1
ATOM 2900 N N . LEU B 1 39 ? 5.367 6.613 28.062 1 91.75 39 LEU B N 1
ATOM 2901 C CA . LEU B 1 39 ? 5.32 7.715 29.016 1 91.75 39 LEU B CA 1
ATOM 2902 C C . LEU B 1 39 ? 4.801 8.984 28.359 1 91.75 39 LEU B C 1
ATOM 2904 O O . LEU B 1 39 ? 4.016 9.727 28.953 1 91.75 39 LEU B O 1
ATOM 2908 N N . LYS B 1 40 ? 5.223 9.219 27.156 1 89.81 40 LYS B N 1
ATOM 2909 C CA . LYS B 1 40 ? 4.746 10.383 26.406 1 89.81 40 LYS B CA 1
ATOM 2910 C C . LYS B 1 40 ? 3.244 10.289 26.141 1 89.81 40 LYS B C 1
ATOM 2912 O O . LYS B 1 40 ? 2.549 11.305 26.125 1 89.81 40 LYS B O 1
ATOM 2917 N N . TRP B 1 41 ? 2.857 9.086 25.953 1 86.31 41 TRP B N 1
ATOM 2918 C CA . TRP B 1 41 ? 1.436 8.859 25.734 1 86.31 41 TRP B CA 1
ATOM 2919 C C . TRP B 1 41 ? 0.616 9.227 26.969 1 86.31 41 TRP B C 1
ATOM 2921 O O . TRP B 1 41 ? -0.544 9.625 26.844 1 86.31 41 TRP B O 1
ATOM 2931 N N . LEU B 1 42 ? 1.238 9.227 28.125 1 89.5 42 LEU B N 1
ATOM 2932 C CA . LEU B 1 42 ? 0.565 9.547 29.375 1 89.5 42 LEU B CA 1
ATOM 2933 C C . LEU B 1 42 ? 0.55 11.047 29.625 1 89.5 42 LEU B C 1
ATOM 2935 O O . LEU B 1 42 ? -0.26 11.547 30.406 1 89.5 42 LEU B O 1
ATOM 2939 N N . ILE B 1 43 ? 1.418 11.781 28.984 1 91.56 43 ILE B N 1
ATOM 2940 C CA . ILE B 1 43 ? 1.527 13.219 29.172 1 91.56 43 ILE B CA 1
ATOM 2941 C C . ILE B 1 43 ? 0.526 13.938 28.281 1 91.56 43 ILE B C 1
ATOM 2943 O O . ILE B 1 43 ? 0.495 13.703 27.062 1 91.56 43 ILE B O 1
ATOM 2947 N N . PRO B 1 44 ? -0.23 14.781 28.859 1 90 44 PRO B N 1
ATOM 2948 C CA . PRO B 1 44 ? -1.192 15.523 28.047 1 90 44 PRO B CA 1
ATOM 2949 C C . PRO B 1 44 ? -0.527 16.312 26.906 1 90 44 PRO B C 1
ATOM 2951 O O . PRO B 1 44 ? 0.561 16.859 27.094 1 90 44 PRO B O 1
ATOM 2954 N N . SER B 1 45 ? -1.173 16.359 25.781 1 88.25 45 SER B N 1
ATOM 2955 C CA . SER B 1 45 ? -0.635 17 24.578 1 88.25 45 SER B CA 1
ATOM 2956 C C . SER B 1 45 ? -0.378 18.484 24.828 1 88.25 45 SER B C 1
ATOM 2958 O O . SER B 1 45 ? 0.554 19.062 24.266 1 88.25 45 SER B O 1
ATOM 2960 N N . SER B 1 46 ? -1.136 19.094 25.656 1 88.88 46 SER B N 1
ATOM 2961 C CA . SER B 1 46 ? -1.017 20.516 25.938 1 88.88 46 SER B CA 1
ATOM 2962 C C . SER B 1 46 ? 0.354 20.859 26.516 1 88.88 46 SER B C 1
ATOM 2964 O O . SER B 1 46 ? 0.854 21.969 26.328 1 88.88 46 SER B O 1
ATOM 2966 N N . LEU B 1 47 ? 0.945 19.875 27.094 1 91.12 47 LEU B N 1
ATOM 2967 C CA . LEU B 1 47 ? 2.234 20.109 27.734 1 91.12 47 LEU B CA 1
ATOM 2968 C C . LEU B 1 47 ? 3.381 19.812 26.781 1 91.12 47 LEU B C 1
ATOM 2970 O O . LEU B 1 47 ? 4.547 20.062 27.109 1 91.12 47 LEU B O 1
ATOM 2974 N N . ARG B 1 48 ? 3.076 19.328 25.641 1 90.81 48 ARG B N 1
ATOM 2975 C CA . ARG B 1 48 ? 4.129 18.938 24.703 1 90.81 48 ARG B CA 1
ATOM 2976 C C . ARG B 1 48 ? 3.912 19.578 23.344 1 90.81 48 ARG B C 1
ATOM 2978 O O . ARG B 1 48 ? 4.598 19.234 22.375 1 90.81 48 ARG B O 1
ATOM 2985 N N . SER B 1 49 ? 3.066 20.469 23.25 1 95.25 49 SER B N 1
ATOM 2986 C CA . SER B 1 49 ? 2.695 21.062 21.969 1 95.25 49 SER B CA 1
ATOM 2987 C C . SER B 1 49 ? 3.672 22.156 21.562 1 95.25 49 SER B C 1
ATOM 2989 O O . SER B 1 49 ? 4.113 22.953 22.406 1 95.25 49 SER B O 1
ATOM 2991 N N . LYS B 1 50 ? 4.039 22.141 20.375 1 95.94 50 LYS B N 1
ATOM 2992 C CA . LYS B 1 50 ? 4.824 23.25 19.828 1 95.94 50 LYS B CA 1
ATOM 2993 C C . LYS B 1 50 ? 3.922 24.328 19.234 1 95.94 50 LYS B C 1
ATOM 2995 O O . LYS B 1 50 ? 2.783 24.047 18.844 1 95.94 50 LYS B O 1
ATOM 3000 N N . SER B 1 51 ? 4.453 25.547 19.234 1 97.31 51 SER B N 1
ATOM 3001 C CA . SER B 1 51 ? 3.742 26.625 18.562 1 97.31 51 SER B CA 1
ATOM 3002 C C . SER B 1 51 ? 3.822 26.484 17.047 1 97.31 51 SER B C 1
ATOM 3004 O O . SER B 1 51 ? 4.859 26.094 16.516 1 97.31 51 SER B O 1
ATOM 3006 N N . LEU B 1 52 ? 2.754 26.844 16.359 1 98.06 52 LEU B N 1
ATOM 3007 C CA . LEU B 1 52 ? 2.717 26.828 14.906 1 98.06 52 LEU B CA 1
ATOM 3008 C C . LEU B 1 52 ? 2.65 28.234 14.344 1 98.06 52 LEU B C 1
ATOM 3010 O O . LEU B 1 52 ? 2.512 28.422 13.133 1 98.06 52 LEU B O 1
ATOM 3014 N N . GLU B 1 53 ? 2.723 29.156 15.234 1 97.44 53 GLU B N 1
ATOM 3015 C CA . GLU B 1 53 ? 2.605 30.547 14.82 1 97.44 53 GLU B CA 1
ATOM 3016 C C . GLU B 1 53 ? 3.686 30.922 13.812 1 97.44 53 GLU B C 1
ATOM 3018 O O . GLU B 1 53 ? 4.863 30.609 14.008 1 97.44 53 GLU B O 1
ATOM 3023 N N . GLY B 1 54 ? 3.279 31.484 12.719 1 96 54 GLY B N 1
ATOM 3024 C CA . GLY B 1 54 ? 4.219 31.984 11.727 1 96 54 GLY B CA 1
ATOM 3025 C C . GLY B 1 54 ? 4.535 30.984 10.641 1 96 54 GLY B C 1
ATOM 3026 O O . GLY B 1 54 ? 5.141 31.328 9.625 1 96 54 GLY B O 1
ATOM 3027 N N . GLU B 1 55 ? 4.207 29.75 10.836 1 98.62 55 GLU B N 1
ATOM 3028 C CA . GLU B 1 55 ? 4.406 28.734 9.812 1 98.62 55 GLU B CA 1
ATOM 3029 C C . GLU B 1 55 ? 3.492 28.969 8.617 1 98.62 55 GLU B C 1
ATOM 3031 O O . GLU B 1 55 ? 2.469 29.641 8.734 1 98.62 55 GLU B O 1
ATOM 3036 N N . THR B 1 56 ? 3.859 28.562 7.457 1 98.94 56 THR B N 1
ATOM 3037 C CA . THR B 1 56 ? 3.053 28.578 6.242 1 98.94 56 THR B CA 1
ATOM 3038 C C . THR B 1 56 ? 2.674 27.172 5.816 1 98.94 56 THR B C 1
ATOM 3040 O O . THR B 1 56 ? 3.547 26.344 5.551 1 98.94 56 THR B O 1
ATOM 3043 N N . MET B 1 57 ? 1.375 26.922 5.762 1 98.94 57 MET B N 1
ATOM 3044 C CA . MET B 1 57 ? 0.872 25.578 5.5 1 98.94 57 MET B CA 1
ATOM 3045 C C . MET B 1 57 ? 0.08 25.531 4.199 1 98.94 57 MET B C 1
ATOM 3047 O O . MET B 1 57 ? -0.87 26.297 4.02 1 98.94 57 MET B O 1
ATOM 3051 N N . LEU B 1 58 ? 0.536 24.672 3.309 1 98.94 58 LEU B N 1
ATOM 3052 C CA . LEU B 1 58 ? -0.239 24.391 2.104 1 98.94 58 LEU B CA 1
ATOM 3053 C C . LEU B 1 58 ? -1.157 23.188 2.309 1 98.94 58 LEU B C 1
ATOM 3055 O O . LEU B 1 58 ? -0.72 22.156 2.797 1 98.94 58 LEU B O 1
ATOM 3059 N N . ILE B 1 59 ? -2.42 23.328 1.995 1 98.94 59 ILE B N 1
ATOM 3060 C CA . ILE B 1 59 ? -3.416 22.266 2.137 1 98.94 59 ILE B CA 1
ATOM 3061 C C . ILE B 1 59 ? -4.051 21.969 0.78 1 98.94 59 ILE B C 1
ATOM 3063 O O . ILE B 1 59 ? -4.617 22.875 0.145 1 98.94 59 ILE B O 1
ATOM 3067 N N . THR B 1 60 ? -3.949 20.766 0.333 1 98.88 60 THR B N 1
ATOM 3068 C CA . THR B 1 60 ? -4.652 20.375 -0.883 1 98.88 60 THR B CA 1
ATOM 3069 C C . THR B 1 60 ? -6.062 19.891 -0.56 1 98.88 60 THR B C 1
ATOM 3071 O O . THR B 1 60 ? -6.309 19.359 0.528 1 98.88 60 THR B O 1
ATOM 3074 N N . GLY B 1 61 ? -6.949 20.016 -1.569 1 98.25 61 GLY B N 1
ATOM 3075 C CA . GLY B 1 61 ? -8.336 19.672 -1.3 1 98.25 61 GLY B CA 1
ATOM 3076 C C . GLY B 1 61 ? -8.961 20.531 -0.205 1 98.25 61 GLY B C 1
ATOM 3077 O O . GLY B 1 61 ? -9.672 20.016 0.657 1 98.25 61 GLY B O 1
ATOM 3078 N N . ALA B 1 62 ? -8.648 21.766 -0.185 1 98.5 62 ALA B N 1
ATOM 3079 C CA . ALA B 1 62 ? -9 22.656 0.929 1 98.5 62 ALA B CA 1
ATOM 3080 C C . ALA B 1 62 ? -10.383 23.266 0.729 1 98.5 62 ALA B C 1
ATOM 3082 O O . ALA B 1 62 ? -10.875 24 1.592 1 98.5 62 ALA B O 1
ATOM 3083 N N . GLY B 1 63 ? -11.031 22.953 -0.353 1 96.75 63 GLY B N 1
ATOM 3084 C CA . GLY B 1 63 ? -12.273 23.609 -0.7 1 96.75 63 GLY B CA 1
ATOM 3085 C C . GLY B 1 63 ? -13.477 23.078 0.06 1 96.75 63 GLY B C 1
ATOM 3086 O O . GLY B 1 63 ? -14.516 23.734 0.123 1 96.75 63 GLY B O 1
ATOM 3087 N N . SER B 1 64 ? -13.367 21.891 0.674 1 92.5 64 SER B N 1
ATOM 3088 C CA . SER B 1 64 ? -14.516 21.312 1.364 1 92.5 64 SER B CA 1
ATOM 3089 C C . SER B 1 64 ? -14.062 20.297 2.416 1 92.5 64 SER B C 1
ATOM 3091 O O . SER B 1 64 ? -12.859 20.094 2.621 1 92.5 64 SER B O 1
ATOM 3093 N N . GLY B 1 65 ? -15.039 19.922 3.164 1 92.88 65 GLY B N 1
ATOM 3094 C CA . GLY B 1 65 ? -14.82 18.797 4.062 1 92.88 65 GLY B CA 1
ATOM 3095 C C . GLY B 1 65 ? -13.773 19.078 5.121 1 92.88 65 GLY B C 1
ATOM 3096 O O . GLY B 1 65 ? -13.797 20.125 5.77 1 92.88 65 GLY B O 1
ATOM 3097 N N . ILE B 1 66 ? -12.953 18.125 5.312 1 95.44 66 ILE B N 1
ATOM 3098 C CA . ILE B 1 66 ? -11.969 18.188 6.387 1 95.44 66 ILE B CA 1
ATOM 3099 C C . ILE B 1 66 ? -10.852 19.156 6.004 1 95.44 66 ILE B C 1
ATOM 3101 O O . ILE B 1 66 ? -10.234 19.781 6.875 1 95.44 66 ILE B O 1
ATOM 3105 N N . GLY B 1 67 ? -10.609 19.359 4.676 1 97.81 67 GLY B N 1
ATOM 3106 C CA . GLY B 1 67 ? -9.633 20.328 4.223 1 97.81 67 GLY B CA 1
ATOM 3107 C C . GLY B 1 67 ? -9.969 21.75 4.629 1 97.81 67 GLY B C 1
ATOM 3108 O O . GLY B 1 67 ? -9.094 22.5 5.062 1 97.81 67 GLY B O 1
ATOM 3109 N N . ARG B 1 68 ? -11.234 22.062 4.48 1 97.94 68 ARG B N 1
ATOM 3110 C CA . ARG B 1 68 ? -11.711 23.375 4.91 1 97.94 68 ARG B CA 1
ATOM 3111 C C . ARG B 1 68 ? -11.547 23.547 6.418 1 97.94 68 ARG B C 1
ATOM 3113 O O . ARG B 1 68 ? -11.141 24.625 6.883 1 97.94 68 ARG B O 1
ATOM 3120 N N . LEU B 1 69 ? -11.812 22.5 7.145 1 98.06 69 LEU B N 1
ATOM 3121 C CA . LEU B 1 69 ? -11.68 22.547 8.594 1 98.06 69 LEU B CA 1
ATOM 3122 C C . LEU B 1 69 ? -10.219 22.719 9 1 98.06 69 LEU B C 1
ATOM 3124 O O . LEU B 1 69 ? -9.906 23.438 9.945 1 98.06 69 LEU B O 1
ATOM 3128 N N . PHE B 1 70 ? -9.297 22.016 8.273 1 98.69 70 PHE B N 1
ATOM 3129 C CA . PHE B 1 70 ? -7.875 22.203 8.523 1 98.69 70 PHE B CA 1
ATOM 3130 C C . PHE B 1 70 ? -7.484 23.672 8.359 1 98.69 70 PHE B C 1
ATOM 3132 O O . PHE B 1 70 ? -6.836 24.25 9.234 1 98.69 70 PHE B O 1
ATOM 3139 N N . ALA B 1 71 ? -7.949 24.25 7.266 1 98.81 71 ALA B N 1
ATOM 3140 C CA . ALA B 1 71 ? -7.621 25.641 6.965 1 98.81 71 ALA B CA 1
ATOM 3141 C C . ALA B 1 71 ? -8.039 26.562 8.109 1 98.81 71 ALA B C 1
ATOM 3143 O O . ALA B 1 71 ? -7.242 27.391 8.57 1 98.81 71 ALA B O 1
ATOM 3144 N N . ARG B 1 72 ? -9.227 26.375 8.586 1 98.56 72 ARG B N 1
ATOM 3145 C CA . ARG B 1 72 ? -9.781 27.234 9.641 1 98.56 72 ARG B CA 1
ATOM 3146 C C . ARG B 1 72 ? -9.031 27.031 10.953 1 98.56 72 ARG B C 1
ATOM 3148 O O . ARG B 1 72 ? -8.664 28 11.617 1 98.56 72 ARG B O 1
ATOM 3155 N N . LYS B 1 73 ? -8.797 25.828 11.312 1 98.56 73 LYS B N 1
ATOM 3156 C CA . LYS B 1 73 ? -8.227 25.531 12.617 1 98.56 73 LYS B CA 1
ATOM 3157 C C . LYS B 1 73 ? -6.75 25.906 12.68 1 98.56 73 LYS B C 1
ATOM 3159 O O . LYS B 1 73 ? -6.285 26.453 13.68 1 98.56 73 LYS B O 1
ATOM 3164 N N . PHE B 1 74 ? -5.984 25.672 11.617 1 98.81 74 PHE B N 1
ATOM 3165 C CA . PHE B 1 74 ? -4.57 26.031 11.617 1 98.81 74 PHE B CA 1
ATOM 3166 C C . PHE B 1 74 ? -4.398 27.531 11.516 1 98.81 74 PHE B C 1
ATOM 3168 O O . PHE B 1 74 ? -3.496 28.109 12.133 1 98.81 74 PHE B O 1
ATOM 3175 N N . ALA B 1 75 ? -5.273 28.188 10.773 1 98.75 75 ALA B N 1
ATOM 3176 C CA . ALA B 1 75 ? -5.219 29.641 10.688 1 98.75 75 ALA B CA 1
ATOM 3177 C C . ALA B 1 75 ? -5.48 30.266 12.055 1 98.75 75 ALA B C 1
ATOM 3179 O O . ALA B 1 75 ? -4.871 31.281 12.398 1 98.75 75 ALA B O 1
ATOM 3180 N N . ALA B 1 76 ? -6.363 29.672 12.789 1 98.19 76 ALA B N 1
ATOM 3181 C CA . ALA B 1 76 ? -6.703 30.188 14.117 1 98.19 76 ALA B CA 1
ATOM 3182 C C . ALA B 1 76 ? -5.508 30.094 15.062 1 98.19 76 ALA B C 1
ATOM 3184 O O . ALA B 1 76 ? -5.449 30.781 16.078 1 98.19 76 ALA B O 1
ATOM 3185 N N . LEU B 1 77 ? -4.539 29.297 14.719 1 98.06 77 LEU B N 1
ATOM 3186 C CA . LEU B 1 77 ? -3.338 29.109 15.531 1 98.06 77 LEU B CA 1
ATOM 3187 C C . LEU B 1 77 ? -2.207 30.016 15.039 1 98.06 77 LEU B C 1
ATOM 3189 O O . LEU B 1 77 ? -1.06 29.859 15.461 1 98.06 77 LEU B O 1
ATOM 3193 N N . GLY B 1 78 ? -2.523 30.875 14.062 1 98.31 78 GLY B N 1
ATOM 3194 C CA . GLY B 1 78 ? -1.54 31.828 13.57 1 98.31 78 GLY B CA 1
ATOM 3195 C C . GLY B 1 78 ? -0.78 31.328 12.352 1 98.31 78 GLY B C 1
ATOM 3196 O O . GLY B 1 78 ? 0.188 31.953 11.922 1 98.31 78 GLY B O 1
ATOM 3197 N N . VAL B 1 79 ? -1.173 30.234 11.82 1 98.81 79 VAL B N 1
ATOM 3198 C CA . VAL B 1 79 ? -0.545 29.672 10.633 1 98.81 79 VAL B CA 1
ATOM 3199 C C . VAL B 1 79 ? -1.038 30.422 9.391 1 98.81 79 VAL B C 1
ATOM 3201 O O . VAL B 1 79 ? -2.229 30.719 9.273 1 98.81 79 VAL B O 1
ATOM 3204 N N . ARG B 1 80 ? -0.142 30.781 8.5 1 98.81 80 ARG B N 1
ATOM 3205 C CA . ARG B 1 80 ? -0.522 31.234 7.164 1 98.81 80 ARG B CA 1
ATOM 3206 C C . ARG B 1 80 ? -0.927 30.062 6.285 1 98.81 80 ARG B C 1
ATOM 3208 O O . ARG B 1 80 ? -0.123 29.156 6.035 1 98.81 80 ARG B O 1
ATOM 3215 N N . VAL B 1 81 ? -2.164 30.078 5.797 1 98.94 81 VAL B N 1
ATOM 3216 C CA . VAL B 1 81 ? -2.625 28.891 5.074 1 98.94 81 VAL B CA 1
ATOM 3217 C C . VAL B 1 81 ? -2.703 29.203 3.582 1 98.94 81 VAL B C 1
ATOM 3219 O O . VAL B 1 81 ? -3.137 30.281 3.184 1 98.94 81 VAL B O 1
ATOM 3222 N N . VAL B 1 82 ? -2.143 28.344 2.777 1 98.94 82 VAL B N 1
ATOM 3223 C CA . VAL B 1 82 ? -2.229 28.328 1.321 1 98.94 82 VAL B CA 1
ATOM 3224 C C . VAL B 1 82 ? -3.135 27.188 0.863 1 98.94 82 VAL B C 1
ATOM 3226 O O . VAL B 1 82 ? -2.83 26.016 1.093 1 98.94 82 VAL B O 1
ATOM 3229 N N . LEU B 1 83 ? -4.238 27.547 0.169 1 98.94 83 LEU B N 1
ATOM 3230 C CA . LEU B 1 83 ? -5.316 26.594 -0.082 1 98.94 83 LEU B CA 1
ATOM 3231 C C . LEU B 1 83 ? -5.387 26.234 -1.562 1 98.94 83 LEU B C 1
ATOM 3233 O O . LEU B 1 83 ? -5.508 27.125 -2.414 1 98.94 83 LEU B O 1
ATOM 3237 N N . TRP B 1 84 ? -5.254 24.953 -1.854 1 98.94 84 TRP B N 1
ATOM 3238 C CA . TRP B 1 84 ? -5.387 24.469 -3.221 1 98.94 84 TRP B CA 1
ATOM 3239 C C . TRP B 1 84 ? -6.652 23.625 -3.377 1 98.94 84 TRP B C 1
ATOM 3241 O O . TRP B 1 84 ? -6.996 22.844 -2.494 1 98.94 84 TRP B O 1
ATOM 3251 N N . ASP B 1 85 ? -7.344 23.797 -4.418 1 98.62 85 ASP B N 1
ATOM 3252 C CA . ASP B 1 85 ? -8.461 22.953 -4.836 1 98.62 85 ASP B CA 1
ATOM 3253 C C . ASP B 1 85 ? -8.703 23.078 -6.336 1 98.62 85 ASP B C 1
ATOM 3255 O O . ASP B 1 85 ? -8.305 24.062 -6.961 1 98.62 85 ASP B O 1
ATOM 3259 N N . ILE B 1 86 ? -9.297 22.047 -6.82 1 98.06 86 ILE B N 1
ATOM 3260 C CA . ILE B 1 86 ? -9.617 22.078 -8.242 1 98.06 86 ILE B CA 1
ATOM 3261 C C . ILE B 1 86 ? -10.852 22.969 -8.469 1 98.06 86 ILE B C 1
ATOM 3263 O O . ILE B 1 86 ? -11.039 23.516 -9.555 1 98.06 86 ILE B O 1
ATOM 3267 N N . ASN B 1 87 ? -11.68 23.094 -7.473 1 97.5 87 ASN B N 1
ATOM 3268 C CA . ASN B 1 87 ? -12.891 23.922 -7.555 1 97.5 87 ASN B CA 1
ATOM 3269 C C . ASN B 1 87 ? -12.641 25.344 -7.062 1 97.5 87 ASN B C 1
ATOM 3271 O O . ASN B 1 87 ? -12.461 25.562 -5.867 1 97.5 87 ASN B O 1
ATOM 3275 N N . ALA B 1 88 ? -12.75 26.25 -7.914 1 97.94 88 ALA B N 1
ATOM 3276 C CA . ALA B 1 88 ? -12.406 27.641 -7.629 1 97.94 88 ALA B CA 1
ATOM 3277 C C . ALA B 1 88 ? -13.352 28.234 -6.586 1 97.94 88 ALA B C 1
ATOM 3279 O O . ALA B 1 88 ? -12.906 28.875 -5.629 1 97.94 88 ALA B O 1
ATOM 3280 N N . SER B 1 89 ? -14.648 28.016 -6.77 1 98.19 89 SER B N 1
ATOM 3281 C CA . SER B 1 89 ? -15.633 28.609 -5.871 1 98.19 89 SER B CA 1
ATOM 3282 C C . SER B 1 89 ? -15.469 28.078 -4.449 1 98.19 89 SER B C 1
ATOM 3284 O O . SER B 1 89 ? -15.555 28.844 -3.484 1 98.19 89 SER B O 1
ATOM 3286 N N . ASP B 1 90 ? -15.203 26.797 -4.355 1 97.62 90 ASP B N 1
ATOM 3287 C CA . ASP B 1 90 ? -15.078 26.141 -3.055 1 97.62 90 ASP B CA 1
ATOM 3288 C C . ASP B 1 90 ? -13.844 26.641 -2.311 1 97.62 90 ASP B C 1
ATOM 3290 O O . ASP B 1 90 ? -13.906 26.938 -1.114 1 97.62 90 ASP B O 1
ATOM 3294 N N . VAL B 1 91 ? -12.758 26.781 -3.023 1 98.5 91 VAL B N 1
ATOM 3295 C CA . VAL B 1 91 ? -11.508 27.141 -2.357 1 98.5 91 VAL B CA 1
ATOM 3296 C C . VAL B 1 91 ? -11.516 28.625 -2 1 98.5 91 VAL B C 1
ATOM 3298 O O . VAL B 1 91 ? -10.969 29.031 -0.969 1 98.5 91 VAL B O 1
ATOM 3301 N N . GLU B 1 92 ? -12.07 29.391 -2.832 1 98.62 92 GLU B N 1
ATOM 3302 C CA . GLU B 1 92 ? -12.227 30.812 -2.521 1 98.62 92 GLU B CA 1
ATOM 3303 C C . GLU B 1 92 ? -13.086 31.016 -1.276 1 98.62 92 GLU B C 1
ATOM 3305 O O . GLU B 1 92 ? -12.773 31.859 -0.433 1 98.62 92 GLU B O 1
ATOM 3310 N N . GLU B 1 93 ? -14.172 30.234 -1.231 1 98.56 93 GLU B N 1
ATOM 3311 C CA . GLU B 1 93 ? -15.039 30.312 -0.061 1 98.56 93 GLU B CA 1
ATOM 3312 C C . GLU B 1 93 ? -14.281 29.969 1.215 1 98.56 93 GLU B C 1
ATOM 3314 O O . GLU B 1 93 ? -14.461 30.609 2.248 1 98.56 93 GLU B O 1
ATOM 3319 N N . THR B 1 94 ? -13.461 28.953 1.153 1 98.75 94 THR B N 1
ATOM 3320 C CA . THR B 1 94 ? -12.664 28.562 2.309 1 98.75 94 THR B CA 1
ATOM 3321 C C . THR B 1 94 ? -11.727 29.688 2.723 1 98.75 94 THR B C 1
ATOM 3323 O O . THR B 1 94 ? -11.578 29.984 3.912 1 98.75 94 THR B O 1
ATOM 3326 N N . ALA B 1 95 ? -11.109 30.328 1.771 1 98.81 95 ALA B N 1
ATOM 3327 C CA . ALA B 1 95 ? -10.203 31.438 2.061 1 98.81 95 ALA B CA 1
ATOM 3328 C C . ALA B 1 95 ? -10.945 32.594 2.721 1 98.81 95 ALA B C 1
ATOM 3330 O O . ALA B 1 95 ? -10.438 33.219 3.656 1 98.81 95 ALA B O 1
ATOM 3331 N N . LYS B 1 96 ? -12.117 32.844 2.213 1 98.5 96 LYS B N 1
ATOM 3332 C CA . LYS B 1 96 ? -12.938 33.906 2.783 1 98.5 96 LYS B CA 1
ATOM 3333 C C . LYS B 1 96 ? -13.281 33.625 4.242 1 98.5 96 LYS B C 1
ATOM 3335 O O . LYS B 1 96 ? -13.211 34.5 5.09 1 98.5 96 LYS B O 1
ATOM 3340 N N . LEU B 1 97 ? -13.633 32.375 4.484 1 98.12 97 LEU B N 1
ATOM 3341 C CA . LEU B 1 97 ? -13.984 31.953 5.84 1 98.12 97 LEU B CA 1
ATOM 3342 C C . LEU B 1 97 ? -12.805 32.156 6.789 1 98.12 97 LEU B C 1
ATOM 3344 O O . LEU B 1 97 ? -12.992 32.594 7.93 1 98.12 97 LEU B O 1
ATOM 3348 N N . VAL B 1 98 ? -11.625 31.891 6.344 1 98.62 98 VAL B N 1
ATOM 3349 C CA . VAL B 1 98 ? -10.414 32.062 7.148 1 98.62 98 VAL B CA 1
ATOM 3350 C C . VAL B 1 98 ? -10.156 33.531 7.398 1 98.62 98 VAL B C 1
ATOM 3352 O O . VAL B 1 98 ? -9.891 33.938 8.531 1 98.62 98 VAL B O 1
ATOM 3355 N N . ARG B 1 99 ? -10.312 34.375 6.398 1 98.44 99 ARG B N 1
ATOM 3356 C CA . ARG B 1 99 ? -9.977 35.781 6.477 1 98.44 99 ARG B CA 1
ATOM 3357 C C . ARG B 1 99 ? -10.977 36.531 7.348 1 98.44 99 ARG B C 1
ATOM 3359 O O . ARG B 1 99 ? -10.594 37.438 8.078 1 98.44 99 ARG B O 1
ATOM 3366 N N . VAL B 1 100 ? -12.203 36.156 7.289 1 98 100 VAL B N 1
ATOM 3367 C CA . VAL B 1 100 ? -13.242 36.812 8.078 1 98 100 VAL B CA 1
ATOM 3368 C C . VAL B 1 100 ? -12.953 36.594 9.57 1 98 100 VAL B C 1
ATOM 3370 O O . VAL B 1 100 ? -13.273 37.469 10.391 1 98 100 VAL B O 1
ATOM 3373 N N . ASN B 1 101 ? -12.281 35.562 9.875 1 97.25 101 ASN B N 1
ATOM 3374 C CA . ASN B 1 101 ? -11.961 35.25 11.266 1 97.25 101 ASN B CA 1
ATOM 3375 C C . ASN B 1 101 ? -10.57 35.781 11.648 1 97.25 101 ASN B C 1
ATOM 3377 O O . ASN B 1 101 ? -10.031 35.375 12.688 1 97.25 101 ASN B O 1
ATOM 3381 N N . GLY B 1 102 ? -9.945 36.531 10.773 1 97.31 102 GLY B N 1
ATOM 3382 C CA . GLY B 1 102 ? -8.703 37.219 11.086 1 97.31 102 GLY B CA 1
ATOM 3383 C C . GLY B 1 102 ? -7.473 36.438 10.648 1 97.31 102 GLY B C 1
ATOM 3384 O O . GLY B 1 102 ? -6.34 36.875 10.906 1 97.31 102 GLY B O 1
ATOM 3385 N N . GLY B 1 103 ? -7.664 35.312 10.023 1 98.12 103 GLY B N 1
ATOM 3386 C CA . GLY B 1 103 ? -6.543 34.5 9.555 1 98.12 103 GLY B CA 1
ATOM 3387 C C . GLY B 1 103 ? -5.992 34.969 8.227 1 98.12 103 GLY B C 1
ATOM 3388 O O . GLY B 1 103 ? -6.574 35.875 7.582 1 98.12 103 GLY B O 1
ATOM 3389 N N . LYS B 1 104 ? -4.867 34.5 7.852 1 98.44 104 LYS B N 1
ATOM 3390 C CA . LYS B 1 104 ? -4.246 34.781 6.559 1 98.44 104 LYS B CA 1
ATOM 3391 C C . LYS B 1 104 ? -4.383 33.594 5.621 1 98.44 104 LYS B C 1
ATOM 3393 O O . LYS B 1 104 ? -3.934 32.469 5.941 1 98.44 104 LYS B O 1
ATOM 3398 N N . ALA B 1 105 ? -4.984 33.844 4.516 1 98.81 105 ALA B N 1
ATOM 3399 C CA . ALA B 1 105 ? -5.23 32.719 3.584 1 98.81 105 ALA B CA 1
ATOM 3400 C C . ALA B 1 105 ? -5.035 33.188 2.139 1 98.81 105 ALA B C 1
ATOM 3402 O O . ALA B 1 105 ? -5.426 34.281 1.769 1 98.81 105 ALA B O 1
ATOM 3403 N N . TRP B 1 106 ? -4.32 32.406 1.39 1 98.88 106 TRP B N 1
ATOM 3404 C CA . TRP B 1 106 ? -4.227 32.5 -0.064 1 98.88 106 TRP B CA 1
ATOM 3405 C C . TRP B 1 106 ? -4.836 31.266 -0.722 1 98.88 106 TRP B C 1
ATOM 3407 O O . TRP B 1 106 ? -4.816 30.188 -0.149 1 98.88 106 TRP B O 1
ATOM 3417 N N . TRP B 1 107 ? -5.449 31.438 -1.849 1 98.75 107 TRP B N 1
ATOM 3418 C CA . TRP B 1 107 ? -6.031 30.281 -2.516 1 98.75 107 TRP B CA 1
ATOM 3419 C C . TRP B 1 107 ? -5.637 30.25 -3.988 1 98.75 107 TRP B C 1
ATOM 3421 O O . TRP B 1 107 ? -5.379 31.297 -4.594 1 98.75 107 TRP B O 1
ATOM 3431 N N . TYR B 1 108 ? -5.504 29.109 -4.527 1 98.88 108 TYR B N 1
ATOM 3432 C CA . TYR B 1 108 ? -5.184 28.844 -5.93 1 98.88 108 TYR B CA 1
ATOM 3433 C C . TYR B 1 108 ? -6.004 27.688 -6.465 1 98.88 108 TYR B C 1
ATOM 3435 O O . TYR B 1 108 ? -6.293 26.734 -5.738 1 98.88 108 TYR B O 1
ATOM 3443 N N . VAL B 1 109 ? -6.426 27.781 -7.684 1 98.69 109 VAL B N 1
ATOM 3444 C CA . VAL B 1 109 ? -6.969 26.609 -8.383 1 98.69 109 VAL B CA 1
ATOM 3445 C C . VAL B 1 109 ? -5.824 25.75 -8.898 1 98.69 109 VAL B C 1
ATOM 3447 O O . VAL B 1 109 ? -4.949 26.219 -9.625 1 98.69 109 VAL B O 1
ATOM 3450 N N . CYS B 1 110 ? -5.828 24.469 -8.477 1 98.69 110 CYS B N 1
ATOM 3451 C CA . CYS B 1 110 ? -4.75 23.578 -8.891 1 98.69 110 CYS B CA 1
ATOM 3452 C C . CYS B 1 110 ? -5.254 22.141 -9.047 1 98.69 110 CYS B C 1
ATOM 3454 O O . CYS B 1 110 ? -5.785 21.562 -8.094 1 98.69 110 CYS B O 1
ATOM 3456 N N . ASP B 1 111 ? -5.168 21.625 -10.203 1 98.56 111 ASP B N 1
ATOM 3457 C CA . ASP B 1 111 ? -5.324 20.188 -10.391 1 98.56 111 ASP B CA 1
ATOM 3458 C C . ASP B 1 111 ? -4.062 19.438 -9.969 1 98.56 111 ASP B C 1
ATOM 3460 O O . ASP B 1 111 ? -3.098 19.359 -10.734 1 98.56 111 ASP B O 1
ATOM 3464 N N . VAL B 1 112 ? -4.141 18.781 -8.859 1 98.62 112 VAL B N 1
ATOM 3465 C CA . VAL B 1 112 ? -2.951 18.203 -8.242 1 98.62 112 VAL B CA 1
ATOM 3466 C C . VAL B 1 112 ? -2.531 16.953 -9.008 1 98.62 112 VAL B C 1
ATOM 3468 O O . VAL B 1 112 ? -1.449 16.406 -8.766 1 98.62 112 VAL B O 1
ATOM 3471 N N . THR B 1 113 ? -3.361 16.453 -9.922 1 98.12 113 THR B N 1
ATOM 3472 C CA . THR B 1 113 ? -3.021 15.242 -10.672 1 98.12 113 THR B CA 1
ATOM 3473 C C . THR B 1 113 ? -2.033 15.562 -11.789 1 98.12 113 THR B C 1
ATOM 3475 O O . THR B 1 113 ? -1.477 14.656 -12.414 1 98.12 113 THR B O 1
ATOM 3478 N N . GLU B 1 114 ? -1.82 16.812 -12.07 1 98 114 GLU B N 1
ATOM 3479 C CA . GLU B 1 114 ? -0.91 17.234 -13.133 1 98 114 GLU B CA 1
ATOM 3480 C C . GLU B 1 114 ? 0.354 17.875 -12.555 1 98 114 GLU B C 1
ATOM 3482 O O . GLU B 1 114 ? 0.32 19 -12.047 1 98 114 GLU B O 1
ATOM 3487 N N . MET B 1 115 ? 1.431 17.234 -12.75 1 97.62 115 MET B N 1
ATOM 3488 C CA . MET B 1 115 ? 2.695 17.703 -12.188 1 97.62 115 MET B CA 1
ATOM 3489 C C . MET B 1 115 ? 3.014 19.109 -12.664 1 97.62 115 MET B C 1
ATOM 3491 O O . MET B 1 115 ? 3.498 19.938 -11.891 1 97.62 115 MET B O 1
ATOM 3495 N N . ALA B 1 116 ? 2.793 19.359 -13.93 1 97.88 116 ALA B N 1
ATOM 3496 C CA . ALA B 1 116 ? 3.084 20.672 -14.5 1 97.88 116 ALA B CA 1
ATOM 3497 C C . ALA B 1 116 ? 2.283 21.766 -13.797 1 97.88 116 ALA B C 1
ATOM 3499 O O . ALA B 1 116 ? 2.812 22.844 -13.5 1 97.88 116 ALA B O 1
ATOM 3500 N N . LYS B 1 117 ? 1.011 21.516 -13.539 1 98.5 117 LYS B N 1
ATOM 3501 C CA . LYS B 1 117 ? 0.158 22.484 -12.852 1 98.5 117 LYS B CA 1
ATOM 3502 C C . LYS B 1 117 ? 0.604 22.688 -11.398 1 98.5 117 LYS B C 1
ATOM 3504 O O . LYS B 1 117 ? 0.568 23.797 -10.883 1 98.5 117 LYS B O 1
ATOM 3509 N N . VAL B 1 118 ? 1.007 21.625 -10.766 1 98.75 118 VAL B N 1
ATOM 3510 C CA . VAL B 1 118 ? 1.518 21.688 -9.406 1 98.75 118 VAL B CA 1
ATOM 3511 C C . VAL B 1 118 ? 2.766 22.562 -9.359 1 98.75 118 VAL B C 1
ATOM 3513 O O . VAL B 1 118 ? 2.877 23.453 -8.516 1 98.75 118 VAL B O 1
ATOM 3516 N N . ASN B 1 119 ? 3.666 22.328 -10.273 1 98.38 119 ASN B N 1
ATOM 3517 C CA . ASN B 1 119 ? 4.902 23.109 -10.32 1 98.38 119 ASN B CA 1
ATOM 3518 C C . ASN B 1 119 ? 4.625 24.578 -10.586 1 98.38 119 ASN B C 1
ATOM 3520 O O . ASN B 1 119 ? 5.23 25.453 -9.961 1 98.38 119 ASN B O 1
ATOM 3524 N N . GLU B 1 120 ? 3.75 24.812 -11.516 1 98.62 120 GLU B N 1
ATOM 3525 C CA . GLU B 1 120 ? 3.389 26.188 -11.852 1 98.62 120 GLU B CA 1
ATOM 3526 C C . GLU B 1 120 ? 2.775 26.906 -10.656 1 98.62 120 GLU B C 1
ATOM 3528 O O . GLU B 1 120 ? 3.162 28.031 -10.336 1 98.62 120 GLU B O 1
ATOM 3533 N N . THR B 1 121 ? 1.825 26.281 -10.023 1 98.81 121 THR B N 1
ATOM 3534 C CA . THR B 1 121 ? 1.154 26.891 -8.875 1 98.81 121 THR B CA 1
ATOM 3535 C C . THR B 1 121 ? 2.121 27.047 -7.707 1 98.81 121 THR B C 1
ATOM 3537 O O . THR B 1 121 ? 2.043 28.016 -6.953 1 98.81 121 THR B O 1
ATOM 3540 N N . ALA B 1 122 ? 3 26.062 -7.504 1 98.88 122 ALA B N 1
ATOM 3541 C CA . ALA B 1 122 ? 4.008 26.141 -6.453 1 98.88 122 ALA B CA 1
ATOM 3542 C C . ALA B 1 122 ? 4.91 27.359 -6.645 1 98.88 122 ALA B C 1
ATOM 3544 O O . ALA B 1 122 ? 5.277 28.031 -5.672 1 98.88 122 ALA B O 1
ATOM 3545 N N . GLN B 1 123 ? 5.273 27.594 -7.887 1 98.5 123 GLN B N 1
ATOM 3546 C CA . GLN B 1 123 ? 6.09 28.766 -8.188 1 98.5 123 GLN B CA 1
ATOM 3547 C C . GLN B 1 123 ? 5.355 30.047 -7.824 1 98.5 123 GLN B C 1
ATOM 3549 O O . GLN B 1 123 ? 5.945 30.969 -7.258 1 98.5 123 GLN B O 1
ATOM 3554 N N . ARG B 1 124 ? 4.105 30.109 -8.141 1 98.62 124 ARG B N 1
ATOM 3555 C CA . ARG B 1 124 ? 3.295 31.281 -7.777 1 98.62 124 ARG B CA 1
ATOM 3556 C C . ARG B 1 124 ? 3.236 31.453 -6.266 1 98.62 124 ARG B C 1
ATOM 3558 O O . ARG B 1 124 ? 3.32 32.594 -5.766 1 98.62 124 ARG B O 1
ATOM 3565 N N . VAL B 1 125 ? 3.062 30.359 -5.543 1 98.81 125 VAL B N 1
ATOM 3566 C CA . VAL B 1 125 ? 3.018 30.406 -4.086 1 98.81 125 VAL B CA 1
ATOM 3567 C C . VAL B 1 125 ? 4.328 30.969 -3.543 1 98.81 125 VAL B C 1
ATOM 3569 O O . VAL B 1 125 ? 4.316 31.828 -2.652 1 98.81 125 VAL B O 1
ATOM 3572 N N . ARG B 1 126 ? 5.453 30.516 -4.055 1 98 126 ARG B N 1
ATOM 3573 C CA . ARG B 1 126 ? 6.754 31 -3.604 1 98 126 ARG B CA 1
ATOM 3574 C C . ARG B 1 126 ? 6.898 32.5 -3.828 1 98 126 ARG B C 1
ATOM 3576 O O . ARG B 1 126 ? 7.453 33.219 -2.986 1 98 126 ARG B O 1
ATOM 3583 N N . GLU B 1 127 ? 6.367 32.969 -4.887 1 98.19 127 GLU B N 1
ATOM 3584 C CA . GLU B 1 127 ? 6.492 34.375 -5.258 1 98.19 127 GLU B CA 1
ATOM 3585 C C . GLU B 1 127 ? 5.535 35.219 -4.445 1 98.19 127 GLU B C 1
ATOM 3587 O O . GLU B 1 127 ? 5.906 36.312 -4 1 98.19 127 GLU B O 1
ATOM 3592 N N . GLU B 1 128 ? 4.344 34.719 -4.246 1 98.44 128 GLU B N 1
ATOM 3593 C CA . GLU B 1 128 ? 3.281 35.562 -3.682 1 98.44 128 GLU B CA 1
ATOM 3594 C C . GLU B 1 128 ? 3.215 35.406 -2.164 1 98.44 128 GLU B C 1
ATOM 3596 O O . GLU B 1 128 ? 2.816 36.344 -1.459 1 98.44 128 GLU B O 1
ATOM 3601 N N . VAL B 1 129 ? 3.559 34.312 -1.657 1 98.38 129 VAL B N 1
ATOM 3602 C CA . VAL B 1 129 ? 3.377 34 -0.239 1 98.38 129 VAL B CA 1
ATOM 3603 C C . VAL B 1 129 ? 4.734 33.781 0.421 1 98.38 129 VAL B C 1
ATOM 3605 O O . VAL B 1 129 ? 5.008 34.344 1.492 1 98.38 129 VAL B O 1
ATOM 3608 N N . GLY B 1 130 ? 5.621 33.031 -0.201 1 97.94 130 GLY B N 1
ATOM 3609 C CA . GLY B 1 130 ? 6.906 32.656 0.36 1 97.94 130 GLY B CA 1
ATOM 3610 C C . GLY B 1 130 ? 7.051 31.141 0.536 1 97.94 130 GLY B C 1
ATOM 3611 O O . GLY B 1 130 ? 6.355 30.375 -0.122 1 97.94 130 GLY B O 1
ATOM 3612 N N . ASP B 1 131 ? 7.973 30.766 1.456 1 97.5 131 ASP B N 1
ATOM 3613 C CA . ASP B 1 131 ? 8.305 29.359 1.632 1 97.5 131 ASP B CA 1
ATOM 3614 C C . ASP B 1 131 ? 7.211 28.625 2.4 1 97.5 131 ASP B C 1
ATOM 3616 O O . ASP B 1 131 ? 6.734 29.109 3.43 1 97.5 131 ASP B O 1
ATOM 3620 N N . VAL B 1 132 ? 6.828 27.516 1.853 1 98.69 132 VAL B N 1
ATOM 3621 C CA . VAL B 1 132 ? 5.914 26.625 2.549 1 98.69 132 VAL B CA 1
ATOM 3622 C C . VAL B 1 132 ? 6.691 25.75 3.537 1 98.69 132 VAL B C 1
ATOM 3624 O O . VAL B 1 132 ? 7.652 25.078 3.16 1 98.69 132 VAL B O 1
ATOM 3627 N N . THR B 1 133 ? 6.285 25.766 4.766 1 98.75 133 THR B N 1
ATOM 3628 C CA . THR B 1 133 ? 7.012 25.031 5.789 1 98.75 133 THR B CA 1
ATOM 3629 C C . THR B 1 133 ? 6.223 23.812 6.242 1 98.75 133 THR B C 1
ATOM 3631 O O . THR B 1 133 ? 6.762 22.922 6.91 1 98.75 133 THR B O 1
ATOM 3634 N N . MET B 1 134 ? 4.934 23.734 5.914 1 98.81 134 MET B N 1
ATOM 3635 C CA . MET B 1 134 ? 4.086 22.578 6.203 1 98.81 134 MET B CA 1
ATOM 3636 C C . MET B 1 134 ? 3.223 22.234 4.996 1 98.81 134 MET B C 1
ATOM 3638 O O . MET B 1 134 ? 2.723 23.109 4.301 1 98.81 134 MET B O 1
ATOM 3642 N N . LEU B 1 135 ? 3.088 20.984 4.723 1 98.94 135 LEU B N 1
ATOM 3643 C CA . LEU B 1 135 ? 2.289 20.5 3.604 1 98.94 135 LEU B CA 1
ATOM 3644 C C . LEU B 1 135 ? 1.289 19.453 4.074 1 98.94 135 LEU B C 1
ATOM 3646 O O . LEU B 1 135 ? 1.672 18.453 4.691 1 98.94 135 LEU B O 1
ATOM 3650 N N . VAL B 1 136 ? 0.025 19.688 3.867 1 98.94 136 VAL B N 1
ATOM 3651 C CA . VAL B 1 136 ? -1.033 18.734 4.141 1 98.94 136 VAL B CA 1
ATOM 3652 C C . VAL B 1 136 ? -1.561 18.156 2.826 1 98.94 136 VAL B C 1
ATOM 3654 O O . VAL B 1 136 ? -2.355 18.797 2.137 1 98.94 136 VAL B O 1
ATOM 3657 N N . ASN B 1 137 ? -1.126 17 2.51 1 98.81 137 ASN B N 1
ATOM 3658 C CA . ASN B 1 137 ? -1.715 16.25 1.406 1 98.81 137 ASN B CA 1
ATOM 3659 C C . ASN B 1 137 ? -3.047 15.617 1.806 1 98.81 137 ASN B C 1
ATOM 3661 O O . ASN B 1 137 ? -3.074 14.539 2.406 1 98.81 137 ASN B O 1
ATOM 3665 N N . ASN B 1 138 ? -4.121 16.25 1.363 1 98.31 138 ASN B N 1
ATOM 3666 C CA . ASN B 1 138 ? -5.445 15.883 1.858 1 98.31 138 ASN B CA 1
ATOM 3667 C C . ASN B 1 138 ? -6.406 15.57 0.715 1 98.31 138 ASN B C 1
ATOM 3669 O O . ASN B 1 138 ? -7.383 14.844 0.899 1 98.31 138 ASN B O 1
ATOM 3673 N N . ALA B 1 139 ? -6.105 16.141 -0.5 1 98 139 ALA B N 1
ATOM 3674 C CA . ALA B 1 139 ? -6.988 15.883 -1.632 1 98 139 ALA B CA 1
ATOM 3675 C C . ALA B 1 139 ? -7.195 14.383 -1.829 1 98 139 ALA B C 1
ATOM 3677 O O . ALA B 1 139 ? -6.242 13.602 -1.741 1 98 139 ALA B O 1
ATOM 3678 N N . GLY B 1 140 ? -8.43 13.961 -2.004 1 96.69 140 GLY B N 1
ATOM 3679 C CA . GLY B 1 140 ? -8.758 12.555 -2.186 1 96.69 140 GLY B CA 1
ATOM 3680 C C . GLY B 1 140 ? -10.133 12.328 -2.779 1 96.69 140 GLY B C 1
ATOM 3681 O O . GLY B 1 140 ? -11.008 13.195 -2.682 1 96.69 140 GLY B O 1
ATOM 3682 N N . ILE B 1 141 ? -10.289 11.188 -3.383 1 96.62 141 ILE B N 1
ATOM 3683 C CA . ILE B 1 141 ? -11.57 10.828 -3.971 1 96.62 141 ILE B CA 1
ATOM 3684 C C . ILE B 1 141 ? -11.852 9.344 -3.729 1 96.62 141 ILE B C 1
ATOM 3686 O O . ILE B 1 141 ? -10.953 8.586 -3.355 1 96.62 141 ILE B O 1
ATOM 3690 N N . VAL B 1 142 ? -13.102 8.961 -3.883 1 96.31 142 VAL B N 1
ATOM 3691 C CA . VAL B 1 142 ? -13.547 7.574 -3.754 1 96.31 142 VAL B CA 1
ATOM 3692 C C . VAL B 1 142 ? -14.586 7.266 -4.828 1 96.31 142 VAL B C 1
ATOM 3694 O O . VAL B 1 142 ? -15.453 8.086 -5.117 1 96.31 142 VAL B O 1
ATOM 3697 N N . THR B 1 143 ? -14.461 6.16 -5.48 1 94.62 143 THR B N 1
ATOM 3698 C CA . THR B 1 143 ? -15.43 5.738 -6.484 1 94.62 143 THR B CA 1
ATOM 3699 C C . THR B 1 143 ? -16.484 4.82 -5.871 1 94.62 143 THR B C 1
ATOM 3701 O O . THR B 1 143 ? -17.688 5.02 -6.078 1 94.62 143 THR B O 1
ATOM 3704 N N . GLY B 1 144 ? -16.047 3.855 -5.094 1 94.12 144 GLY B N 1
ATOM 3705 C CA . GLY B 1 144 ? -16.953 3.016 -4.34 1 94.12 144 GLY B CA 1
ATOM 3706 C C . GLY B 1 144 ? -17.672 1.996 -5.199 1 94.12 144 GLY B C 1
ATOM 3707 O O . GLY B 1 144 ? -18.906 1.951 -5.215 1 94.12 144 GLY B O 1
ATOM 3708 N N . LYS B 1 145 ? -16.984 1.197 -5.957 1 94.88 145 LYS B N 1
ATOM 3709 C CA . LYS B 1 145 ? -17.516 0.135 -6.809 1 94.88 145 LYS B CA 1
ATOM 3710 C C . LYS B 1 145 ? -16.703 -1.15 -6.645 1 94.88 145 LYS B C 1
ATOM 3712 O O . LYS B 1 145 ? -15.539 -1.114 -6.238 1 94.88 145 LYS B O 1
ATOM 3717 N N . TYR B 1 146 ? -17.375 -2.318 -6.895 1 95.94 146 TYR B N 1
ATOM 3718 C CA . TYR B 1 146 ? -16.641 -3.578 -6.977 1 95.94 146 TYR B CA 1
ATOM 3719 C C . TYR B 1 146 ? -15.695 -3.578 -8.172 1 95.94 146 TYR B C 1
ATOM 3721 O O . TYR B 1 146 ? -15.891 -2.834 -9.133 1 95.94 146 TYR B O 1
ATOM 3729 N N . PHE B 1 147 ? -14.758 -4.469 -8.133 1 97.94 147 PHE B N 1
ATOM 3730 C CA . PHE B 1 147 ? -13.68 -4.531 -9.117 1 97.94 147 PHE B CA 1
ATOM 3731 C C . PHE B 1 147 ? -14.234 -4.684 -10.523 1 97.94 147 PHE B C 1
ATOM 3733 O O . PHE B 1 147 ? -13.789 -4.008 -11.453 1 97.94 147 PHE B O 1
ATOM 3740 N N . GLN B 1 148 ? -15.234 -5.457 -10.648 1 96.19 148 GLN B N 1
ATOM 3741 C CA . GLN B 1 148 ? -15.797 -5.746 -11.969 1 96.19 148 GLN B CA 1
ATOM 3742 C C . GLN B 1 148 ? -16.5 -4.52 -12.547 1 96.19 148 GLN B C 1
ATOM 3744 O O . GLN B 1 148 ? -16.625 -4.395 -13.766 1 96.19 148 GLN B O 1
ATOM 3749 N N . ASP B 1 149 ? -16.906 -3.576 -11.711 1 96.44 149 ASP B N 1
ATOM 3750 C CA . ASP B 1 149 ? -17.672 -2.412 -12.148 1 96.44 149 ASP B CA 1
ATOM 3751 C C . ASP B 1 149 ? -16.766 -1.189 -12.305 1 96.44 149 ASP B C 1
ATOM 3753 O O . ASP B 1 149 ? -17.219 -0.132 -12.742 1 96.44 149 ASP B O 1
ATOM 3757 N N . LEU B 1 150 ? -15.523 -1.312 -11.945 1 97.38 150 LEU B N 1
ATOM 3758 C CA . LEU B 1 150 ? -14.547 -0.243 -12.133 1 97.38 150 LEU B CA 1
ATOM 3759 C C . LEU B 1 150 ? -13.984 -0.274 -13.555 1 97.38 150 LEU B C 1
ATOM 3761 O O . LEU B 1 150 ? -13.727 -1.349 -14.094 1 97.38 150 LEU B O 1
ATOM 3765 N N . ASN B 1 151 ? -13.859 0.86 -14.164 1 96.44 151 ASN B N 1
ATOM 3766 C CA . ASN B 1 151 ? -13.211 0.931 -15.469 1 96.44 151 ASN B CA 1
ATOM 3767 C C . ASN B 1 151 ? -11.797 1.4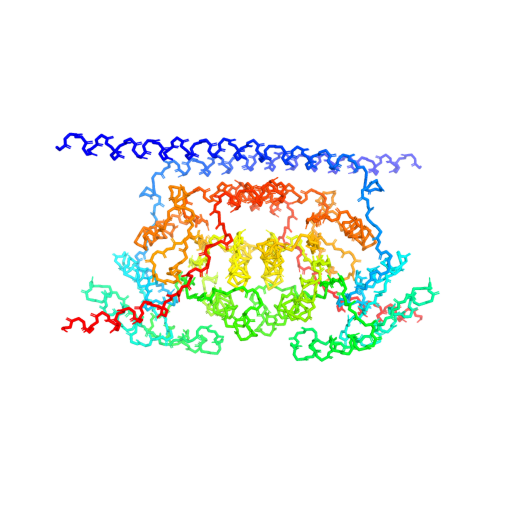76 -15.359 1 96.44 151 ASN B C 1
ATOM 3769 O O . ASN B 1 151 ? -11.32 1.782 -14.266 1 96.44 151 ASN B O 1
ATOM 3773 N N . GLU B 1 152 ? -11.102 1.5 -16.469 1 96.75 152 GLU B N 1
ATOM 3774 C CA . GLU B 1 152 ? -9.703 1.93 -16.531 1 96.75 152 GLU B CA 1
ATOM 3775 C C . GLU B 1 152 ? -9.539 3.338 -15.961 1 96.75 152 GLU B C 1
ATOM 3777 O O . GLU B 1 152 ? -8.617 3.6 -15.188 1 96.75 152 GLU B O 1
ATOM 3782 N N . GLU B 1 153 ? -10.383 4.191 -16.359 1 97.31 153 GLU B N 1
ATOM 3783 C CA . GLU B 1 153 ? -10.312 5.586 -15.93 1 97.31 153 GLU B CA 1
ATOM 3784 C C . GLU B 1 153 ? -10.477 5.715 -14.422 1 97.31 153 GLU B C 1
ATOM 3786 O O . GLU B 1 153 ? -9.859 6.582 -13.797 1 97.31 153 GLU B O 1
ATOM 3791 N N . ASP B 1 154 ? -11.312 4.879 -13.836 1 97.56 154 ASP B N 1
ATOM 3792 C CA . ASP B 1 154 ? -11.531 4.898 -12.391 1 97.56 154 ASP B CA 1
ATOM 3793 C C . ASP B 1 154 ? -10.227 4.652 -11.641 1 97.56 154 ASP B C 1
ATOM 3795 O O . ASP B 1 154 ? -9.906 5.367 -10.688 1 97.56 154 ASP B O 1
ATOM 3799 N N . PHE B 1 155 ? -9.492 3.658 -12.078 1 98.25 155 PHE B N 1
ATOM 3800 C CA . PHE B 1 155 ? -8.234 3.318 -11.43 1 98.25 155 PHE B CA 1
ATOM 3801 C C . PHE B 1 155 ? -7.223 4.449 -11.578 1 98.25 155 PHE B C 1
ATOM 3803 O O . PHE B 1 155 ? -6.57 4.844 -10.609 1 98.25 155 PHE B O 1
ATOM 3810 N N . HIS B 1 156 ? -7.094 4.969 -12.797 1 97.75 156 HIS B N 1
ATOM 3811 C CA . HIS B 1 156 ? -6.152 6.059 -13.031 1 97.75 156 HIS B CA 1
ATOM 3812 C C . HIS B 1 156 ? -6.508 7.285 -12.203 1 97.75 156 HIS B C 1
ATOM 3814 O O . HIS B 1 156 ? -5.641 7.871 -11.555 1 97.75 156 HIS B O 1
ATOM 3820 N N . LYS B 1 157 ? -7.734 7.637 -12.234 1 97.88 157 LYS B N 1
ATOM 3821 C CA . LYS B 1 157 ? -8.172 8.836 -11.523 1 97.88 157 LYS B CA 1
ATOM 3822 C C . LYS B 1 157 ? -7.906 8.711 -10.031 1 97.88 157 LYS B C 1
ATOM 3824 O O . LYS B 1 157 ? -7.371 9.633 -9.406 1 97.88 157 LYS B O 1
ATOM 3829 N N . THR B 1 158 ? -8.281 7.594 -9.43 1 98.5 158 THR B N 1
ATOM 3830 C CA . THR B 1 158 ? -8.125 7.379 -7.996 1 98.5 158 THR B CA 1
ATOM 3831 C C . THR B 1 158 ? -6.648 7.367 -7.605 1 98.5 158 THR B C 1
ATOM 3833 O O . THR B 1 158 ? -6.254 8.016 -6.637 1 98.5 158 THR B O 1
ATOM 3836 N N . LEU B 1 159 ? -5.828 6.688 -8.359 1 98.69 159 LEU B N 1
ATOM 3837 C CA . LEU B 1 159 ? -4.398 6.629 -8.062 1 98.69 159 LEU B CA 1
ATOM 3838 C C . LEU B 1 159 ? -3.748 7.992 -8.266 1 98.69 159 LEU B C 1
ATOM 3840 O O . LEU B 1 159 ? -2.871 8.383 -7.488 1 98.69 159 LEU B O 1
ATOM 3844 N N . ASN B 1 160 ? -4.172 8.68 -9.305 1 98.56 160 ASN B N 1
ATOM 3845 C CA . ASN B 1 160 ? -3.598 9.992 -9.594 1 98.56 160 ASN B CA 1
ATOM 3846 C C . ASN B 1 160 ? -3.887 10.992 -8.484 1 98.56 160 ASN B C 1
ATOM 3848 O O . ASN B 1 160 ? -2.994 11.727 -8.055 1 98.56 160 ASN B O 1
ATOM 3852 N N . VAL B 1 161 ? -5.055 10.977 -7.988 1 98.62 161 VAL B N 1
ATOM 3853 C CA . VAL B 1 161 ? -5.465 11.977 -7.012 1 98.62 161 VAL B CA 1
ATOM 3854 C C . VAL B 1 161 ? -4.969 11.578 -5.625 1 98.62 161 VAL B C 1
ATOM 3856 O O . VAL B 1 161 ? -4.398 12.406 -4.902 1 98.62 161 VAL B O 1
ATOM 3859 N N . ASN B 1 162 ? -5.164 10.297 -5.242 1 98.69 162 ASN B N 1
ATOM 3860 C CA . ASN B 1 162 ? -4.969 9.875 -3.861 1 98.69 162 ASN B CA 1
ATOM 3861 C C . ASN B 1 16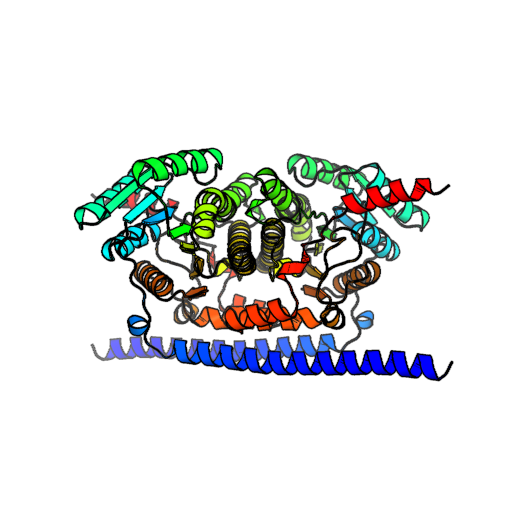2 ? -3.506 9.531 -3.58 1 98.69 162 ASN B C 1
ATOM 3863 O O . ASN B 1 162 ? -3.104 9.414 -2.422 1 98.69 162 ASN B O 1
ATOM 3867 N N . SER B 1 163 ? -2.678 9.344 -4.664 1 98.5 163 SER B N 1
ATOM 3868 C CA . SER B 1 163 ? -1.315 8.875 -4.441 1 98.5 163 SER B CA 1
ATOM 3869 C C . SER B 1 163 ? -0.303 9.719 -5.207 1 98.5 163 SER B C 1
ATOM 3871 O O . SER B 1 163 ? 0.489 10.445 -4.605 1 98.5 163 SER B O 1
ATOM 3873 N N . LEU B 1 164 ? -0.41 9.719 -6.535 1 98.62 164 LEU B N 1
ATOM 3874 C CA . LEU B 1 164 ? 0.591 10.391 -7.355 1 98.62 164 LEU B CA 1
ATOM 3875 C C . LEU B 1 164 ? 0.58 11.891 -7.105 1 98.62 164 LEU B C 1
ATOM 3877 O O . LEU B 1 164 ? 1.623 12.547 -7.172 1 98.62 164 LEU B O 1
ATOM 3881 N N . ALA B 1 165 ? -0.56 12.422 -6.812 1 98.81 165 ALA B N 1
ATOM 3882 C CA . ALA B 1 165 ? -0.652 13.836 -6.465 1 98.81 165 ALA B CA 1
ATOM 3883 C C . ALA B 1 165 ? 0.281 14.172 -5.305 1 98.81 165 ALA B C 1
ATOM 3885 O O . ALA B 1 165 ? 0.87 15.258 -5.273 1 98.81 165 ALA B O 1
ATOM 3886 N N . HIS B 1 166 ? 0.385 13.258 -4.309 1 98.81 166 HIS B N 1
ATOM 3887 C CA . HIS B 1 166 ? 1.294 13.469 -3.189 1 98.81 166 HIS B CA 1
ATOM 3888 C C . HIS B 1 166 ? 2.74 13.57 -3.666 1 98.81 166 HIS B C 1
ATOM 3890 O O . HIS B 1 166 ? 3.521 14.359 -3.125 1 98.81 166 HIS B O 1
ATOM 3896 N N . VAL B 1 167 ? 3.074 12.758 -4.672 1 98.81 167 VAL B N 1
ATOM 3897 C CA . VAL B 1 167 ? 4.422 12.797 -5.227 1 98.81 167 VAL B CA 1
ATOM 3898 C C . VAL B 1 167 ? 4.715 14.195 -5.777 1 98.81 167 VAL B C 1
ATOM 3900 O O . VAL B 1 167 ? 5.77 14.766 -5.508 1 98.81 167 VAL B O 1
ATOM 3903 N N . TRP B 1 168 ? 3.795 14.758 -6.52 1 98.81 168 TRP B N 1
ATOM 3904 C CA . TRP B 1 168 ? 4.004 16.031 -7.191 1 98.81 168 TRP B CA 1
ATOM 3905 C C . TRP B 1 168 ? 4.145 17.172 -6.18 1 98.81 168 TRP B C 1
ATOM 3907 O O . TRP B 1 168 ? 5.043 18 -6.297 1 98.81 168 TRP B O 1
ATOM 3917 N N . THR B 1 169 ? 3.266 17.172 -5.18 1 98.81 169 THR B N 1
ATOM 3918 C CA . THR B 1 169 ? 3.344 18.219 -4.168 1 98.81 169 THR B CA 1
ATOM 3919 C C . THR B 1 169 ? 4.629 18.094 -3.354 1 98.81 169 THR B C 1
ATOM 3921 O O . THR B 1 169 ? 5.254 19.094 -3.008 1 98.81 169 THR B O 1
ATOM 3924 N N . LEU B 1 170 ? 5.004 16.891 -3.057 1 98.88 170 LEU B N 1
ATOM 3925 C CA . LEU B 1 170 ? 6.223 16.656 -2.285 1 98.88 170 LEU B CA 1
ATOM 3926 C C . LEU B 1 170 ? 7.457 17.047 -3.094 1 98.88 170 LEU B C 1
ATOM 3928 O O . LEU B 1 170 ? 8.422 17.578 -2.545 1 98.88 170 LEU B O 1
ATOM 3932 N N . LYS B 1 171 ? 7.418 16.75 -4.359 1 98.56 171 LYS B N 1
ATOM 3933 C CA . LYS B 1 171 ? 8.531 17.156 -5.211 1 98.56 171 LYS B CA 1
ATOM 3934 C C . LYS B 1 171 ? 8.664 18.688 -5.242 1 98.56 171 LYS B C 1
ATOM 3936 O O . LYS B 1 171 ? 9.773 19.219 -5.355 1 98.56 171 LYS B O 1
ATOM 3941 N N . ALA B 1 172 ? 7.57 19.344 -5.156 1 98.56 172 ALA B N 1
ATOM 3942 C CA . ALA B 1 172 ? 7.555 20.797 -5.258 1 98.56 172 ALA B CA 1
ATOM 3943 C C . ALA B 1 172 ? 8.023 21.438 -3.957 1 98.56 172 ALA B C 1
ATOM 3945 O O . ALA B 1 172 ? 8.688 22.484 -3.979 1 98.56 172 ALA B O 1
ATOM 3946 N N . PHE B 1 173 ? 7.77 20.828 -2.803 1 98.62 173 PHE B N 1
ATOM 3947 C CA . PHE B 1 173 ? 7.91 21.609 -1.582 1 98.62 173 PHE B CA 1
ATOM 3948 C C . PHE B 1 173 ? 8.891 20.938 -0.623 1 98.62 173 PHE B C 1
ATOM 3950 O O . PHE B 1 173 ? 9.516 21.625 0.201 1 98.62 173 PHE B O 1
ATOM 3957 N N . LEU B 1 174 ? 9.078 19.641 -0.691 1 98.5 174 LEU B N 1
ATOM 3958 C CA . LEU B 1 174 ? 9.883 18.922 0.282 1 98.5 174 LEU B CA 1
ATOM 3959 C C . LEU B 1 174 ? 11.352 19.328 0.193 1 98.5 174 LEU B C 1
ATOM 3961 O O . LEU B 1 174 ? 12.031 19.438 1.215 1 98.5 174 LEU B O 1
ATOM 3965 N N . PRO B 1 175 ? 11.906 19.547 -1.057 1 97.81 175 PRO B N 1
ATOM 3966 C CA . PRO B 1 175 ? 13.328 19.859 -1.156 1 97.81 175 PRO B CA 1
ATOM 3967 C C . PRO B 1 175 ? 13.711 21.094 -0.337 1 97.81 175 PRO B C 1
ATOM 3969 O O . PRO B 1 175 ? 14.742 21.094 0.344 1 97.81 175 PRO B O 1
ATOM 3972 N N . ASN B 1 176 ? 12.914 22.094 -0.388 1 98 176 ASN B N 1
ATOM 3973 C CA . ASN B 1 176 ? 13.211 23.297 0.391 1 98 176 ASN B CA 1
ATOM 3974 C C . ASN B 1 176 ? 13.141 23.031 1.891 1 98 176 ASN B C 1
ATOM 3976 O O . ASN B 1 176 ? 13.938 23.562 2.662 1 98 176 ASN B O 1
ATOM 3980 N N . MET B 1 177 ? 12.172 22.234 2.34 1 98.5 177 MET B N 1
ATOM 3981 C CA . MET B 1 177 ? 12.062 21.859 3.746 1 98.5 177 MET B CA 1
ATOM 3982 C C . MET B 1 177 ? 13.312 21.109 4.203 1 98.5 177 MET B C 1
ATOM 3984 O O . MET B 1 177 ? 13.812 21.344 5.305 1 98.5 177 MET B O 1
ATOM 3988 N N . LEU B 1 178 ? 13.742 20.219 3.354 1 98.31 178 LEU B N 1
ATOM 3989 C CA . LEU B 1 178 ? 14.938 19.438 3.668 1 98.31 178 LEU B CA 1
ATOM 3990 C C . LEU B 1 178 ? 16.172 20.328 3.734 1 98.31 178 LEU B C 1
ATOM 3992 O O . LEU B 1 178 ? 16.984 20.219 4.656 1 98.31 178 LEU B O 1
ATOM 3996 N N . GLU B 1 179 ? 16.297 21.219 2.787 1 97.81 179 GLU B N 1
ATOM 3997 C CA . GLU B 1 179 ? 17.438 22.125 2.75 1 97.81 179 GLU B CA 1
ATOM 3998 C C . GLU B 1 179 ? 17.5 22.969 4.023 1 97.81 179 GLU B C 1
ATOM 4000 O O . GLU B 1 179 ? 18.594 23.172 4.582 1 97.81 179 GLU B O 1
ATOM 4005 N N . ARG B 1 180 ? 16.406 23.422 4.496 1 97.94 180 ARG B N 1
ATOM 4006 C CA . ARG B 1 180 ? 16.344 24.281 5.672 1 97.94 180 ARG B CA 1
ATOM 4007 C C . ARG B 1 180 ? 16.25 23.453 6.953 1 97.94 180 ARG B C 1
ATOM 4009 O O . ARG B 1 180 ? 16.312 24 8.055 1 97.94 180 ARG B O 1
ATOM 4016 N N . ASN B 1 181 ? 16.078 22.141 6.809 1 98.5 181 ASN B N 1
ATOM 4017 C CA . ASN B 1 181 ? 15.859 21.219 7.918 1 98.5 181 ASN B CA 1
ATOM 4018 C C . ASN B 1 181 ? 14.742 21.703 8.844 1 98.5 181 ASN B C 1
ATOM 4020 O O . ASN B 1 181 ? 14.93 21.797 10.055 1 98.5 181 ASN B O 1
ATOM 4024 N N . HIS B 1 182 ? 13.695 22.156 8.219 1 98.62 182 HIS B N 1
ATOM 4025 C CA . HIS B 1 182 ? 12.516 22.656 8.906 1 98.62 182 HIS B CA 1
ATOM 4026 C C . HIS B 1 182 ? 11.25 22.422 8.078 1 98.62 182 HIS B C 1
ATOM 4028 O O . HIS B 1 182 ? 11.18 22.812 6.918 1 98.62 182 HIS B O 1
ATOM 4034 N N . GLY B 1 183 ? 10.344 21.734 8.703 1 98.5 183 GLY B N 1
ATOM 4035 C CA . GLY B 1 183 ? 9.102 21.5 7.984 1 98.5 183 GLY B CA 1
ATOM 4036 C C . GLY B 1 183 ? 8.25 20.406 8.602 1 98.5 183 GLY B C 1
ATOM 4037 O O . GLY B 1 183 ? 8.656 19.781 9.586 1 98.5 183 GLY B O 1
ATOM 4038 N N . HIS B 1 184 ? 7.062 20.188 8.094 1 98.94 184 HIS B N 1
ATOM 4039 C CA . HIS B 1 184 ? 6.129 19.156 8.547 1 98.94 184 HIS B CA 1
ATOM 4040 C C . HIS B 1 184 ? 5.25 18.672 7.406 1 98.94 184 HIS B C 1
ATOM 4042 O O . HIS B 1 184 ? 4.527 19.453 6.789 1 98.94 184 HIS B O 1
ATOM 4048 N N . ILE B 1 185 ? 5.367 17.438 7.09 1 98.94 185 ILE B N 1
ATOM 4049 C CA . ILE B 1 185 ? 4.527 16.812 6.082 1 98.94 185 ILE B CA 1
ATOM 4050 C C . ILE B 1 185 ? 3.393 16.047 6.762 1 98.94 185 ILE B C 1
ATOM 4052 O O . ILE B 1 185 ? 3.637 15.18 7.605 1 98.94 185 ILE B O 1
ATOM 4056 N N . VAL B 1 186 ? 2.18 16.375 6.453 1 98.94 186 VAL B N 1
ATOM 4057 C CA . VAL B 1 186 ? 0.992 15.68 6.93 1 98.94 186 VAL B CA 1
ATOM 4058 C C . VAL B 1 186 ? 0.311 14.969 5.766 1 98.94 186 VAL B C 1
ATOM 4060 O O . VAL B 1 186 ? -0.071 15.602 4.777 1 98.94 186 VAL B O 1
ATOM 4063 N N . THR B 1 187 ? 0.234 13.68 5.82 1 98.88 187 THR B N 1
ATOM 4064 C CA . THR B 1 187 ? -0.464 12.883 4.82 1 98.88 187 THR B CA 1
ATOM 4065 C C . THR B 1 187 ? -1.791 12.367 5.367 1 98.88 187 THR B C 1
ATOM 4067 O O . THR B 1 187 ? -1.816 11.633 6.363 1 98.88 187 THR B O 1
ATOM 4070 N N . VAL B 1 188 ? -2.867 12.828 4.723 1 98.5 188 VAL B N 1
ATOM 4071 C CA . VAL B 1 188 ? -4.18 12.297 5.074 1 98.5 188 VAL B CA 1
ATOM 4072 C C . VAL B 1 188 ? -4.488 11.07 4.215 1 98.5 188 VAL B C 1
ATOM 4074 O O . VAL B 1 188 ? -4.906 11.195 3.062 1 98.5 188 VAL B O 1
ATOM 4077 N N . ALA B 1 189 ? -4.301 9.938 4.793 1 98.31 189 ALA B N 1
ATOM 4078 C CA . ALA B 1 189 ? -4.617 8.68 4.121 1 98.31 189 ALA B CA 1
ATOM 4079 C C . ALA B 1 189 ? -5.953 8.117 4.602 1 98.31 189 ALA B C 1
ATOM 4081 O O . ALA B 1 189 ? -6.996 8.75 4.422 1 98.31 189 ALA B O 1
ATOM 4082 N N . SER B 1 190 ? -5.992 6.949 5.145 1 97.75 190 SER B N 1
ATOM 4083 C CA . SER B 1 190 ? -7.172 6.234 5.621 1 97.75 190 SER B CA 1
ATOM 4084 C C . SER B 1 190 ? -6.789 4.934 6.316 1 97.75 190 SER B C 1
ATOM 4086 O O . SER B 1 190 ? -5.703 4.398 6.09 1 97.75 190 SER B O 1
ATOM 4088 N N . ILE B 1 191 ? -7.656 4.484 7.195 1 97.44 191 ILE B N 1
ATOM 4089 C CA . ILE B 1 191 ? -7.461 3.131 7.703 1 97.44 191 ILE B CA 1
ATOM 4090 C C . ILE B 1 191 ? -7.453 2.143 6.539 1 97.44 191 ILE B C 1
ATOM 4092 O O . ILE B 1 191 ? -6.832 1.08 6.621 1 97.44 191 ILE B O 1
ATOM 4096 N N . MET B 1 192 ? -8.008 2.533 5.414 1 97.31 192 MET B N 1
ATOM 4097 C CA . MET B 1 192 ? -8.031 1.707 4.211 1 97.31 192 MET B CA 1
ATOM 4098 C C . MET B 1 192 ? -6.688 1.742 3.496 1 97.31 192 MET B C 1
ATOM 4100 O O . MET B 1 192 ? -6.512 1.095 2.465 1 97.31 192 MET B O 1
ATOM 4104 N N . GLY B 1 193 ? -5.77 2.436 4.008 1 98.31 193 GLY B N 1
ATOM 4105 C CA . GLY B 1 193 ? -4.379 2.363 3.586 1 98.31 193 GLY B CA 1
ATOM 4106 C C . GLY B 1 193 ? -3.596 1.277 4.301 1 98.31 193 GLY B C 1
ATOM 4107 O O . GLY B 1 193 ? -2.42 1.055 4 1 98.31 193 GLY B O 1
ATOM 4108 N N . GLU B 1 194 ? -4.273 0.61 5.234 1 97.5 194 GLU B N 1
ATOM 4109 C CA . GLU B 1 194 ? -3.639 -0.442 6.02 1 97.5 194 GLU B CA 1
ATOM 4110 C C . GLU B 1 194 ? -4.477 -1.717 6.02 1 97.5 194 GLU B C 1
ATOM 4112 O O . GLU B 1 194 ? -3.955 -2.811 6.242 1 97.5 194 GLU B O 1
ATOM 4117 N N . ILE B 1 195 ? -5.762 -1.604 5.824 1 96.81 195 ILE B N 1
ATOM 4118 C CA . ILE B 1 195 ? -6.695 -2.719 5.703 1 96.81 195 ILE B CA 1
ATOM 4119 C C . ILE B 1 195 ? -7.602 -2.504 4.492 1 96.81 195 ILE B C 1
ATOM 4121 O O . ILE B 1 195 ? -7.691 -1.392 3.969 1 96.81 195 ILE B O 1
ATOM 4125 N N . VAL B 1 196 ? -8.234 -3.564 4.047 1 97.31 196 VAL B N 1
ATOM 4126 C CA . VAL B 1 196 ? -9.031 -3.428 2.832 1 97.31 196 VAL B CA 1
ATOM 4127 C C . VAL B 1 196 ? -10.484 -3.779 3.125 1 97.31 196 VAL B C 1
ATOM 4129 O O . VAL B 1 196 ? -10.781 -4.492 4.09 1 97.31 196 VAL B O 1
ATOM 4132 N N . VAL B 1 197 ? -11.336 -3.225 2.363 1 94.56 197 VAL B N 1
ATOM 4133 C CA . VAL B 1 197 ? -12.766 -3.488 2.4 1 94.56 197 VAL B CA 1
ATOM 4134 C C . VAL B 1 197 ? -13.289 -3.703 0.982 1 94.56 197 VAL B C 1
ATOM 4136 O O . VAL B 1 197 ? -12.883 -3.008 0.05 1 94.56 197 VAL B O 1
ATOM 4139 N N . PRO B 1 198 ? -14.188 -4.738 0.796 1 96.38 198 PRO B N 1
ATOM 4140 C CA . PRO B 1 198 ? -14.766 -4.93 -0.533 1 96.38 198 PRO B CA 1
ATOM 4141 C C . PRO B 1 198 ? -15.469 -3.682 -1.058 1 96.38 198 PRO B C 1
ATOM 4143 O O . PRO B 1 198 ? -16.109 -2.963 -0.288 1 96.38 198 PRO B O 1
ATOM 4146 N N . GLY B 1 199 ? -15.336 -3.488 -2.314 1 96.75 199 GLY B N 1
ATOM 4147 C CA . GLY B 1 199 ? -16 -2.357 -2.949 1 96.75 199 GLY B CA 1
ATOM 4148 C C . GLY B 1 199 ? -15.133 -1.112 -2.996 1 96.75 199 GLY B C 1
ATOM 4149 O O . GLY B 1 199 ? -15.609 -0.036 -3.369 1 96.75 199 GLY B O 1
ATOM 4150 N N . LEU B 1 200 ? -13.852 -1.289 -2.615 1 97.75 200 LEU B N 1
ATOM 4151 C CA . LEU B 1 200 ? -12.945 -0.149 -2.555 1 97.75 200 LEU B CA 1
ATOM 4152 C C . LEU B 1 200 ? -11.562 -0.527 -3.072 1 97.75 200 LEU B C 1
ATOM 4154 O O . LEU B 1 200 ? -10.547 -0.02 -2.582 1 97.75 200 LEU B O 1
ATOM 4158 N N . SER B 1 201 ? -11.492 -1.429 -4.055 1 98.38 201 SER B N 1
ATOM 4159 C CA . SER B 1 201 ? -10.195 -1.95 -4.48 1 98.38 201 SER B CA 1
ATOM 4160 C C . SER B 1 201 ? -9.289 -0.832 -4.977 1 98.38 201 SER B C 1
ATOM 4162 O O . SER B 1 201 ? -8.133 -0.731 -4.559 1 98.38 201 SER B O 1
ATOM 4164 N N . ASP B 1 202 ? -9.82 0.071 -5.895 1 98.5 202 ASP B N 1
ATOM 4165 C CA . ASP B 1 202 ? -9.016 1.173 -6.406 1 98.5 202 ASP B CA 1
ATOM 4166 C C . ASP B 1 202 ? -8.633 2.137 -5.285 1 98.5 202 ASP B C 1
ATOM 4168 O O . ASP B 1 202 ? -7.5 2.627 -5.242 1 98.5 202 ASP B O 1
ATOM 4172 N N . TYR B 1 203 ? -9.555 2.418 -4.375 1 98.5 203 TYR B N 1
ATOM 4173 C CA . TYR B 1 203 ? -9.32 3.305 -3.244 1 98.5 203 TYR B CA 1
ATOM 4174 C C . TYR B 1 203 ? -8.25 2.732 -2.316 1 98.5 203 TYR B C 1
ATOM 4176 O O . TYR B 1 203 ? -7.316 3.436 -1.926 1 98.5 203 TYR B O 1
ATOM 4184 N N . CYS B 1 204 ? -8.375 1.428 -1.947 1 98.69 204 CYS B N 1
ATOM 4185 C CA . CYS B 1 204 ? -7.387 0.78 -1.09 1 98.69 204 CYS B CA 1
ATOM 4186 C C . CYS B 1 204 ? -6.008 0.787 -1.743 1 98.69 204 CYS B C 1
ATOM 4188 O O . CYS B 1 204 ? -5.008 1.094 -1.091 1 98.69 204 CYS B O 1
ATOM 4190 N N . MET B 1 205 ? -5.941 0.479 -3.057 1 98.81 205 MET B N 1
ATOM 4191 C CA . MET B 1 205 ? -4.676 0.557 -3.781 1 98.81 205 MET B CA 1
ATOM 4192 C C . MET B 1 205 ? -4.02 1.919 -3.582 1 98.81 205 MET B C 1
ATOM 4194 O O . MET B 1 205 ? -2.834 1.999 -3.254 1 98.81 205 MET B O 1
ATOM 4198 N N . SER B 1 206 ? -4.785 2.93 -3.775 1 98.81 206 SER B N 1
ATOM 4199 C CA . SER B 1 206 ? -4.266 4.293 -3.771 1 98.81 206 SER B CA 1
ATOM 4200 C C . SER B 1 206 ? -3.805 4.703 -2.377 1 98.81 206 SER B C 1
ATOM 4202 O O . SER B 1 206 ? -2.762 5.344 -2.225 1 98.81 206 SER B O 1
ATOM 4204 N N . LYS B 1 207 ? -4.586 4.371 -1.365 1 98.88 207 LYS B N 1
ATOM 4205 C CA . LYS B 1 207 ? -4.254 4.797 -0.008 1 98.88 207 LYS B CA 1
ATOM 4206 C C . LYS B 1 207 ? -3.092 3.98 0.554 1 98.88 207 LYS B C 1
ATOM 4208 O O . LYS B 1 207 ? -2.279 4.496 1.326 1 98.88 207 LYS B O 1
ATOM 4213 N N . PHE B 1 208 ? -2.977 2.693 0.175 1 98.88 208 PHE B N 1
ATOM 4214 C CA . PHE B 1 208 ? -1.774 1.932 0.491 1 98.88 208 PHE B CA 1
ATOM 4215 C C . PHE B 1 208 ? -0.539 2.604 -0.097 1 98.88 208 PHE B C 1
ATOM 4217 O O . PHE B 1 208 ? 0.483 2.736 0.579 1 98.88 208 PHE B O 1
ATOM 4224 N N . ALA B 1 209 ? -0.672 2.975 -1.31 1 98.94 209 ALA B N 1
ATOM 4225 C CA . ALA B 1 209 ? 0.442 3.639 -1.981 1 98.94 209 ALA B CA 1
ATOM 4226 C C . ALA B 1 209 ? 0.817 4.938 -1.272 1 98.94 209 ALA B C 1
ATOM 4228 O O . ALA B 1 209 ? 2 5.242 -1.108 1 98.94 209 ALA B O 1
ATOM 4229 N N . ALA B 1 210 ? -0.158 5.699 -0.857 1 98.88 210 ALA B N 1
ATOM 4230 C CA . ALA B 1 210 ? 0.084 6.957 -0.15 1 98.88 210 ALA B CA 1
ATOM 4231 C C . ALA B 1 210 ? 0.823 6.711 1.163 1 98.88 210 ALA B C 1
ATOM 4233 O O . ALA B 1 210 ? 1.752 7.445 1.506 1 98.88 210 ALA B O 1
ATOM 4234 N N . VAL B 1 211 ? 0.409 5.695 1.863 1 98.88 211 VAL B N 1
ATOM 4235 C CA . VAL B 1 211 ? 1.049 5.336 3.125 1 98.88 211 VAL B CA 1
ATOM 4236 C C . VAL B 1 211 ? 2.512 4.973 2.875 1 98.88 211 VAL B C 1
ATOM 4238 O O . VAL B 1 211 ? 3.402 5.43 3.594 1 98.88 211 VAL B O 1
ATOM 4241 N N . ALA B 1 212 ? 2.738 4.168 1.86 1 98.81 212 ALA B N 1
ATOM 4242 C CA . ALA B 1 212 ? 4.09 3.721 1.541 1 98.81 212 ALA B CA 1
ATOM 4243 C C . ALA B 1 212 ? 4.996 4.906 1.212 1 98.81 212 ALA B C 1
ATOM 4245 O O . ALA B 1 212 ? 6.145 4.957 1.654 1 98.81 212 ALA B O 1
ATOM 4246 N N . LEU B 1 213 ? 4.473 5.82 0.444 1 98.88 213 LEU B N 1
ATOM 4247 C CA . LEU B 1 213 ? 5.242 7.004 0.077 1 98.88 213 LEU B CA 1
ATOM 4248 C C . LEU B 1 213 ? 5.625 7.809 1.314 1 98.88 213 LEU B C 1
ATOM 4250 O O . LEU B 1 213 ? 6.789 8.195 1.475 1 98.88 213 LEU B O 1
ATOM 4254 N N . HIS B 1 214 ? 4.68 8.055 2.158 1 98.88 214 HIS B N 1
ATOM 4255 C CA . HIS B 1 214 ? 4.898 8.805 3.389 1 98.88 214 HIS B CA 1
ATOM 4256 C C . HIS B 1 214 ? 5.996 8.164 4.234 1 98.88 214 HIS B C 1
ATOM 4258 O O . HIS B 1 214 ? 6.938 8.844 4.652 1 98.88 214 HIS B O 1
ATOM 4264 N N . GLU B 1 215 ? 5.867 6.902 4.434 1 98.5 215 GLU B N 1
ATOM 4265 C CA . GLU B 1 215 ? 6.816 6.168 5.262 1 98.5 215 GLU B CA 1
ATOM 4266 C C . GLU B 1 215 ? 8.211 6.176 4.641 1 98.5 215 GLU B C 1
ATOM 4268 O O . GLU B 1 215 ? 9.211 6.273 5.352 1 98.5 215 GLU B O 1
ATOM 4273 N N . SER B 1 216 ? 8.25 6.027 3.35 1 98.5 216 SER B N 1
ATOM 4274 C CA . SER B 1 216 ? 9.531 6.023 2.648 1 98.5 216 SER B CA 1
ATOM 4275 C C . SER B 1 216 ? 10.25 7.363 2.795 1 98.5 216 SER B C 1
ATOM 4277 O O . SER B 1 216 ? 11.445 7.406 3.066 1 98.5 216 SER B O 1
ATOM 4279 N N . LEU B 1 217 ? 9.508 8.414 2.682 1 98.56 217 LEU B N 1
ATOM 4280 C CA . LEU B 1 217 ? 10.117 9.742 2.695 1 98.56 217 LEU B CA 1
ATOM 4281 C C . LEU B 1 217 ? 10.586 10.117 4.098 1 98.56 217 LEU B C 1
ATOM 4283 O O . LEU B 1 217 ? 11.609 10.781 4.258 1 98.56 217 LEU B O 1
ATOM 4287 N N . LEU B 1 218 ? 9.812 9.727 5.074 1 98.44 218 LEU B N 1
ATOM 4288 C CA . LEU B 1 218 ? 10.25 9.898 6.457 1 98.44 218 LEU B CA 1
ATOM 4289 C C . LEU B 1 218 ? 11.625 9.281 6.672 1 98.44 218 LEU B C 1
ATOM 4291 O O . LEU B 1 218 ? 12.523 9.93 7.203 1 98.44 218 LEU B O 1
ATOM 4295 N N . ARG B 1 219 ? 11.797 8.078 6.18 1 97.94 219 ARG B N 1
ATOM 4296 C CA . ARG B 1 219 ? 13.047 7.352 6.363 1 97.94 219 ARG B CA 1
ATOM 4297 C C . ARG B 1 219 ? 14.164 7.961 5.523 1 97.94 219 ARG B C 1
ATOM 4299 O O . ARG B 1 219 ? 15.32 8.008 5.953 1 97.94 219 ARG B O 1
ATOM 4306 N N . GLU B 1 220 ? 13.812 8.414 4.359 1 97.75 220 GLU B N 1
ATOM 4307 C CA . GLU B 1 220 ? 14.836 9.039 3.518 1 97.75 220 GLU B CA 1
ATOM 4308 C C . GLU B 1 220 ? 15.305 10.359 4.113 1 97.75 220 GLU B C 1
ATOM 4310 O O . GLU B 1 220 ? 16.5 10.68 4.062 1 97.75 220 GLU B O 1
ATOM 4315 N N . ALA B 1 221 ? 14.375 11.164 4.621 1 97.94 221 ALA B N 1
ATOM 4316 C CA . ALA B 1 221 ? 14.758 12.406 5.297 1 97.94 221 ALA B CA 1
ATOM 4317 C C . ALA B 1 221 ? 15.688 12.117 6.477 1 97.94 221 ALA B C 1
ATOM 4319 O O . ALA B 1 221 ? 16.719 12.781 6.629 1 97.94 221 ALA B O 1
ATOM 4320 N N . ARG B 1 222 ? 15.32 11.141 7.215 1 96.75 222 ARG B N 1
ATOM 4321 C CA . ARG B 1 222 ? 16.141 10.75 8.359 1 96.75 222 ARG B CA 1
ATOM 4322 C C . ARG B 1 222 ? 17.531 10.297 7.91 1 96.75 222 ARG B C 1
ATOM 4324 O O . ARG B 1 222 ? 18.531 10.648 8.531 1 96.75 222 ARG B O 1
ATOM 4331 N N . ALA B 1 223 ? 17.531 9.516 6.863 1 95.69 223 ALA B N 1
ATOM 4332 C CA . ALA B 1 223 ? 18.797 8.992 6.336 1 95.69 223 ALA B CA 1
ATOM 4333 C C . ALA B 1 223 ? 19.719 10.125 5.902 1 95.69 223 ALA B C 1
ATOM 4335 O O . ALA B 1 223 ? 20.938 9.969 5.91 1 95.69 223 ALA B O 1
ATOM 4336 N N . GLN B 1 224 ? 19.125 11.211 5.605 1 95.75 224 GLN B N 1
ATOM 4337 C CA . GLN B 1 224 ? 19.891 12.375 5.172 1 95.75 224 GLN B CA 1
ATOM 4338 C C . GLN B 1 224 ? 20.203 13.297 6.344 1 95.75 224 GLN B C 1
ATOM 4340 O O . GLN B 1 224 ? 20.734 14.398 6.152 1 95.75 224 GLN B O 1
ATOM 4345 N N . GLY B 1 225 ? 19.812 12.914 7.508 1 96.19 225 GLY B N 1
ATOM 4346 C CA . GLY B 1 225 ? 20.109 13.664 8.719 1 96.19 225 GLY B CA 1
ATOM 4347 C C . GLY B 1 225 ? 19.203 14.859 8.906 1 96.19 225 GLY B C 1
ATOM 4348 O O . GLY B 1 225 ? 19.578 15.844 9.555 1 96.19 225 GLY B O 1
ATOM 4349 N N . LYS B 1 226 ? 18.031 14.82 8.305 1 97.62 226 LYS B N 1
ATOM 4350 C CA . LYS B 1 226 ? 17.109 15.945 8.383 1 97.62 226 LYS B CA 1
ATOM 4351 C C . LYS B 1 226 ? 16.078 15.719 9.484 1 97.62 226 LYS B C 1
ATOM 4353 O O . LYS B 1 226 ? 14.906 15.438 9.195 1 97.62 226 LYS B O 1
ATOM 4358 N N . ASP B 1 227 ? 16.406 16.016 10.727 1 95.44 227 ASP B N 1
ATOM 4359 C CA . ASP B 1 227 ? 15.57 15.734 11.883 1 95.44 227 ASP B CA 1
ATOM 4360 C C . ASP B 1 227 ? 14.617 16.891 12.18 1 95.44 227 ASP B C 1
ATOM 4362 O O . ASP B 1 227 ? 13.781 16.797 13.078 1 95.44 227 ASP B O 1
ATOM 4366 N N . GLY B 1 228 ? 14.75 17.969 11.414 1 98 228 GLY B N 1
ATOM 4367 C CA . GLY B 1 228 ? 13.867 19.109 11.586 1 98 228 GLY B CA 1
ATOM 4368 C C . GLY B 1 228 ? 12.617 19.031 10.719 1 98 228 GLY B C 1
ATOM 4369 O O . GLY B 1 228 ? 11.711 19.859 10.859 1 98 228 GLY B O 1
ATOM 4370 N N . VAL B 1 229 ? 12.586 18.094 9.82 1 98.56 229 VAL B N 1
ATOM 4371 C CA . VAL B 1 229 ? 11.398 17.875 9.008 1 98.56 229 VAL B CA 1
ATOM 4372 C C . VAL B 1 229 ? 10.578 16.719 9.594 1 98.56 229 VAL B C 1
ATOM 4374 O O . VAL B 1 229 ? 11.062 15.594 9.688 1 98.56 229 VAL B O 1
ATOM 4377 N N . HIS B 1 230 ? 9.367 17 10.031 1 98.62 230 HIS B N 1
ATOM 4378 C CA . HIS B 1 230 ? 8.516 16.016 10.695 1 98.62 230 HIS B CA 1
ATOM 4379 C C . HIS B 1 230 ? 7.484 15.438 9.727 1 98.62 230 HIS B C 1
ATOM 4381 O O . HIS B 1 230 ? 7.133 16.078 8.734 1 98.62 230 HIS B O 1
ATOM 4387 N N . PHE B 1 231 ? 7.086 14.227 9.977 1 98.75 231 PHE B N 1
ATOM 4388 C CA . PHE B 1 231 ? 6.109 13.508 9.164 1 98.75 231 PHE B CA 1
ATOM 4389 C C . PHE B 1 231 ? 4.984 12.961 10.039 1 98.75 231 PHE B C 1
ATOM 4391 O O . PHE B 1 231 ? 5.238 12.258 11.023 1 98.75 231 PHE B O 1
ATOM 4398 N N . THR B 1 232 ? 3.736 13.32 9.711 1 98.81 232 THR B N 1
ATOM 4399 C CA . THR B 1 232 ? 2.566 12.797 10.414 1 98.81 232 THR B CA 1
ATOM 4400 C C . THR B 1 232 ? 1.604 12.133 9.43 1 98.81 232 THR B C 1
ATOM 4402 O O . THR B 1 232 ? 1.171 12.758 8.461 1 98.81 232 THR B O 1
ATOM 4405 N N . LEU B 1 233 ? 1.331 10.867 9.641 1 98.75 233 LEU B N 1
ATOM 4406 C CA . LEU B 1 233 ? 0.379 10.102 8.844 1 98.75 233 LEU B CA 1
ATOM 4407 C C . LEU B 1 233 ? -0.973 10.023 9.547 1 98.75 233 LEU B C 1
ATOM 4409 O O . LEU B 1 233 ? -1.059 9.57 10.688 1 98.75 233 LEU B O 1
ATOM 4413 N N . ILE B 1 234 ? -2.016 10.484 8.891 1 98.69 234 ILE B N 1
ATOM 4414 C CA . ILE B 1 234 ? -3.373 10.461 9.422 1 98.69 234 ILE B CA 1
ATOM 4415 C C . ILE B 1 234 ? -4.172 9.344 8.742 1 98.69 234 ILE B C 1
ATOM 4417 O O . ILE B 1 234 ? -4.391 9.383 7.531 1 98.69 234 ILE B O 1
ATOM 4421 N N . ASN B 1 235 ? -4.633 8.375 9.508 1 98.19 235 ASN B N 1
ATOM 4422 C CA . ASN B 1 235 ? -5.438 7.266 9.008 1 98.19 235 ASN B CA 1
ATOM 4423 C C . ASN B 1 235 ? -6.801 7.207 9.695 1 98.19 235 ASN B C 1
ATOM 4425 O O . ASN B 1 235 ? -7.039 6.336 10.539 1 98.19 235 ASN B O 1
ATOM 4429 N N . PRO B 1 236 ? -7.664 8.031 9.242 1 97.12 236 PRO B N 1
ATOM 4430 C CA . PRO B 1 236 ? -9 8.031 9.844 1 97.12 236 PRO B CA 1
ATOM 4431 C C . PRO B 1 236 ? -9.898 6.93 9.289 1 97.12 236 PRO B C 1
ATOM 4433 O O . PRO B 1 236 ? -9.711 6.492 8.148 1 97.12 236 PRO B O 1
ATOM 4436 N N . TYR B 1 237 ? -10.781 6.539 10.141 1 94.75 237 TYR B N 1
ATOM 4437 C CA . TYR B 1 237 ? -11.922 5.746 9.688 1 94.75 237 TYR B CA 1
ATOM 4438 C C . TYR B 1 237 ? -12.953 6.625 8.992 1 94.75 237 TYR B C 1
ATOM 4440 O O . TYR B 1 237 ? -12.633 7.734 8.555 1 94.75 237 TYR B O 1
ATOM 4448 N N . LYS B 1 238 ? -14.156 6.188 8.82 1 91.94 238 LYS B N 1
ATOM 4449 C CA . LYS B 1 238 ? -15.203 6.902 8.094 1 91.94 238 LYS B CA 1
ATOM 4450 C C . LYS B 1 238 ? -15.5 8.242 8.758 1 91.94 238 LYS B C 1
ATOM 4452 O O . LYS B 1 238 ? -15.875 8.297 9.93 1 91.94 238 LYS B O 1
ATOM 4457 N N . ILE B 1 239 ? -15.273 9.305 8.023 1 91.38 239 ILE B N 1
ATOM 4458 C CA . ILE B 1 239 ? -15.57 10.656 8.484 1 91.38 239 ILE B CA 1
ATOM 4459 C C . ILE B 1 239 ? -16.891 11.133 7.867 1 91.38 239 ILE B C 1
ATOM 4461 O O . ILE B 1 239 ? -17.141 10.898 6.684 1 91.38 239 ILE B O 1
ATOM 4465 N N . ASP B 1 240 ? -17.609 11.844 8.609 1 88.5 240 ASP B N 1
ATOM 4466 C CA . ASP B 1 240 ? -18.891 12.344 8.141 1 88.5 240 ASP B CA 1
ATOM 4467 C C . ASP B 1 240 ? -18.734 13.602 7.293 1 88.5 240 ASP B C 1
ATOM 4469 O O . ASP B 1 240 ? -19.141 14.688 7.699 1 88.5 240 ASP B O 1
ATOM 4473 N N . THR B 1 241 ? -18.156 13.492 6.141 1 85.94 241 THR B N 1
ATOM 4474 C CA . THR B 1 241 ? -17.969 14.609 5.227 1 85.94 241 THR B CA 1
ATOM 4475 C C . THR B 1 241 ? -18.812 14.43 3.969 1 85.94 241 THR B C 1
ATOM 4477 O O . THR B 1 241 ? -18.812 15.289 3.086 1 85.94 241 THR B O 1
ATOM 4480 N N . GLY B 1 242 ? -19.453 13.328 3.9 1 84.12 242 GLY B N 1
ATOM 4481 C CA . GLY B 1 242 ? -20.234 13.031 2.711 1 84.12 242 GLY B CA 1
ATOM 4482 C C . GLY B 1 242 ? -19.516 12.148 1.722 1 84.12 242 GLY B C 1
ATOM 4483 O O . GLY B 1 242 ? -20.125 11.539 0.847 1 84.12 242 GLY B O 1
ATOM 4484 N N . MET B 1 243 ? -18.219 12.047 1.828 1 81.62 243 MET B N 1
ATOM 4485 C CA . MET B 1 243 ? -17.406 11.273 0.896 1 81.62 243 MET B CA 1
ATOM 4486 C C . MET B 1 243 ? -17.875 9.82 0.846 1 81.62 243 MET B C 1
ATOM 4488 O O . MET B 1 243 ? -17.938 9.219 -0.229 1 81.62 243 MET B O 1
ATOM 4492 N N . PHE B 1 244 ? -18.234 9.312 1.986 1 87.69 244 PHE B N 1
ATOM 4493 C CA . PHE B 1 244 ? -18.656 7.918 2.072 1 87.69 244 PHE B CA 1
ATOM 4494 C C . PHE B 1 244 ? -20.125 7.82 2.451 1 87.69 244 PHE B C 1
ATOM 4496 O O . PHE B 1 244 ? -20.531 6.902 3.168 1 87.69 244 PHE B O 1
ATOM 4503 N N . ASN B 1 245 ? -20.859 8.766 2.008 1 85.88 245 ASN B N 1
ATOM 4504 C CA . ASN B 1 245 ? -22.297 8.742 2.271 1 85.88 245 ASN B CA 1
ATOM 4505 C C . ASN B 1 245 ? -22.938 7.457 1.755 1 85.88 245 ASN B C 1
ATOM 4507 O O . ASN B 1 245 ? -22.656 7.02 0.638 1 85.88 245 ASN B O 1
ATOM 4511 N N . GLY B 1 246 ? -23.719 6.836 2.627 1 86.12 246 GLY B N 1
ATOM 4512 C CA . GLY B 1 246 ? -24.406 5.605 2.266 1 86.12 246 GLY B CA 1
ATOM 4513 C C . GLY B 1 246 ? -23.672 4.359 2.703 1 86.12 246 GLY B C 1
ATOM 4514 O O . GLY B 1 246 ? -24.266 3.281 2.803 1 86.12 246 GLY B O 1
ATOM 4515 N N . ALA B 1 247 ? -22.375 4.43 2.893 1 86.69 247 ALA B N 1
ATOM 4516 C CA . ALA B 1 247 ? -21.625 3.297 3.418 1 86.69 247 ALA B CA 1
ATOM 4517 C C . ALA B 1 247 ? -21.969 3.041 4.883 1 86.69 247 ALA B C 1
ATOM 4519 O O . ALA B 1 247 ? -21.969 3.967 5.699 1 86.69 247 ALA B O 1
ATOM 4520 N N . THR B 1 248 ? -22.297 1.804 5.219 1 84.31 248 THR B N 1
ATOM 4521 C CA . THR B 1 248 ? -22.719 1.498 6.582 1 84.31 248 THR B CA 1
ATOM 4522 C C . THR B 1 248 ? -22.172 0.141 7.02 1 84.31 248 THR B C 1
ATOM 4524 O O . THR B 1 248 ? -22.016 -0.768 6.203 1 84.31 248 THR B O 1
ATOM 4527 N N . ILE B 1 249 ? -21.844 0.128 8.297 1 82.12 249 ILE B N 1
ATOM 4528 C CA . ILE B 1 249 ? -21.484 -1.16 8.883 1 82.12 249 ILE B CA 1
ATOM 4529 C C . ILE B 1 249 ? -22.625 -1.65 9.773 1 82.12 249 ILE B C 1
ATOM 4531 O O . ILE B 1 249 ? -23.609 -0.931 10 1 82.12 249 ILE B O 1
ATOM 4535 N N . LYS B 1 250 ? -22.406 -2.893 10.234 1 86 250 LYS B N 1
ATOM 4536 C CA . LYS B 1 250 ? -23.406 -3.471 11.133 1 86 250 LYS B CA 1
ATOM 4537 C C . LYS B 1 250 ? -23.719 -2.523 12.289 1 86 250 LYS B C 1
ATOM 4539 O O . LYS B 1 250 ? -22.812 -1.95 12.891 1 86 250 LYS B O 1
ATOM 4544 N N . LYS B 1 251 ? -24.938 -2.402 12.531 1 83.19 251 LYS B N 1
ATOM 4545 C CA . LYS B 1 251 ? -25.391 -1.446 13.531 1 83.19 251 LYS B CA 1
ATOM 4546 C C . LYS B 1 251 ? -24.719 -1.688 14.883 1 83.19 251 LYS B C 1
ATOM 4548 O O . LYS B 1 251 ? -24.25 -0.745 15.523 1 83.19 251 LYS B O 1
ATOM 4553 N N . SER B 1 252 ? -24.672 -2.902 15.234 1 81.75 252 SER B N 1
ATOM 4554 C CA . SER B 1 252 ? -24.094 -3.234 16.531 1 81.75 252 SER B CA 1
ATOM 4555 C C . SER B 1 252 ? -22.594 -2.941 16.562 1 81.75 252 SER B C 1
ATOM 4557 O O . SER B 1 252 ? -22.031 -2.66 17.609 1 81.75 252 SER B O 1
ATOM 4559 N N . ALA B 1 253 ? -21.969 -2.965 15.375 1 82.06 253 ALA B N 1
ATOM 4560 C CA . ALA B 1 253 ? -20.531 -2.746 15.281 1 82.06 253 ALA B CA 1
ATOM 4561 C C . ALA B 1 253 ? -20.203 -1.258 15.336 1 82.06 253 ALA B C 1
ATOM 4563 O O . ALA B 1 253 ? -19.047 -0.88 15.562 1 82.06 253 ALA B O 1
ATOM 4564 N N . GLN B 1 254 ? -21.188 -0.438 15.219 1 84.12 254 GLN B N 1
ATOM 4565 C CA . GLN B 1 254 ? -20.984 1.007 15.203 1 84.12 254 GLN B CA 1
ATOM 4566 C C . GLN B 1 254 ? -20.531 1.513 16.578 1 84.12 254 GLN B C 1
ATOM 4568 O O . GLN B 1 254 ? -19.969 2.609 16.688 1 84.12 254 GLN B O 1
ATOM 4573 N N . LEU B 1 255 ? -20.781 0.694 17.562 1 80.94 255 LEU B N 1
ATOM 4574 C CA . LEU B 1 255 ? -20.312 1.053 18.891 1 80.94 255 LEU B CA 1
ATOM 4575 C C . LEU B 1 255 ? -18.781 1.066 18.953 1 80.94 255 LEU B C 1
ATOM 4577 O O . LEU B 1 255 ? -18.188 1.912 19.625 1 80.94 255 LEU B O 1
ATOM 4581 N N . LEU B 1 256 ? -18.188 0.227 18.219 1 82.5 256 LEU B N 1
ATOM 4582 C CA . LEU B 1 256 ? -16.734 0.093 18.219 1 82.5 256 LEU B CA 1
ATOM 4583 C C . LEU B 1 256 ? -16.109 0.874 17.062 1 82.5 256 LEU B C 1
ATOM 4585 O O . LEU B 1 256 ? -14.984 1.358 17.172 1 82.5 256 LEU B O 1
ATOM 4589 N N . PHE B 1 257 ? -16.891 1.05 16.047 1 88.25 257 PHE B N 1
ATOM 4590 C CA . PHE B 1 257 ? -16.422 1.697 14.828 1 88.25 257 PHE B CA 1
ATOM 4591 C C . PHE B 1 257 ? -17.375 2.799 14.391 1 88.25 257 PHE B C 1
ATOM 4593 O O . PHE B 1 257 ? -17.953 2.727 13.312 1 88.25 257 PHE B O 1
ATOM 4600 N N . PRO B 1 258 ? -17.406 3.84 15.195 1 87.56 258 PRO B N 1
ATOM 4601 C CA . PRO B 1 258 ? -18.359 4.914 14.875 1 87.56 258 PRO B CA 1
ATOM 4602 C C . PRO B 1 258 ? -17.891 5.781 13.703 1 87.56 258 PRO B C 1
ATOM 4604 O O . PRO B 1 258 ? -16.688 5.91 13.469 1 87.56 258 PRO B O 1
ATOM 4607 N N . THR B 1 259 ? -18.859 6.312 12.977 1 89.88 259 THR B N 1
ATOM 4608 C CA . THR B 1 259 ? -18.531 7.379 12.031 1 89.88 259 THR B CA 1
ATOM 4609 C C . THR B 1 259 ? -17.984 8.602 12.766 1 89.88 259 THR B C 1
ATOM 4611 O O . THR B 1 259 ? -18.531 9.016 13.789 1 89.88 259 THR B O 1
ATOM 4614 N N . LEU B 1 260 ? -16.953 9.141 12.25 1 94 260 LEU B N 1
ATOM 4615 C CA . LEU B 1 260 ? -16.266 10.219 12.938 1 94 260 LEU B CA 1
ATOM 4616 C C . LEU B 1 260 ? -16.797 11.578 12.5 1 94 260 LEU B C 1
ATOM 4618 O O . LEU B 1 260 ? -17.078 11.789 11.312 1 94 260 LEU B O 1
ATOM 4622 N N . LYS B 1 261 ? -16.938 12.414 13.508 1 94.5 261 LYS B N 1
ATOM 4623 C CA . LYS B 1 261 ? -17.219 13.812 13.172 1 94.5 261 LYS B CA 1
ATOM 4624 C C . LYS B 1 261 ? -15.984 14.484 12.578 1 94.5 261 LYS B C 1
ATOM 4626 O O . LYS B 1 261 ? -14.875 14.32 13.078 1 94.5 261 LYS B O 1
ATOM 4631 N N . PRO B 1 262 ? -16.188 15.258 11.5 1 95.5 262 PRO B N 1
ATOM 4632 C CA . PRO B 1 262 ? -15.055 15.938 10.867 1 95.5 262 PRO B CA 1
ATOM 4633 C C . PRO B 1 262 ? -14.273 16.812 11.852 1 95.5 262 PRO B C 1
ATOM 4635 O O . PRO B 1 262 ? -13.039 16.828 11.82 1 95.5 262 PRO B O 1
ATOM 4638 N N . GLU B 1 263 ? -14.969 17.453 12.758 1 96.69 263 GLU B N 1
ATOM 4639 C CA . GLU B 1 263 ? -14.328 18.344 13.734 1 96.69 263 GLU B CA 1
ATOM 4640 C C . GLU B 1 263 ? -13.406 17.562 14.664 1 96.69 263 GLU B C 1
ATOM 4642 O O . GLU B 1 263 ? -12.32 18.031 15.008 1 96.69 263 GLU B O 1
ATOM 4647 N N . PHE B 1 264 ? -13.852 16.391 15.031 1 96.56 264 PHE B N 1
ATOM 4648 C CA . PHE B 1 264 ? -13.055 15.531 15.906 1 96.56 264 PHE B CA 1
ATOM 4649 C C . PHE B 1 264 ? -11.742 15.141 15.227 1 96.56 264 PHE B C 1
ATOM 4651 O O . PHE B 1 264 ? -10.68 15.227 15.836 1 96.56 264 PHE B O 1
ATOM 4658 N N . VAL B 1 265 ? -11.844 14.75 13.992 1 97.06 265 VAL B N 1
ATOM 4659 C CA . VAL B 1 265 ? -10.656 14.336 13.242 1 97.06 265 VAL B CA 1
ATOM 4660 C C . VAL B 1 265 ? -9.727 15.531 13.055 1 97.06 265 VAL B C 1
ATOM 4662 O O . VAL B 1 265 ? -8.508 15.414 13.242 1 97.06 265 VAL B O 1
ATOM 4665 N N . ALA B 1 266 ? -10.25 16.703 12.703 1 97.88 266 ALA B N 1
ATOM 4666 C CA . ALA B 1 266 ? -9.438 17.906 12.5 1 97.88 266 ALA B CA 1
ATOM 4667 C C . ALA B 1 266 ? -8.688 18.281 13.781 1 97.88 266 ALA B C 1
ATOM 4669 O O . ALA B 1 266 ? -7.508 18.641 13.727 1 97.88 266 ALA B O 1
ATOM 4670 N N . ASP B 1 267 ? -9.391 18.188 14.898 1 97.5 267 ASP B N 1
ATOM 4671 C CA . ASP B 1 267 ? -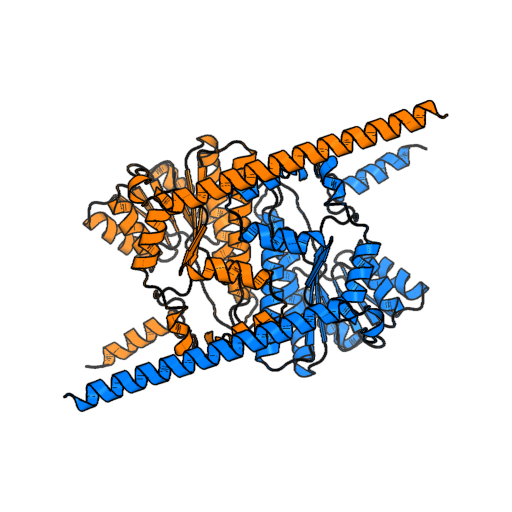8.758 18.484 16.188 1 97.5 267 ASP B CA 1
ATOM 4672 C C . ASP B 1 267 ? -7.602 17.516 16.469 1 97.5 267 ASP B C 1
ATOM 4674 O O . ASP B 1 267 ? -6.555 17.938 16.969 1 97.5 267 ASP B O 1
ATOM 4678 N N . LYS B 1 268 ? -7.812 16.281 16.141 1 96.75 268 LYS B N 1
ATOM 4679 C CA . LYS B 1 268 ? -6.773 15.281 16.359 1 96.75 268 LYS B CA 1
ATOM 4680 C C . LYS B 1 268 ? -5.559 15.547 15.469 1 96.75 268 LYS B C 1
ATOM 4682 O O . LYS B 1 268 ? -4.422 15.312 15.883 1 96.75 268 LYS B O 1
ATOM 4687 N N . VAL B 1 269 ? -5.82 15.992 14.281 1 98 269 VAL B N 1
ATOM 4688 C CA . VAL B 1 269 ? -4.734 16.281 13.352 1 98 269 VAL B CA 1
ATOM 4689 C C . VAL B 1 269 ? -3.934 17.484 13.852 1 98 269 VAL B C 1
ATOM 4691 O O . VAL B 1 269 ? -2.701 17.484 13.82 1 98 269 VAL B O 1
ATOM 4694 N N . VAL B 1 270 ? -4.625 18.547 14.336 1 98.25 270 VAL B N 1
ATOM 4695 C CA . VAL B 1 270 ? -3.949 19.719 14.883 1 98.25 270 VAL B CA 1
ATOM 4696 C C . VAL B 1 270 ? -3.055 19.297 16.047 1 98.25 270 VAL B C 1
ATOM 4698 O O . VAL B 1 270 ? -1.876 19.656 16.094 1 98.25 270 VAL B O 1
ATOM 4701 N N . GLU B 1 271 ? -3.652 18.516 16.922 1 97.44 271 GLU B N 1
ATOM 4702 C CA . GLU B 1 271 ? -2.895 18.016 18.062 1 97.44 271 GLU B CA 1
ATOM 4703 C C . GLU B 1 271 ? -1.677 17.219 17.609 1 97.44 271 GLU B C 1
ATOM 4705 O O . GLU B 1 271 ? -0.59 17.359 18.172 1 97.44 271 GLU B O 1
ATOM 4710 N N . ALA B 1 272 ? -1.89 16.406 16.641 1 97.75 272 ALA B N 1
ATOM 4711 C CA . ALA B 1 272 ? -0.82 15.547 16.141 1 97.75 272 ALA B CA 1
ATOM 4712 C C . ALA B 1 272 ? 0.326 16.375 15.562 1 97.75 272 ALA B C 1
ATOM 4714 O O . ALA B 1 272 ? 1.498 16.047 15.773 1 97.75 272 ALA B O 1
ATOM 4715 N N . VAL B 1 273 ? 0.006 17.375 14.812 1 98.5 273 VAL B N 1
ATOM 4716 C CA . VAL B 1 273 ? 1.02 18.234 14.211 1 98.5 273 VAL B CA 1
ATOM 4717 C C . VAL B 1 273 ? 1.771 18.984 15.312 1 98.5 273 VAL B C 1
ATOM 4719 O O . VAL B 1 273 ? 3 19.078 15.289 1 98.5 273 VAL B O 1
ATOM 4722 N N . GLN B 1 274 ? 1.055 19.453 16.297 1 98.31 274 GLN B N 1
ATOM 4723 C CA . GLN B 1 274 ? 1.655 20.219 17.391 1 98.31 274 GLN B CA 1
ATOM 4724 C C . GLN B 1 274 ? 2.566 19.344 18.25 1 98.31 274 GLN B C 1
ATOM 4726 O O . GLN B 1 274 ? 3.467 19.859 18.922 1 98.31 274 GLN B O 1
ATOM 4731 N N . THR B 1 275 ? 2.35 18.047 18.234 1 97 275 THR B N 1
ATOM 4732 C CA . THR B 1 275 ? 3.127 17.156 19.094 1 97 275 THR B CA 1
ATOM 4733 C C . THR B 1 275 ? 4.031 16.25 18.266 1 97 275 THR B C 1
ATOM 4735 O O . THR B 1 275 ? 4.652 15.328 18.797 1 97 275 THR B O 1
ATOM 4738 N N . ASN B 1 276 ? 4.051 16.422 16.984 1 96.94 276 ASN B N 1
ATOM 4739 C CA . ASN B 1 276 ? 4.867 15.656 16.062 1 96.94 276 ASN B CA 1
ATOM 4740 C C . ASN B 1 276 ? 4.57 14.164 16.156 1 96.94 276 ASN B C 1
ATOM 4742 O O . ASN B 1 276 ? 5.488 13.344 16.188 1 96.94 276 ASN B O 1
ATOM 4746 N N . ARG B 1 277 ? 3.283 13.852 16.234 1 96.06 277 ARG B N 1
ATOM 4747 C CA . ARG B 1 277 ? 2.916 12.438 16.219 1 96.06 277 ARG B CA 1
ATOM 4748 C C . ARG B 1 277 ? 3.158 11.812 14.852 1 96.06 277 ARG B C 1
ATOM 4750 O O . ARG B 1 277 ? 2.891 12.438 13.828 1 96.06 277 ARG B O 1
ATOM 4757 N N . ASP B 1 278 ? 3.607 10.594 14.891 1 95.94 278 ASP B N 1
ATOM 4758 C CA . ASP B 1 278 ? 3.992 9.945 13.641 1 95.94 278 ASP B CA 1
ATOM 4759 C C . ASP B 1 278 ? 2.768 9.422 12.891 1 95.94 278 ASP B C 1
ATOM 4761 O O . ASP B 1 278 ? 2.668 9.57 11.672 1 95.94 278 ASP B O 1
ATOM 4765 N N . VAL B 1 279 ? 1.919 8.695 13.578 1 97.19 279 VAL B N 1
ATOM 4766 C CA . VAL B 1 279 ? 0.738 8.102 12.961 1 97.19 279 VAL B CA 1
ATOM 4767 C C . VAL B 1 279 ? -0.479 8.312 13.859 1 97.19 279 VAL B C 1
ATOM 4769 O O . VAL B 1 279 ? -0.4 8.141 15.078 1 97.19 279 VAL B O 1
ATOM 4772 N N . VAL B 1 280 ? -1.527 8.758 13.258 1 97.06 280 VAL B N 1
ATOM 4773 C CA . VAL B 1 280 ? -2.799 8.906 13.961 1 97.06 280 VAL B CA 1
ATOM 4774 C C . VAL B 1 280 ? -3.854 8.016 13.312 1 97.06 280 VAL B C 1
ATOM 4776 O O . VAL B 1 280 ? -4.289 8.273 12.188 1 97.06 280 VAL B O 1
ATOM 4779 N N . ARG B 1 281 ? -4.207 6.957 13.969 1 96.81 281 ARG B N 1
ATOM 4780 C CA . ARG B 1 281 ? -5.348 6.133 13.586 1 96.81 281 ARG B CA 1
ATOM 4781 C C . ARG B 1 281 ? -6.574 6.465 14.43 1 96.81 281 ARG B C 1
ATOM 4783 O O . ARG B 1 281 ? -6.52 6.406 15.656 1 96.81 281 ARG B O 1
ATOM 4790 N N . THR B 1 282 ? -7.625 6.855 13.812 1 94.75 282 THR B N 1
ATOM 4791 C CA . THR B 1 282 ? -8.836 7.188 14.547 1 94.75 282 THR B CA 1
ATOM 4792 C C . THR B 1 282 ? -10.039 6.422 13.984 1 94.75 282 THR B C 1
ATOM 4794 O O . THR B 1 282 ? -10.227 6.359 12.766 1 94.75 282 THR B O 1
ATOM 4797 N N . PRO B 1 283 ? -10.859 5.77 14.922 1 94 283 PRO B N 1
ATOM 4798 C CA . PRO B 1 283 ? -10.734 5.734 16.375 1 94 283 PRO B CA 1
ATOM 4799 C C . PRO B 1 283 ? -9.547 4.902 16.844 1 94 283 PRO B C 1
ATOM 4801 O O . PRO B 1 283 ? -8.93 4.188 16.047 1 94 283 PRO B O 1
ATOM 4804 N N . PHE B 1 284 ? -9.203 4.992 18.062 1 92.69 284 PHE B N 1
ATOM 4805 C CA . PHE B 1 284 ? -7.98 4.461 18.656 1 92.69 284 PHE B CA 1
ATOM 4806 C C . PHE B 1 284 ? -7.93 2.941 18.531 1 92.69 284 PHE B C 1
ATOM 4808 O O . PHE B 1 284 ? -6.848 2.357 18.438 1 92.69 284 PHE B O 1
ATOM 4815 N N . ILE B 1 285 ? -9.07 2.289 18.453 1 94.06 285 ILE B N 1
ATOM 4816 C CA . ILE B 1 285 ? -9.156 0.833 18.422 1 94.06 285 ILE B CA 1
ATOM 4817 C C . ILE B 1 285 ? -8.43 0.302 17.188 1 94.06 285 ILE B C 1
ATOM 4819 O O . ILE B 1 285 ? -7.977 -0.845 17.172 1 94.06 285 ILE B O 1
ATOM 4823 N N . PHE B 1 286 ? -8.219 1.119 16.172 1 95.94 286 PHE B N 1
ATOM 4824 C CA . PHE B 1 286 ? -7.605 0.666 14.938 1 95.94 286 PHE B CA 1
ATOM 4825 C C . PHE B 1 286 ? -6.105 0.455 15.125 1 95.94 286 PHE B C 1
ATOM 4827 O O . PHE B 1 286 ? -5.465 -0.218 14.312 1 95.94 286 PHE B O 1
ATOM 4834 N N . ASN B 1 287 ? -5.523 1.043 16.219 1 95.19 287 ASN B N 1
ATOM 4835 C CA . ASN B 1 287 ? -4.137 0.704 16.516 1 95.19 287 ASN B CA 1
ATOM 4836 C C . ASN B 1 287 ? -3.979 -0.781 16.828 1 95.19 287 ASN B C 1
ATOM 4838 O O . ASN B 1 287 ? -2.963 -1.387 16.5 1 95.19 287 ASN B O 1
ATOM 4842 N N . MET B 1 288 ? -5.012 -1.339 17.406 1 94.94 288 MET B N 1
ATOM 4843 C CA . MET B 1 288 ? -4.984 -2.762 17.734 1 94.94 288 MET B CA 1
ATOM 4844 C C . MET B 1 288 ? -5.406 -3.602 16.531 1 94.94 288 MET B C 1
ATOM 4846 O O . MET B 1 288 ? -4.828 -4.656 16.266 1 94.94 288 MET B O 1
ATOM 4850 N N . VAL B 1 289 ? -6.395 -3.107 15.844 1 95.56 289 VAL B N 1
ATOM 4851 C CA . VAL B 1 289 ? -6.949 -3.855 14.719 1 95.56 289 VAL B CA 1
ATOM 4852 C C . VAL B 1 289 ? -5.867 -4.09 13.664 1 95.56 289 VAL B C 1
ATOM 4854 O O . VAL B 1 289 ? -5.727 -5.203 13.148 1 95.56 289 VAL B O 1
ATOM 4857 N N . VAL B 1 290 ? -5.066 -3.086 13.406 1 97 290 VAL B N 1
ATOM 4858 C CA . VAL B 1 290 ? -4.043 -3.178 12.367 1 97 290 VAL B CA 1
ATOM 4859 C C . VAL B 1 290 ? -3.014 -4.238 12.75 1 97 290 VAL B C 1
ATOM 4861 O O . VAL B 1 290 ? -2.549 -4.996 11.891 1 97 290 VAL B O 1
ATOM 4864 N N . VAL B 1 291 ? -2.711 -4.367 14.023 1 96.44 291 VAL B N 1
ATOM 4865 C CA . VAL B 1 291 ? -1.762 -5.363 14.5 1 96.44 291 VAL B CA 1
ATOM 4866 C C . VAL B 1 291 ? -2.385 -6.754 14.422 1 96.44 291 VAL B C 1
ATOM 4868 O O . VAL B 1 291 ? -1.757 -7.695 13.938 1 96.44 291 VAL B O 1
ATOM 4871 N N . LEU B 1 292 ? -3.602 -6.875 14.859 1 95.31 292 LEU B N 1
ATOM 4872 C CA . LEU B 1 292 ? -4.289 -8.156 14.93 1 95.31 292 LEU B CA 1
ATOM 4873 C C . LEU B 1 292 ? -4.461 -8.758 13.531 1 95.31 292 LEU B C 1
ATOM 4875 O O . LEU B 1 292 ? -4.348 -9.969 13.359 1 95.31 292 LEU B O 1
ATOM 4879 N N . THR B 1 293 ? -4.727 -7.91 12.586 1 95.25 293 THR B N 1
ATOM 4880 C CA . THR B 1 293 ? -4.949 -8.398 11.227 1 95.25 293 THR B CA 1
ATOM 4881 C C . THR B 1 293 ? -3.686 -9.055 10.672 1 95.25 293 THR B C 1
ATOM 4883 O O . THR B 1 293 ? -3.764 -9.93 9.805 1 95.25 293 THR B O 1
ATOM 4886 N N . LYS B 1 294 ? -2.506 -8.633 11.125 1 95 294 LYS B N 1
ATOM 4887 C CA . LYS B 1 294 ? -1.245 -9.203 10.656 1 95 294 LYS B CA 1
ATOM 4888 C C . LYS B 1 294 ? -0.872 -10.445 11.469 1 95 294 LYS B C 1
ATOM 4890 O O . LYS B 1 294 ? -0.114 -11.297 11 1 95 294 LYS B O 1
ATOM 4895 N N . MET B 1 295 ? -1.435 -10.586 12.625 1 94.25 295 MET B N 1
ATOM 4896 C CA . MET B 1 295 ? -1.104 -11.688 13.523 1 94.25 295 MET B CA 1
ATOM 4897 C C . MET B 1 295 ? -1.975 -12.906 13.234 1 94.25 295 MET B C 1
ATOM 4899 O O . MET B 1 295 ? -1.521 -14.047 13.367 1 94.25 295 MET B O 1
ATOM 4903 N N . LEU B 1 296 ? -3.189 -12.68 12.875 1 95.44 296 LEU B N 1
ATOM 4904 C CA . LEU B 1 296 ? -4.176 -13.742 12.75 1 95.44 296 LEU B CA 1
ATOM 4905 C C . LEU B 1 296 ? -4.129 -14.367 11.359 1 95.44 296 LEU B C 1
ATOM 4907 O O . LEU B 1 296 ? -3.805 -13.695 10.383 1 95.44 296 LEU B O 1
ATOM 4911 N N . PRO B 1 297 ? -4.453 -15.688 11.289 1 95.06 297 PRO B N 1
ATOM 4912 C CA . PRO B 1 297 ? -4.621 -16.266 9.961 1 95.06 297 PRO B CA 1
ATOM 4913 C C . PRO B 1 297 ? -5.773 -15.648 9.18 1 95.06 297 PRO B C 1
ATOM 4915 O O . PRO B 1 297 ? -6.676 -15.047 9.773 1 95.06 297 PRO B O 1
ATOM 4918 N N . LEU B 1 298 ? -5.711 -15.75 7.926 1 95.62 298 LEU B N 1
ATOM 4919 C CA . LEU B 1 298 ? -6.684 -15.117 7.043 1 95.62 298 LEU B CA 1
ATOM 4920 C C . LEU B 1 298 ? -8.109 -15.492 7.441 1 95.62 298 LEU B C 1
ATOM 4922 O O . LEU B 1 298 ? -8.992 -14.625 7.496 1 95.62 298 LEU B O 1
ATOM 4926 N N . LYS B 1 299 ? -8.352 -16.766 7.715 1 95.69 299 LYS B N 1
ATOM 4927 C CA . LYS B 1 299 ? -9.703 -17.219 8.055 1 95.69 299 LYS B CA 1
ATOM 4928 C C . LYS B 1 299 ? -10.25 -16.453 9.258 1 95.69 299 LYS B C 1
ATOM 4930 O O . LYS B 1 299 ? -11.438 -16.156 9.32 1 95.69 299 LYS B O 1
ATOM 4935 N N . ALA B 1 300 ? -9.383 -16.203 10.227 1 96.94 300 ALA B N 1
ATOM 4936 C CA . ALA B 1 300 ? -9.797 -15.453 11.406 1 96.94 300 ALA B CA 1
ATOM 4937 C C . ALA B 1 300 ? -10.141 -14.008 11.031 1 96.94 300 ALA B C 1
ATOM 4939 O O . ALA B 1 300 ? -11.133 -13.461 11.523 1 96.94 300 ALA B O 1
ATOM 4940 N N . ASN B 1 301 ? -9.32 -13.414 10.234 1 96.81 301 ASN B N 1
ATOM 4941 C CA . ASN B 1 301 ? -9.609 -12.07 9.758 1 96.81 301 ASN B CA 1
ATOM 4942 C C . ASN B 1 301 ? -10.953 -12.008 9.039 1 96.81 301 ASN B C 1
ATOM 4944 O O . ASN B 1 301 ? -11.727 -11.07 9.25 1 96.81 301 ASN B O 1
ATOM 4948 N N . LEU B 1 302 ? -11.188 -13 8.211 1 96.25 302 LEU B N 1
ATOM 4949 C CA . LEU B 1 302 ? -12.422 -13.039 7.445 1 96.25 302 LEU B CA 1
ATOM 4950 C C . LEU B 1 302 ? -13.633 -13.18 8.359 1 96.25 302 LEU B C 1
ATOM 4952 O O . LEU B 1 302 ? -14.688 -12.602 8.102 1 96.25 302 LEU B O 1
ATOM 4956 N N . LEU B 1 303 ? -13.492 -13.906 9.469 1 95.25 303 LEU B N 1
ATOM 4957 C CA . LEU B 1 303 ? -14.562 -14.039 10.453 1 95.25 303 LEU B CA 1
ATOM 4958 C C . LEU B 1 303 ? -14.867 -12.703 11.109 1 95.25 303 LEU B C 1
ATOM 4960 O O . LEU B 1 303 ? -16.031 -12.359 11.312 1 95.25 303 LEU B O 1
ATOM 4964 N N . LEU B 1 304 ? -13.812 -12.016 11.414 1 93.62 304 LEU B N 1
ATOM 4965 C CA . LEU B 1 304 ? -13.992 -10.695 12 1 93.62 304 LEU B CA 1
ATOM 4966 C C . LEU B 1 304 ? -14.695 -9.758 11.023 1 93.62 304 LEU B C 1
ATOM 4968 O O . LEU B 1 304 ? -15.594 -9.008 11.414 1 93.62 304 LEU B O 1
ATOM 4972 N N . GLU B 1 305 ? -14.344 -9.812 9.797 1 94.19 305 GLU B N 1
ATOM 4973 C CA . GLU B 1 305 ? -14.93 -8.969 8.758 1 94.19 305 GLU B CA 1
ATOM 4974 C C . GLU B 1 305 ? -16.391 -9.336 8.523 1 94.19 305 GLU B C 1
ATOM 4976 O O . GLU B 1 305 ? -17.234 -8.461 8.273 1 94.19 305 GLU B O 1
ATOM 4981 N N . ASP B 1 306 ? -16.672 -10.633 8.602 1 92.81 306 ASP B N 1
ATOM 4982 C CA . ASP B 1 306 ? -18.062 -11.078 8.508 1 92.81 306 ASP B CA 1
ATOM 4983 C C . ASP B 1 306 ? -18.906 -10.523 9.656 1 92.81 306 ASP B C 1
ATOM 4985 O O . ASP B 1 306 ? -20.047 -10.109 9.453 1 92.81 306 ASP B O 1
ATOM 4989 N N . PHE B 1 307 ? -18.312 -10.578 10.812 1 90.44 307 PHE B N 1
ATOM 4990 C CA . PHE B 1 307 ? -18.984 -10.062 12 1 90.44 307 PHE B CA 1
ATOM 4991 C C . PHE B 1 307 ? -19.359 -8.602 11.812 1 90.44 307 PHE B C 1
ATOM 4993 O O . PHE B 1 307 ? -20.422 -8.156 12.258 1 90.44 307 PHE B O 1
ATOM 5000 N N . LEU B 1 308 ? -18.5 -7.91 11.102 1 90.5 308 LEU B N 1
ATOM 5001 C CA . LEU B 1 308 ? -18.719 -6.484 10.867 1 90.5 308 LEU B CA 1
ATOM 5002 C C . LEU B 1 308 ? -19.578 -6.266 9.625 1 90.5 308 LEU B C 1
ATOM 5004 O O . LEU B 1 308 ? -19.984 -5.137 9.344 1 90.5 308 LEU B O 1
ATOM 5008 N N . GLU B 1 309 ? -19.844 -7.258 8.867 1 91.25 309 GLU B N 1
ATOM 5009 C CA . GLU B 1 309 ? -20.562 -7.195 7.598 1 91.25 309 GLU B CA 1
ATOM 5010 C C . GLU B 1 309 ? -19.859 -6.266 6.613 1 91.25 309 GLU B C 1
ATOM 5012 O O . GLU B 1 309 ? -20.5 -5.414 5.992 1 91.25 309 GLU B O 1
ATOM 5017 N N . ASN B 1 310 ? -18.594 -6.438 6.531 1 91.69 310 ASN B N 1
ATOM 5018 C CA . ASN B 1 310 ? -17.781 -5.578 5.68 1 91.69 310 ASN B CA 1
ATOM 5019 C C . ASN B 1 310 ? -18.188 -5.688 4.215 1 91.69 310 ASN B C 1
ATOM 5021 O O . ASN B 1 310 ? -18.031 -4.734 3.451 1 91.69 310 ASN B O 1
ATOM 5025 N N . GLU B 1 311 ? -18.734 -6.832 3.828 1 91.38 311 GLU B N 1
ATOM 5026 C CA . GLU B 1 311 ? -19.125 -7.039 2.438 1 91.38 311 GLU B CA 1
ATOM 5027 C C . GLU B 1 311 ? -20.312 -6.164 2.061 1 91.38 311 GLU B C 1
ATOM 5029 O O . GLU B 1 311 ? -20.578 -5.941 0.877 1 91.38 311 GLU B O 1
ATOM 5034 N N . LYS B 1 312 ? -20.969 -5.637 3.043 1 89.75 312 LYS B N 1
ATOM 5035 C CA . LYS B 1 312 ? -22.188 -4.859 2.785 1 89.75 312 LYS B CA 1
ATOM 5036 C C . LYS B 1 312 ? -21.922 -3.367 2.949 1 89.75 312 LYS B C 1
ATOM 5038 O O . LYS B 1 312 ? -22.797 -2.545 2.682 1 89.75 312 LYS B O 1
ATOM 5043 N N . VAL B 1 313 ? -20.75 -3.062 3.295 1 90.19 313 VAL B N 1
ATOM 5044 C CA . VAL B 1 313 ? -20.453 -1.686 3.674 1 90.19 313 VAL B CA 1
ATOM 5045 C C . VAL B 1 313 ? -20.75 -0.75 2.506 1 90.19 313 VAL B C 1
ATOM 5047 O O . VAL B 1 313 ? -21.359 0.309 2.689 1 90.19 313 VAL B O 1
ATOM 5050 N N . MET B 1 314 ? -20.438 -1.182 1.298 1 90.5 314 MET B N 1
ATOM 5051 C CA . MET B 1 314 ? -20.5 -0.26 0.167 1 90.5 314 MET B CA 1
ATOM 5052 C C . MET B 1 314 ? -21.75 -0.5 -0.663 1 90.5 314 MET B C 1
ATOM 5054 O O . MET B 1 314 ? -21.922 0.094 -1.729 1 90.5 314 MET B O 1
ATOM 5058 N N . LYS B 1 315 ? -22.609 -1.322 -0.186 1 87.44 315 LYS B N 1
ATOM 5059 C CA . LYS B 1 315 ? -23.812 -1.689 -0.938 1 87.44 315 LYS B CA 1
ATOM 5060 C C . LYS B 1 315 ? -24.672 -0.464 -1.232 1 87.44 315 LYS B C 1
ATOM 5062 O O . LYS B 1 315 ? -25.203 -0.324 -2.334 1 87.44 315 LYS B O 1
ATOM 5067 N N . ASN B 1 316 ? -24.766 0.418 -0.251 1 86.12 316 ASN B N 1
ATOM 5068 C CA . ASN B 1 316 ? -25.641 1.582 -0.411 1 86.12 316 ASN B CA 1
ATOM 5069 C C . ASN B 1 316 ? -24.828 2.865 -0.57 1 86.12 316 ASN B C 1
ATOM 5071 O O . ASN B 1 316 ? -25.328 3.961 -0.326 1 86.12 316 ASN B O 1
ATOM 5075 N N . PHE B 1 317 ? -23.625 2.662 -1.013 1 90.19 317 PHE B N 1
ATOM 5076 C CA . PHE B 1 317 ? -22.734 3.805 -1.183 1 90.19 317 PHE B CA 1
ATOM 5077 C C . PHE B 1 317 ? -23.266 4.746 -2.256 1 90.19 317 PHE B C 1
ATOM 5079 O O . PHE B 1 317 ? -23.625 4.312 -3.354 1 90.19 317 PHE B O 1
ATOM 5086 N N . VAL B 1 318 ? -23.312 6.105 -1.98 1 84.12 318 VAL B N 1
ATOM 5087 C CA . VAL B 1 318 ? -23.75 7.102 -2.953 1 84.12 318 VAL B CA 1
ATOM 5088 C C . VAL B 1 318 ? -22.656 8.148 -3.146 1 84.12 318 VAL B C 1
ATOM 5090 O O . VAL B 1 318 ? -22.5 8.703 -4.238 1 84.12 318 VAL B O 1
ATOM 5093 N N . GLY B 1 319 ? -21.859 8.312 -2.205 1 80.94 319 GLY B N 1
ATOM 5094 C CA . GLY B 1 319 ? -20.781 9.281 -2.273 1 80.94 319 GLY B CA 1
ATOM 5095 C C . GLY B 1 319 ? -21.266 10.719 -2.258 1 80.94 319 GLY B C 1
ATOM 5096 O O . GLY B 1 319 ? -22.375 11 -1.776 1 80.94 319 GLY B O 1
ATOM 5097 N N . ARG B 1 320 ? -20.438 11.648 -2.652 1 70.25 320 ARG B N 1
ATOM 5098 C CA . ARG B 1 320 ? -20.75 13.078 -2.604 1 70.25 320 ARG B CA 1
ATOM 5099 C C . ARG B 1 320 ? -21.828 13.43 -3.617 1 70.25 320 ARG B C 1
ATOM 5101 O O . ARG B 1 320 ? -22.562 14.406 -3.436 1 70.25 320 ARG B O 1
ATOM 5108 N N . ARG B 1 321 ? -21.953 12.719 -4.645 1 55.41 321 ARG B N 1
ATOM 5109 C CA . ARG B 1 321 ? -22.953 13.008 -5.668 1 55.41 321 ARG B CA 1
ATOM 5110 C C . ARG B 1 321 ? -24.375 12.852 -5.109 1 55.41 321 ARG B C 1
ATOM 5112 O O . ARG B 1 321 ? -25.297 13.539 -5.543 1 55.41 321 ARG B O 1
ATOM 5119 N N . GLY B 1 322 ? -24.562 11.961 -4.215 1 44.16 322 GLY B N 1
ATOM 5120 C CA . GLY B 1 322 ? -25.891 11.773 -3.67 1 44.16 322 GLY B CA 1
ATOM 5121 C C . GLY B 1 322 ? -26.344 12.93 -2.799 1 44.16 322 GLY B C 1
ATOM 5122 O O . GLY B 1 322 ? -27.531 13.07 -2.514 1 44.16 322 GLY B O 1
ATOM 5123 N N . GLN B 1 323 ? -25.469 13.523 -2.18 1 44.19 323 GLN B N 1
ATOM 5124 C CA . GLN B 1 323 ? -25.828 14.68 -1.355 1 44.19 323 GLN B CA 1
ATOM 5125 C C . GLN B 1 323 ? -26.359 15.82 -2.211 1 44.19 323 GLN B C 1
ATOM 5127 O O . GLN B 1 323 ? -27.312 16.5 -1.812 1 44.19 323 GLN B O 1
ATOM 5132 N N . LYS B 1 324 ? -25.812 16.141 -3.336 1 42.03 324 LYS B N 1
ATOM 5133 C CA . LYS B 1 324 ? -26.391 17.188 -4.152 1 42.03 324 LYS B CA 1
ATOM 5134 C C . LYS B 1 324 ? -27.797 16.812 -4.633 1 42.03 324 LYS B C 1
ATOM 5136 O O . LYS B 1 324 ? -28.625 17.688 -4.867 1 42.03 324 LYS B O 1
ATOM 5141 N N . ALA B 1 325 ? -28.047 15.562 -4.891 1 39.56 325 ALA B N 1
ATOM 5142 C CA . ALA B 1 325 ? -29.391 15.273 -5.363 1 39.56 325 ALA B CA 1
ATOM 5143 C C . ALA B 1 325 ? -30.422 15.484 -4.254 1 39.56 325 ALA B C 1
ATOM 5145 O O . ALA B 1 325 ? -31.562 15.867 -4.523 1 39.56 325 ALA B O 1
ATOM 5146 N N . VAL B 1 326 ? -30.062 15.195 -3.066 1 37.75 326 VAL B N 1
ATOM 5147 C CA . VAL B 1 326 ? -31.031 15.391 -1.993 1 37.75 326 VAL B CA 1
ATOM 5148 C C . VAL B 1 326 ? -31.234 16.875 -1.74 1 37.75 326 VAL B C 1
ATOM 5150 O O . VAL B 1 326 ? -32.375 17.328 -1.488 1 37.75 326 VAL B O 1
ATOM 5153 N N . GLU B 1 327 ? -30.125 17.594 -1.882 1 37.06 327 GLU B N 1
ATOM 5154 C CA . GLU B 1 327 ? -30.328 19.031 -1.698 1 37.06 327 GLU B CA 1
ATOM 5155 C C . GLU B 1 327 ? -31.188 19.609 -2.811 1 37.06 327 GLU B C 1
ATOM 5157 O O . GLU B 1 327 ? -32 20.5 -2.568 1 37.06 327 GLU B O 1
ATOM 5162 N N . GLN B 1 328 ? -31.031 19.047 -3.998 1 35.56 328 GLN B N 1
ATOM 5163 C CA . GLN B 1 328 ? -31.891 19.578 -5.043 1 35.56 328 GLN B CA 1
ATOM 5164 C C . GLN B 1 328 ? -33.344 19.141 -4.848 1 35.56 328 GLN B C 1
ATOM 5166 O O . GLN B 1 328 ? -34.25 19.875 -5.215 1 35.56 328 GLN B O 1
ATOM 5171 N N . THR B 1 329 ? -33.469 17.906 -4.441 1 35.78 329 THR B N 1
ATOM 5172 C CA . THR B 1 329 ? -34.875 17.469 -4.328 1 35.78 329 THR B CA 1
ATOM 5173 C C . THR B 1 329 ? -35.531 18.109 -3.113 1 35.78 329 THR B C 1
ATOM 5175 O O . THR B 1 329 ? -36.75 18.188 -3.043 1 35.78 329 THR B O 1
ATOM 5178 N N . GLY B 1 330 ? -34.75 18.391 -2.053 1 31.78 330 GLY B N 1
ATOM 5179 C CA . GLY B 1 330 ? -35.375 19.016 -0.9 1 31.78 330 GLY B CA 1
ATOM 5180 C C . GLY B 1 330 ? -35.812 20.453 -1.152 1 31.78 330 GLY B C 1
ATOM 5181 O O . GLY B 1 330 ? -36.438 21.078 -0.292 1 31.78 330 GLY B O 1
ATOM 5182 N N . ALA B 1 331 ? -35.312 21.141 -2.158 1 31.06 331 ALA B N 1
ATOM 5183 C CA . ALA B 1 331 ? -35.875 22.469 -2.393 1 31.06 331 ALA B CA 1
ATOM 5184 C C . ALA B 1 331 ? -37.281 22.375 -2.971 1 31.06 331 ALA B C 1
ATOM 5186 O O . ALA B 1 331 ? -37.938 23.391 -3.174 1 31.06 331 ALA B O 1
ATOM 5187 N N . LYS B 1 332 ? -37.688 21.172 -3.414 1 32.28 332 LYS B N 1
ATOM 5188 C CA . LYS B 1 332 ? -39.031 21.312 -3.977 1 32.28 332 LYS B CA 1
ATOM 5189 C C . LYS B 1 332 ? -40.094 21.281 -2.881 1 32.28 332 LYS B C 1
ATOM 5191 O O . LYS B 1 332 ? -41.281 21.156 -3.17 1 32.28 332 LYS B O 1
ATOM 5196 N N . ILE B 1 333 ? -39.719 21.188 -1.658 1 24.3 333 ILE B N 1
ATOM 5197 C CA . ILE B 1 333 ? -40.844 21.219 -0.722 1 24.3 333 ILE B CA 1
ATOM 5198 C C . ILE B 1 333 ? -41.406 22.641 -0.634 1 24.3 333 ILE B C 1
ATOM 5200 O O . ILE B 1 333 ? -42.312 22.922 0.17 1 24.3 333 ILE B O 1
ATOM 5204 N N . GLU B 1 334 ? -41.438 23.594 -1.612 1 22.3 334 GLU B N 1
ATOM 5205 C CA . GLU B 1 334 ? -42.562 24.438 -1.283 1 22.3 334 GLU B CA 1
ATOM 5206 C C . GLU B 1 334 ? -43.875 23.734 -1.605 1 22.3 334 GLU B C 1
ATOM 5208 O O . GLU B 1 334 ? -43.969 22.969 -2.57 1 22.3 334 GLU B O 1
#

Solvent-accessible surface area (backbone atoms only — not comparable to full-atom values): 33232 Å² total; per-residue (Å²): 116,69,65,60,53,51,47,54,48,47,51,49,49,51,49,46,50,52,49,49,52,51,50,51,52,48,51,50,50,36,51,51,46,42,49,49,51,53,54,53,71,71,47,61,62,86,81,56,49,52,85,52,59,73,40,26,33,35,30,32,36,15,33,44,57,60,31,28,47,43,49,42,57,44,18,74,51,46,18,35,31,36,32,26,10,69,49,54,70,38,20,49,50,37,31,48,59,26,39,77,74,72,27,48,53,45,63,47,70,39,52,51,65,36,54,69,47,40,49,53,51,50,52,48,41,43,73,75,76,36,79,60,35,28,40,35,45,46,40,66,69,76,86,64,44,42,73,89,74,51,53,73,66,54,45,51,52,34,29,29,42,38,22,51,18,52,52,39,55,41,67,68,42,44,60,62,17,54,74,67,36,37,29,36,42,34,40,52,57,26,45,43,30,79,44,70,48,36,30,30,32,54,47,18,16,13,21,15,18,34,47,32,37,52,55,14,49,52,47,40,38,48,66,69,68,26,83,41,44,44,53,29,38,34,20,41,52,59,48,67,61,36,64,56,31,53,47,45,62,38,73,81,46,35,78,80,59,55,75,34,53,46,68,59,54,44,52,50,48,53,51,30,63,30,51,64,36,54,70,46,47,40,63,64,66,48,59,53,49,60,32,47,59,58,69,45,49,67,70,30,46,49,50,54,38,55,72,35,34,40,72,49,19,42,74,55,47,52,25,56,66,47,53,56,53,50,56,58,58,62,63,58,72,113,117,69,64,61,54,51,50,55,48,49,50,48,46,51,49,46,50,50,48,50,52,51,49,50,52,48,52,50,50,36,50,51,47,42,49,50,52,53,53,54,70,71,47,60,61,85,80,56,48,54,86,52,59,74,40,26,35,37,31,32,36,15,32,44,59,57,32,29,48,43,48,43,56,44,17,74,51,46,19,34,30,37,32,27,10,69,48,56,70,38,20,48,50,36,30,49,59,26,38,77,73,72,26,49,54,46,63,47,71,38,53,52,65,36,54,70,47,41,48,54,52,50,52,50,40,44,73,75,77,37,79,58,35,27,40,35,47,48,39,67,70,75,86,63,44,43,73,89,73,51,54,71,65,54,44,52,51,34,30,29,41,40,23,51,19,51,54,39,53,41,66,66,41,44,61,62,17,54,75,67,34,37,30,36,42,34,39,53,58,25,43,43,28,79,46,71,47,37,30,30,32,52,48,19,18,12,20,15,17,34,48,32,37,53,55,14,47,50,47,40,37,49,66,69,67,26,82,42,44,44,54,27,39,34,21,42,53,60,49,66,63,36,62,55,31,52,47,45,63,37,72,80,46,36,78,81,57,53,75,33,53,46,67,59,54,42,52,50,49,53,52,29,64,30,51,64,36,52,69,46,48,40,63,66,67,48,59,53,49,61,33,48,60,58,69,46,51,66,71,30,47,50,51,54,38,55,72,35,34,41,72,50,20,42,72,55,47,53,26,55,67,46,54,56,51,50,57,59,57,59,63,59,71,113

Organism: Strongylocentrotus purpuratus (NCBI:txid7668)

Secondary structure (DSSP, 8-state):
-HHHHHHHHHHHHHHHHHHHHHHHHHHHHHHHHHHHHHHHHHS-GGGTPPP-TT-EEEEESTTSHHHHHHHHHHHHTT-EEEEEES-HHHHHHHHHHHHHTT-EEEEEE--TT-HHHHHHHHHHHHHHT----EEEE---------GGG--HHHHHHHHIIIIIHHHHHHHHHHHHHHHHT-EEEEEE--GGGTS--TT-HHHHHHHHHHHHHHHHHHHHHHHTT-TTEEEEEEEE--BSSSTTTT----GGGGGTSPPBPHHHHHHHHHHHHHTT-SEEEESTTHHHHHHHHHHS-HHHHHHHHHHHTGGGTTTT---THHHHHHHHHHGGG-/-HHHHHHHHHHHHHHHHHHHHHHHHHHHHHHHHHHHHHHHHHS-GGGTPPP-TT-EEEEESTTSHHHHHHHHHHHHTT-EEEEEES-HHHHHHHHHHHHHTT-EEEEEE--TT-HHHHHHHHHHHHHHT----EEEE---------GGG--HHHHHHHHIIIIIHHHHHHHHHHHHHHHHT-EEEEEE--GGGTS--TT-HHHHHHHHHHHHHHHHHHHHHHHTT-TTEEEEEEEE--BSSSTTTT----GGGGGTSPPBPHHHHHHHHHHHHHTT-SEEEESTTHHHHHHHHHHS-HHHHHHHHHHHTGGGTTTT---THHHHHHHHHHGGG-

Radius of gyration: 26.38 Å; Cα contacts (8 Å, |Δi|>4): 1221; chains: 2; bounding box: 90×72×62 Å

Foldseek 3Di:
DVVVVVVVVVVVVVVVVVVVVVVVVVVVVVVVVVVVVVVVVVDDLVVQFAQQAPAEEEFEPLLFFLNLVLLQVSQVSRYAYEYEYQDPVSRVVSQVVNVVVPGHYHYDHADLLDLVRLQVVLVVCCVPPNAHQEYELDFAAFDQAAPVPDDPVNLSVRQSGLAVSVVSNCVSHVVVCLVVLAHEYEYEAALLLLPPFGRGVSNSVNSVNRVVVQVVVVVVSVVVVSNNYFYEYEHEYAEPRQQFPFFDWDPVCCVVVPHHYSNVSSVVVSSCRRNRPHYHYPPPCSVVVSVVCVVDPPVVVVVVCVVGVRNCRSVGTDGNVVVVVVVVVVVVPD/DVVVVVVVVVVVVVVVVVVVVVVVVVVVVVVVVVVVVVVVVVDDLVVQFAQQAPAEEEFEPLLFFLNLVLLQVSQVSNYAYEYEYQDPVSRVVSQVVNVVVPGHYHYDYADLLDLVRLQVVLVVCCVPPNAHAEYELDFAAFDQAAPVPDDPVNLSVRQSGLAVSVVSNCVSHVVVCLVVLAHEYEYEAALLLLPPFGRGVSNSVNSVNNVVVQVVVVVVSVVVVSNNYFYEYEHEYAEPRQQFPFFDWDPVCCVVVPHHYSNVSSVVVSSCRRNRPHYHYPPPCSVVVSVVCVVDDPVVVVVVCVVGVRNCRSVGTDGNVVVVVVVVVVVVPD

Sequence (668 aa):
MSDASDREHSSTAMSILEFVGELMILHLQVLLVSMEAFLKWLIPSSLRSKSLEGETMLITGAGSGIGRLFARKFAALGVRVVLWDINASDVEETAKLVRVNGGKAWWYVCDVTEMAKVNETAQRVREEVGDVTMLVNNAGIVTGKYFQDLNEEDFHKTLNVNSLAHVWTLKAFLPNMLERNHGHIVTVASIMGEIVVPGLSDYCMSKFAAVALHESLLREARAQGKDGVHFTLINPYKIDTGMFNGATIKKSAQLLFPTLKPEFVADKVVEAVQTNRDVVRTPFIFNMVVVLTKMLPLKANLLLEDFLENEKVMKNFVGRRGQKAVEQTGAKIEMSDASDREHSSTAMSILEFVGELMILHLQVLLVSMEAFLKWLIPSSLRSKSLEGETMLITGAGSGIGRLFARKFAALGVRVVLWDINASDVEETAKLVRVNGGKAWWYVCDVTEMAKVNETAQR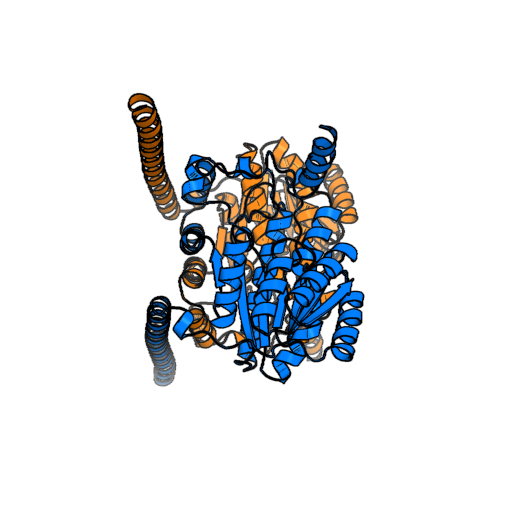VREEVGDVTMLVNNAGIVTGKYFQDLNEEDFHKTLNVNSLAHVWTLKAFLPNMLERNHGHIVTVASIMGEIVVPGLSDYCMSKFAAVALHESLLREARAQGKDGVHFTLINPYKIDTGMFNGATIKKSAQLLFPTLKPEFVADKVVEAVQTNRDVVRTPFIFNMVVVLTKMLPLKANLLLEDFLENEKVMKNFVGRRGQKAVEQTGAKIE